Protein AF-A0A183DNK0-F1 (afdb_monomer_lite)

Structure (mmCIF, N/CA/C/O backbone):
data_AF-A0A183DNK0-F1
#
_entry.id   AF-A0A183DNK0-F1
#
loop_
_atom_site.group_PDB
_atom_site.id
_atom_site.type_symbol
_atom_site.label_atom_id
_atom_site.label_alt_id
_atom_site.label_comp_id
_atom_site.label_asym_id
_atom_site.label_entity_id
_atom_site.label_seq_id
_atom_site.pdbx_PDB_ins_code
_atom_site.Cartn_x
_atom_site.Cartn_y
_atom_site.Cartn_z
_atom_site.occupancy
_atom_site.B_iso_or_equiv
_atom_site.auth_seq_id
_atom_site.auth_comp_id
_atom_site.auth_asym_id
_atom_site.auth_atom_id
_atom_site.pdbx_PDB_model_num
ATOM 1 N N . MET A 1 1 ? 53.348 59.784 98.117 1.00 32.59 1 MET A N 1
ATOM 2 C CA . MET A 1 1 ? 54.041 58.482 98.209 1.00 32.59 1 MET A CA 1
ATOM 3 C C . MET A 1 1 ? 53.794 57.730 96.911 1.00 32.59 1 MET A C 1
ATOM 5 O O . MET A 1 1 ? 52.629 57.550 96.598 1.00 32.59 1 MET A O 1
ATOM 9 N N . LEU A 1 2 ? 54.883 57.340 96.225 1.00 35.56 2 LEU A N 1
ATOM 10 C CA . LEU A 1 2 ? 55.003 56.325 95.150 1.00 35.56 2 LEU A CA 1
ATOM 11 C C . LEU A 1 2 ? 54.248 56.635 93.833 1.00 35.56 2 LEU A C 1
ATOM 13 O O . LEU A 1 2 ? 53.030 56.694 93.827 1.00 35.56 2 LEU A O 1
ATOM 17 N N . ALA A 1 3 ? 54.911 57.027 92.733 1.00 36.84 3 ALA A N 1
ATOM 18 C CA . ALA A 1 3 ? 55.772 56.271 91.783 1.00 36.84 3 ALA A CA 1
ATOM 19 C C . ALA A 1 3 ? 55.010 56.191 90.429 1.00 36.84 3 ALA A C 1
ATOM 21 O O . ALA A 1 3 ? 53.869 55.753 90.428 1.00 36.84 3 ALA A O 1
ATOM 22 N N . GLY A 1 4 ? 55.451 56.843 89.337 1.00 36.75 4 GLY A N 1
ATOM 23 C CA . GLY A 1 4 ? 56.346 56.300 88.283 1.00 36.75 4 GLY A CA 1
ATOM 24 C C . GLY A 1 4 ? 55.564 55.342 87.355 1.00 36.75 4 GLY A C 1
ATOM 25 O O . GLY A 1 4 ? 54.903 54.460 87.874 1.00 36.75 4 GLY A O 1
ATOM 26 N N . VAL A 1 5 ? 55.523 55.393 86.017 1.00 41.72 5 VAL A N 1
ATOM 27 C CA . VAL A 1 5 ? 56.517 55.615 84.940 1.00 41.72 5 VAL A CA 1
ATOM 28 C C . VAL A 1 5 ? 55.675 55.658 83.626 1.00 41.72 5 VAL A C 1
ATOM 30 O O . VAL A 1 5 ? 54.779 54.836 83.489 1.00 41.72 5 VAL A O 1
ATOM 33 N N . HIS A 1 6 ? 55.685 56.696 82.776 1.00 42.25 6 HIS A N 1
ATOM 34 C CA . HIS A 1 6 ? 56.653 57.091 81.727 1.00 42.25 6 HIS A CA 1
ATOM 35 C C . HIS A 1 6 ? 56.374 56.481 80.329 1.00 42.25 6 HIS A C 1
ATOM 37 O O . HIS A 1 6 ? 56.207 55.275 80.205 1.00 42.25 6 HIS A O 1
ATOM 43 N N . TYR A 1 7 ? 56.496 57.342 79.304 1.00 35.28 7 TYR A N 1
ATOM 44 C CA . TYR A 1 7 ? 56.968 57.044 77.936 1.00 35.28 7 TYR A CA 1
ATOM 45 C C . TYR A 1 7 ? 55.941 56.486 76.924 1.00 35.28 7 TYR A C 1
ATOM 47 O O . TYR A 1 7 ? 55.698 55.290 76.865 1.00 35.28 7 TYR A O 1
ATOM 55 N N . ASP A 1 8 ? 55.328 57.343 76.101 1.00 41.00 8 ASP A N 1
ATOM 56 C CA . ASP A 1 8 ? 55.838 57.665 74.752 1.00 41.00 8 ASP A CA 1
ATOM 57 C C . ASP A 1 8 ? 54.795 58.486 73.974 1.00 41.00 8 ASP A C 1
ATOM 59 O O . ASP A 1 8 ? 53.896 57.968 73.313 1.00 41.00 8 ASP A O 1
ATOM 63 N N . ASP A 1 9 ? 54.933 59.805 74.073 1.00 44.53 9 ASP A N 1
ATOM 64 C CA . ASP A 1 9 ? 54.235 60.792 73.254 1.00 44.53 9 ASP A CA 1
ATOM 65 C C . ASP A 1 9 ? 55.293 61.483 72.390 1.00 44.53 9 ASP A C 1
ATOM 67 O O . ASP A 1 9 ? 55.686 62.619 72.631 1.00 44.53 9 ASP A O 1
ATOM 71 N N . MET A 1 10 ? 55.884 60.729 71.461 1.00 41.19 10 MET A N 1
ATOM 72 C CA . MET A 1 10 ? 56.744 61.252 70.398 1.00 41.19 10 MET A CA 1
ATOM 73 C C . MET A 1 10 ? 57.137 60.105 69.468 1.00 41.19 10 MET A C 1
ATOM 75 O O . MET A 1 10 ? 58.134 59.444 69.705 1.00 41.19 10 MET A O 1
ATOM 79 N N . VAL A 1 11 ? 56.372 59.866 68.396 1.00 43.69 11 VAL A N 1
ATOM 80 C CA . VAL A 1 11 ? 56.902 59.430 67.088 1.00 43.69 11 VAL A CA 1
ATOM 81 C C . VAL A 1 11 ? 55.762 59.290 66.067 1.00 43.69 11 VAL A C 1
ATOM 83 O O . VAL A 1 11 ? 54.934 58.389 66.102 1.00 43.69 11 VAL A O 1
ATOM 86 N N . ARG A 1 12 ? 55.820 60.178 65.071 1.00 41.44 12 ARG A N 1
ATOM 87 C CA . ARG A 1 12 ? 55.351 59.974 63.690 1.00 41.44 12 ARG A CA 1
ATOM 88 C C . ARG A 1 12 ? 53.841 59.917 63.448 1.00 41.44 12 ARG A C 1
ATOM 90 O O . ARG A 1 12 ? 53.300 58.988 62.855 1.00 41.44 12 ARG A O 1
ATOM 97 N N . ARG A 1 13 ? 53.257 61.101 63.624 1.00 42.94 13 ARG A N 1
ATOM 98 C CA . ARG A 1 13 ? 52.343 61.776 62.676 1.00 42.94 13 ARG A CA 1
ATOM 99 C C . ARG A 1 13 ? 52.892 61.877 61.223 1.00 42.94 13 ARG A C 1
ATOM 101 O O . ARG A 1 13 ? 52.786 62.921 60.599 1.00 42.94 13 ARG A O 1
ATOM 108 N N . GLU A 1 14 ? 53.479 60.816 60.656 1.00 47.41 14 GLU A N 1
ATOM 109 C CA . GLU A 1 14 ? 54.201 60.899 59.365 1.00 47.41 14 GLU A CA 1
ATOM 110 C C . GLU A 1 14 ? 54.117 59.653 58.459 1.00 47.41 14 GLU A C 1
ATOM 112 O O . GLU A 1 14 ? 55.008 59.384 57.657 1.00 47.41 14 GLU A O 1
ATOM 117 N N . ARG A 1 15 ? 53.028 58.876 58.517 1.00 45.28 15 ARG A N 1
ATOM 118 C CA . ARG A 1 15 ? 52.740 57.855 57.482 1.00 45.28 15 ARG A CA 1
ATOM 119 C C . ARG A 1 15 ? 51.301 57.892 56.968 1.00 45.28 15 ARG A C 1
ATOM 121 O O . ARG A 1 15 ? 50.717 56.866 56.641 1.00 45.28 15 ARG A O 1
ATOM 128 N N . ALA A 1 16 ? 50.751 59.097 56.841 1.00 48.91 16 ALA A N 1
ATOM 129 C CA . ALA A 1 16 ? 49.586 59.371 56.005 1.00 48.91 16 ALA A CA 1
ATOM 130 C C . ALA A 1 16 ? 50.046 59.772 54.590 1.00 48.91 16 ALA A C 1
ATOM 132 O O . ALA A 1 16 ? 49.877 60.912 54.178 1.00 48.91 16 ALA A O 1
ATOM 133 N N . ALA A 1 17 ? 50.685 58.854 53.859 1.00 51.09 17 ALA A N 1
ATOM 134 C CA . ALA A 1 17 ? 50.896 58.970 52.415 1.00 51.09 17 ALA A CA 1
ATOM 135 C C . ALA A 1 17 ? 51.306 57.609 51.826 1.00 51.09 17 ALA A C 1
ATOM 137 O O . ALA A 1 17 ? 52.175 56.933 52.365 1.00 51.09 17 ALA A O 1
ATOM 138 N N . CYS A 1 18 ? 50.721 57.260 50.677 1.00 53.22 18 CYS A N 1
ATOM 139 C CA . CYS A 1 18 ? 51.139 56.180 49.771 1.00 53.22 18 CYS A CA 1
ATOM 140 C C . CYS A 1 18 ? 50.825 54.717 50.148 1.00 53.22 18 CYS A C 1
ATOM 142 O O . CYS A 1 18 ? 51.718 53.895 50.317 1.00 53.22 18 CYS A O 1
ATOM 144 N N . ALA A 1 19 ? 49.542 54.344 50.074 1.00 50.38 19 ALA A N 1
ATOM 145 C CA . ALA A 1 19 ? 49.145 52.976 49.688 1.00 50.38 19 ALA A CA 1
ATOM 146 C C . ALA A 1 19 ? 48.056 52.934 48.589 1.00 50.38 19 ALA A C 1
ATOM 148 O O . ALA A 1 19 ? 47.998 51.977 47.821 1.00 50.38 19 ALA A O 1
ATOM 149 N N . CYS A 1 20 ? 47.266 54.002 48.403 1.00 52.81 20 CYS A N 1
ATOM 150 C CA . CYS A 1 20 ? 46.211 54.049 47.374 1.00 52.81 20 CYS A CA 1
ATOM 151 C C . CYS A 1 20 ? 46.685 54.343 45.933 1.00 52.81 20 CYS A C 1
ATOM 153 O O . CYS A 1 20 ? 45.923 54.125 44.997 1.00 52.81 20 CYS A O 1
ATOM 155 N N . CYS A 1 21 ? 47.927 54.792 45.707 1.00 56.00 21 CYS A N 1
ATOM 156 C CA . CYS A 1 21 ? 48.408 55.150 44.356 1.00 56.00 21 CYS A CA 1
ATOM 157 C C . CYS A 1 21 ? 49.172 54.033 43.613 1.00 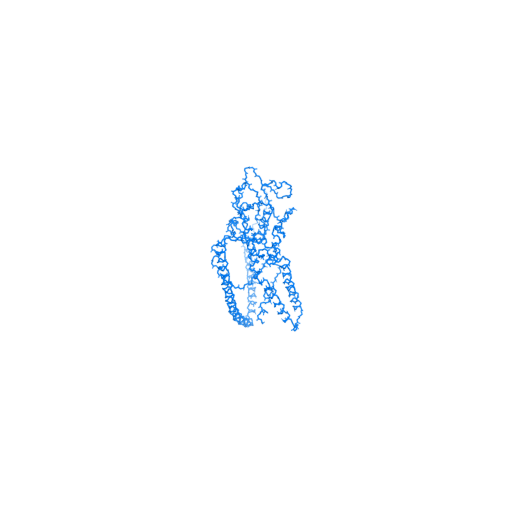56.00 21 CYS A C 1
ATOM 159 O O . CYS A 1 21 ? 49.522 54.219 42.448 1.00 56.00 21 CYS A O 1
ATOM 161 N N . SER A 1 22 ? 49.440 52.885 44.250 1.00 60.00 22 SER A N 1
ATOM 162 C CA . SER A 1 22 ? 50.220 51.782 43.651 1.00 60.00 22 SER A CA 1
ATOM 163 C C . SER A 1 22 ? 49.341 50.778 42.887 1.00 60.00 22 SER A C 1
ATOM 165 O O . SER A 1 22 ? 49.643 50.417 41.749 1.00 60.00 22 SER A O 1
ATOM 167 N N . MET A 1 23 ? 48.183 50.410 43.448 1.00 60.28 23 MET A N 1
ATOM 168 C CA . MET A 1 23 ? 47.254 49.452 42.828 1.00 60.28 23 MET A CA 1
ATOM 169 C C . MET A 1 23 ? 46.641 49.965 41.518 1.00 60.28 23 MET A C 1
ATOM 171 O O . MET A 1 23 ? 46.542 49.215 40.551 1.00 60.28 23 MET A O 1
ATOM 175 N N . GLY A 1 24 ? 46.302 51.258 41.436 1.00 64.94 24 GLY A N 1
ATOM 176 C CA . GLY A 1 24 ? 45.741 51.843 40.213 1.00 64.94 24 GLY A CA 1
ATOM 177 C C . GLY A 1 24 ? 46.699 51.790 39.017 1.00 64.94 24 GLY A C 1
ATOM 178 O O . GLY A 1 24 ? 46.271 51.538 37.895 1.00 64.94 24 GLY A O 1
ATOM 179 N N . ARG A 1 25 ? 48.010 51.949 39.247 1.00 70.31 25 ARG A N 1
ATOM 180 C CA . ARG A 1 25 ? 49.021 51.907 38.174 1.00 70.31 25 ARG A CA 1
ATOM 181 C C . ARG A 1 25 ? 49.233 50.493 37.632 1.00 70.31 25 ARG A C 1
ATOM 183 O O . ARG A 1 25 ? 49.404 50.334 36.428 1.00 70.31 25 ARG A O 1
ATOM 190 N N . LEU A 1 26 ? 49.167 49.480 38.496 1.00 74.25 26 LEU A N 1
ATOM 191 C CA . LEU A 1 26 ? 49.254 48.071 38.099 1.00 74.25 26 LEU A CA 1
ATOM 192 C C . LEU A 1 26 ? 48.039 47.629 37.275 1.00 74.25 26 LEU A C 1
ATOM 194 O O . LEU A 1 26 ? 48.205 46.966 36.255 1.00 74.25 26 LEU A O 1
ATOM 198 N N . VAL A 1 27 ? 46.831 48.050 37.662 1.00 78.81 27 VAL A N 1
ATOM 199 C CA . VAL A 1 27 ? 45.603 47.742 36.908 1.00 78.81 27 VAL A CA 1
ATOM 200 C C . VAL A 1 27 ? 45.608 48.426 35.539 1.00 78.81 27 VAL A C 1
ATOM 202 O O . VAL A 1 27 ? 45.300 47.783 34.538 1.00 78.81 27 VAL A O 1
ATOM 205 N N . PHE A 1 28 ? 46.028 49.694 35.464 1.00 82.81 28 PHE A N 1
ATOM 206 C CA . PHE A 1 28 ? 46.156 50.392 34.182 1.00 82.81 28 PHE A CA 1
ATOM 207 C C . PHE A 1 28 ? 47.199 49.743 33.264 1.00 82.81 28 PHE A C 1
ATOM 209 O O . PHE A 1 28 ? 46.926 49.572 32.080 1.00 82.81 28 PHE A O 1
ATOM 216 N N . ALA A 1 29 ? 48.355 49.333 33.794 1.00 83.31 29 ALA A N 1
ATOM 217 C CA . ALA A 1 29 ? 49.386 48.650 33.012 1.00 83.31 29 ALA A CA 1
ATOM 218 C C . ALA A 1 29 ? 48.933 47.267 32.506 1.00 83.31 29 ALA A C 1
ATOM 220 O O . ALA A 1 29 ? 49.224 46.893 31.371 1.00 83.31 29 ALA A O 1
ATOM 221 N N . ALA A 1 30 ? 48.182 46.516 33.316 1.00 82.56 30 ALA A N 1
ATOM 222 C CA . ALA A 1 30 ? 47.606 45.244 32.885 1.00 82.56 30 ALA A CA 1
ATOM 223 C C . ALA A 1 30 ? 46.563 45.446 31.775 1.00 82.56 30 ALA A C 1
ATOM 225 O O . ALA A 1 30 ? 46.543 44.693 30.803 1.00 82.56 30 ALA A O 1
ATOM 226 N N . PHE A 1 31 ? 45.734 46.489 31.883 1.00 88.44 31 PHE A N 1
ATOM 227 C CA . PHE A 1 31 ? 44.706 46.800 30.893 1.00 88.44 31 PHE A CA 1
ATOM 228 C C . PHE A 1 31 ? 45.304 47.256 29.555 1.00 88.44 31 PHE A C 1
ATOM 230 O O . PHE A 1 31 ? 44.870 46.800 28.497 1.00 88.44 31 PHE A O 1
ATOM 237 N N . THR A 1 32 ? 46.343 48.097 29.578 1.00 87.19 32 THR A N 1
ATOM 238 C CA . THR A 1 32 ? 47.036 48.525 28.352 1.00 87.19 32 THR A CA 1
ATOM 239 C C . THR A 1 32 ? 47.748 47.362 27.667 1.00 87.19 32 THR A C 1
ATOM 241 O O . THR A 1 32 ? 47.666 47.238 26.447 1.00 87.19 32 THR A O 1
ATOM 244 N N . PHE A 1 33 ? 48.375 46.464 28.431 1.00 90.44 33 PHE A N 1
ATOM 245 C CA . PHE A 1 33 ? 48.981 45.248 27.888 1.00 90.44 33 PHE A CA 1
ATOM 246 C C . PHE A 1 33 ? 47.941 44.329 27.227 1.00 90.44 33 PHE A C 1
ATOM 248 O O . PHE A 1 33 ? 48.166 43.822 26.127 1.00 90.44 33 PHE A O 1
ATOM 255 N N . TRP A 1 34 ? 46.767 44.177 27.844 1.00 87.75 34 TRP A N 1
ATOM 256 C CA . TRP A 1 34 ? 45.672 43.380 27.288 1.00 87.75 34 TRP A CA 1
ATOM 257 C C . TRP A 1 34 ? 45.117 43.962 25.981 1.00 87.75 34 TRP A C 1
ATOM 259 O O . TRP A 1 34 ? 44.889 43.223 25.022 1.00 87.75 34 TRP A O 1
ATOM 269 N N . ILE A 1 35 ? 44.967 45.289 25.903 1.00 91.38 35 ILE A N 1
ATOM 270 C CA . ILE A 1 35 ? 44.549 45.976 24.672 1.00 91.38 35 ILE A CA 1
ATOM 271 C C . ILE A 1 35 ? 45.570 45.769 23.551 1.00 91.38 35 ILE A C 1
ATOM 273 O O . ILE A 1 35 ? 45.176 45.513 22.415 1.00 91.38 35 ILE A O 1
ATOM 277 N N . LEU A 1 36 ? 46.870 45.838 23.849 1.00 91.62 36 LEU A N 1
ATOM 278 C CA . LEU A 1 36 ? 47.916 45.634 22.844 1.00 91.62 36 LEU A CA 1
ATOM 279 C C . LEU A 1 36 ? 47.914 44.205 22.285 1.00 91.62 36 LEU A C 1
ATOM 281 O O . LEU A 1 36 ? 48.087 44.031 21.080 1.00 91.62 36 LEU A O 1
ATOM 285 N N . ILE A 1 37 ? 47.648 43.195 23.120 1.00 90.19 37 ILE A N 1
ATOM 286 C CA . ILE A 1 37 ? 47.472 41.807 22.664 1.00 90.19 37 ILE A CA 1
ATOM 287 C C . ILE A 1 37 ? 46.250 41.690 21.750 1.00 90.19 37 ILE A C 1
ATOM 289 O O . ILE A 1 37 ? 46.345 41.093 20.678 1.00 90.19 37 ILE A O 1
ATOM 293 N N . PHE A 1 38 ? 45.117 42.283 22.134 1.00 89.44 38 PHE A N 1
ATOM 294 C CA . PHE A 1 38 ? 43.912 42.270 21.300 1.00 89.44 38 PHE A CA 1
ATOM 295 C C . PHE A 1 38 ? 44.128 42.967 19.959 1.00 89.44 38 PHE A C 1
ATOM 297 O O . PHE A 1 38 ? 43.705 42.453 18.925 1.00 89.44 38 PHE A O 1
ATOM 304 N N . LEU A 1 39 ? 44.833 44.098 19.959 1.00 90.38 39 LEU A N 1
ATOM 305 C CA . LEU A 1 39 ? 45.166 44.829 18.742 1.00 90.38 39 LEU A CA 1
ATOM 306 C C . LEU A 1 39 ? 46.095 44.007 17.837 1.00 90.38 39 LEU A C 1
ATOM 308 O O . LEU A 1 39 ? 45.862 43.916 16.634 1.00 90.38 39 LEU A O 1
ATOM 312 N N . TYR A 1 40 ? 47.110 43.359 18.414 1.00 89.88 40 TYR A N 1
ATOM 313 C CA . TYR A 1 40 ? 48.023 42.486 17.679 1.00 89.88 40 TYR A CA 1
ATOM 314 C C . TYR A 1 40 ? 47.293 41.290 17.052 1.00 89.88 40 TYR A C 1
ATOM 316 O O . TYR A 1 40 ? 47.493 40.997 15.873 1.00 89.88 40 TYR A O 1
ATOM 324 N N . LEU A 1 41 ? 46.400 40.634 17.800 1.00 85.62 41 LEU A N 1
ATOM 325 C CA . LEU A 1 41 ? 45.591 39.523 17.291 1.00 85.62 41 LEU A CA 1
ATOM 326 C C . LEU A 1 41 ? 44.615 39.975 16.197 1.00 85.62 41 LEU A C 1
ATOM 328 O O . LEU A 1 41 ? 44.460 39.274 15.199 1.00 85.62 41 LEU A O 1
ATOM 332 N N . ALA A 1 42 ? 44.007 41.157 16.333 1.00 83.88 42 ALA A N 1
ATOM 333 C CA . ALA A 1 42 ? 43.118 41.716 15.317 1.00 83.88 42 ALA A CA 1
ATOM 334 C C . ALA A 1 42 ? 43.863 42.038 14.011 1.00 83.88 42 ALA A C 1
ATOM 336 O O . ALA A 1 42 ? 43.381 41.699 12.932 1.00 83.88 42 ALA A O 1
ATOM 337 N N . ILE A 1 43 ? 45.056 42.636 14.100 1.00 83.00 43 ILE A N 1
ATOM 338 C CA . ILE A 1 43 ? 45.894 42.951 12.933 1.00 83.00 43 ILE A CA 1
ATOM 339 C C . ILE A 1 43 ? 46.423 41.665 12.280 1.00 83.00 43 ILE A C 1
ATOM 341 O O . ILE A 1 43 ? 46.408 41.545 11.057 1.00 83.00 43 ILE A O 1
ATOM 345 N N . SER A 1 44 ? 46.845 40.680 13.076 1.00 78.31 44 SER A N 1
ATOM 346 C CA . SER A 1 44 ? 47.241 39.344 12.606 1.00 78.31 44 SER A CA 1
ATOM 347 C C . SER A 1 44 ? 46.117 38.656 11.816 1.00 78.31 44 SER A C 1
ATOM 349 O O . SER A 1 44 ? 46.323 38.233 10.680 1.00 78.31 44 SER A O 1
ATOM 351 N N . LEU A 1 45 ? 44.894 38.637 12.353 1.00 74.88 45 LEU A N 1
ATOM 352 C CA . LEU A 1 45 ? 43.733 38.064 11.664 1.00 74.88 45 LEU A CA 1
ATOM 353 C C . LEU A 1 45 ? 43.389 38.818 10.371 1.00 74.88 45 LEU A C 1
ATOM 355 O O . LEU A 1 45 ? 43.129 38.187 9.347 1.00 74.88 45 LEU A O 1
ATOM 359 N N . PHE A 1 46 ? 43.446 40.153 10.380 1.00 72.44 46 PHE A N 1
ATOM 360 C CA . PHE A 1 46 ? 43.176 40.960 9.184 1.00 72.44 46 PHE A CA 1
ATOM 361 C C . PHE A 1 46 ? 44.242 40.787 8.095 1.00 72.44 46 PHE A C 1
ATOM 363 O O . PHE A 1 46 ? 43.914 40.710 6.914 1.00 72.44 46 PHE A O 1
ATOM 370 N N . THR A 1 47 ? 45.520 40.702 8.471 1.00 69.56 47 THR A N 1
ATOM 371 C CA . THR A 1 47 ? 46.622 40.511 7.513 1.00 69.56 47 THR A CA 1
ATOM 372 C C . THR A 1 47 ? 46.626 39.114 6.895 1.00 69.56 47 THR A C 1
ATOM 374 O O . THR A 1 47 ? 46.963 38.982 5.719 1.00 69.56 47 THR A O 1
ATOM 377 N N . VAL A 1 48 ? 46.182 38.088 7.630 1.00 61.53 48 VAL A N 1
ATOM 378 C CA . VAL A 1 48 ? 45.956 36.742 7.079 1.00 61.53 48 VAL A CA 1
ATOM 379 C C . VAL A 1 48 ? 44.789 36.745 6.084 1.00 61.53 48 VAL A C 1
ATOM 381 O O . VAL A 1 48 ? 44.943 36.218 4.986 1.00 61.53 48 VAL A O 1
ATOM 384 N N . GLN A 1 49 ? 43.673 37.415 6.399 1.00 59.69 49 GLN A N 1
ATOM 385 C CA . GLN A 1 49 ? 42.521 37.495 5.486 1.00 59.69 49 GLN A CA 1
ATOM 386 C C . GLN A 1 49 ? 42.778 38.326 4.220 1.00 59.69 49 GLN A C 1
ATOM 388 O O . GLN A 1 49 ? 42.214 38.036 3.168 1.00 59.69 49 GLN A O 1
ATOM 393 N N . LEU A 1 50 ? 43.626 39.357 4.289 1.00 58.62 50 LEU A N 1
ATOM 394 C CA . LEU A 1 50 ? 43.966 40.171 3.116 1.00 58.62 50 LEU A CA 1
ATOM 395 C C . LEU A 1 50 ? 44.954 39.466 2.175 1.00 58.62 50 LEU A C 1
ATOM 397 O O . LEU A 1 50 ? 44.894 39.678 0.968 1.00 58.62 50 LEU A O 1
ATOM 401 N N . ARG A 1 51 ? 45.828 38.599 2.703 1.00 54.31 51 ARG A N 1
ATOM 402 C CA . ARG A 1 51 ? 46.842 37.875 1.918 1.00 54.31 51 ARG A CA 1
ATOM 403 C C . ARG A 1 51 ? 46.278 36.681 1.134 1.00 54.31 51 ARG A C 1
ATOM 405 O O . ARG A 1 51 ? 46.919 36.234 0.188 1.00 54.31 51 ARG A O 1
ATOM 412 N N . GLU A 1 52 ? 45.091 36.194 1.487 1.00 54.16 52 GLU A N 1
ATOM 413 C CA . GLU A 1 52 ? 44.392 35.119 0.763 1.00 54.16 52 GLU A CA 1
ATOM 414 C C . GLU A 1 52 ? 43.672 35.634 -0.500 1.00 54.16 52 GLU A C 1
ATOM 416 O O . GLU A 1 52 ? 43.382 34.866 -1.408 1.00 54.16 52 GLU A O 1
ATOM 421 N N . LYS A 1 53 ? 43.446 36.952 -0.612 1.00 49.41 53 LYS A N 1
ATOM 422 C CA . LYS A 1 53 ? 42.529 37.532 -1.605 1.00 49.41 53 LYS A CA 1
ATOM 423 C C . LYS A 1 53 ? 43.175 38.046 -2.900 1.00 49.41 53 LYS A C 1
ATOM 425 O O . LYS A 1 53 ? 42.474 38.645 -3.717 1.00 49.41 53 LYS A O 1
ATOM 430 N N . ASP A 1 54 ? 44.482 37.871 -3.108 1.00 55.66 54 ASP A N 1
ATOM 431 C CA . ASP A 1 54 ? 45.174 38.582 -4.190 1.00 55.66 54 ASP A CA 1
ATOM 432 C C . ASP A 1 54 ? 45.299 37.789 -5.511 1.00 55.66 54 ASP A C 1
ATOM 434 O O . ASP A 1 54 ? 46.097 36.870 -5.688 1.00 55.66 54 ASP A O 1
ATOM 438 N N . THR A 1 55 ? 44.538 38.267 -6.500 1.00 56.06 55 THR A N 1
ATOM 439 C CA . THR A 1 55 ? 44.711 38.190 -7.968 1.00 56.06 55 THR A CA 1
ATOM 440 C C . THR A 1 55 ? 44.570 36.861 -8.720 1.00 56.06 55 THR A C 1
ATOM 442 O O . THR A 1 55 ? 44.117 36.911 -9.868 1.00 56.06 55 THR A O 1
ATOM 445 N N . ASN A 1 56 ? 44.881 35.696 -8.142 1.00 54.00 56 ASN A N 1
ATOM 446 C CA . ASN A 1 56 ? 44.772 34.420 -8.877 1.00 54.00 56 ASN A CA 1
ATOM 447 C C . ASN A 1 56 ? 43.372 33.783 -8.764 1.00 54.00 56 ASN A C 1
ATOM 449 O O . ASN A 1 56 ? 42.798 33.403 -9.781 1.00 54.00 56 ASN A O 1
ATOM 453 N N . GLU A 1 57 ? 42.759 33.781 -7.572 1.00 55.28 57 GLU A N 1
ATOM 454 C CA . GLU A 1 57 ? 41.392 33.262 -7.368 1.00 55.28 57 GLU A CA 1
ATOM 455 C C . GLU A 1 57 ? 40.320 34.075 -8.107 1.00 55.28 57 GLU A C 1
ATOM 457 O O . GLU A 1 57 ? 39.392 33.503 -8.662 1.00 55.28 57 GLU A O 1
ATOM 462 N N . GLN A 1 58 ? 40.452 35.404 -8.189 1.00 56.59 58 GLN A N 1
ATOM 463 C CA . GLN A 1 58 ? 39.468 36.254 -8.878 1.00 56.59 58 GLN A CA 1
ATOM 464 C C . GLN A 1 58 ? 39.409 35.960 -10.393 1.00 56.59 58 GLN A C 1
ATOM 466 O O . GLN A 1 58 ? 38.335 36.004 -10.997 1.00 56.59 58 GLN A O 1
ATOM 471 N N . LYS A 1 59 ? 40.557 35.658 -11.019 1.00 58.84 59 LYS A N 1
ATOM 472 C CA . LYS A 1 59 ? 40.631 35.292 -12.444 1.00 58.84 59 LYS A CA 1
ATOM 473 C C . LYS A 1 59 ? 40.124 33.876 -12.694 1.00 58.84 59 LYS A C 1
ATOM 475 O O . LYS A 1 59 ? 39.406 33.671 -13.671 1.00 58.84 59 LYS A O 1
ATOM 480 N N . ASP A 1 60 ? 40.467 32.933 -11.820 1.00 65.00 60 ASP A N 1
ATOM 481 C CA . ASP A 1 60 ? 40.017 31.545 -11.943 1.00 65.00 60 ASP A CA 1
ATOM 482 C C . ASP A 1 60 ? 38.504 31.435 -11.708 1.00 65.00 60 ASP A C 1
ATOM 484 O O . ASP A 1 60 ? 37.793 30.848 -12.520 1.00 65.00 60 ASP A O 1
ATOM 488 N N . PHE A 1 61 ? 37.980 32.149 -10.706 1.00 64.25 61 PHE A N 1
ATOM 489 C CA . PHE A 1 61 ? 36.547 32.257 -10.436 1.00 64.25 61 PHE A CA 1
ATOM 490 C C . PHE A 1 61 ? 35.778 32.896 -11.602 1.00 64.25 61 PHE A C 1
ATOM 492 O O . PHE A 1 61 ? 34.704 32.424 -11.971 1.00 64.25 61 PHE A O 1
ATOM 499 N N . SER A 1 62 ? 36.329 33.940 -12.234 1.00 66.31 62 SER A N 1
ATOM 500 C CA . SER A 1 62 ? 35.707 34.554 -13.416 1.00 66.31 62 SER A CA 1
ATOM 501 C C . SER A 1 62 ? 35.667 33.594 -14.610 1.00 66.31 62 SER A C 1
ATOM 503 O O . SER A 1 62 ? 34.649 33.529 -15.299 1.00 66.31 62 SER A O 1
ATOM 505 N N . MET A 1 63 ? 36.742 32.836 -14.859 1.00 73.00 63 MET A N 1
ATOM 506 C CA . MET A 1 63 ? 36.775 31.841 -15.938 1.00 73.00 63 MET A CA 1
ATOM 507 C C . MET A 1 63 ? 35.849 30.653 -15.658 1.00 73.00 63 MET A C 1
ATOM 509 O O . MET A 1 63 ? 35.198 30.149 -16.574 1.00 73.00 63 MET A O 1
ATOM 513 N N . GLU A 1 64 ? 35.770 30.200 -14.408 1.00 75.81 64 GLU A N 1
ATOM 514 C CA . GLU A 1 64 ? 34.893 29.107 -13.992 1.00 75.81 64 GLU A CA 1
ATOM 515 C C . GLU A 1 64 ? 33.415 29.502 -14.087 1.00 75.81 64 GLU A C 1
ATOM 517 O O . GLU A 1 64 ? 32.605 28.738 -14.613 1.00 75.81 64 GLU A O 1
ATOM 522 N N . HIS A 1 65 ? 33.065 30.727 -13.687 1.00 71.06 65 HIS A N 1
ATOM 523 C CA . HIS A 1 65 ? 31.704 31.246 -13.806 1.00 71.06 65 HIS A CA 1
ATOM 524 C C . HIS A 1 65 ? 31.267 31.396 -15.273 1.00 71.06 65 HIS A C 1
ATOM 526 O O . HIS A 1 65 ? 30.118 31.114 -15.621 1.00 71.06 65 HIS A O 1
ATOM 532 N N . GLU A 1 66 ? 32.185 31.780 -16.163 1.00 80.56 66 GLU A N 1
ATOM 533 C CA . GLU A 1 66 ? 31.901 31.886 -17.595 1.00 80.56 66 GLU A CA 1
ATOM 534 C C . GLU A 1 66 ? 31.742 30.510 -18.263 1.00 80.56 66 GLU A C 1
ATOM 536 O O . GLU A 1 66 ? 30.827 30.318 -19.069 1.00 80.56 66 GLU A O 1
ATOM 541 N N . ARG A 1 67 ? 32.535 29.507 -17.857 1.00 84.25 67 ARG A N 1
ATOM 542 C CA . ARG A 1 67 ? 32.318 28.103 -18.257 1.00 84.25 67 ARG A CA 1
ATOM 543 C C . ARG A 1 67 ? 30.981 27.569 -17.747 1.00 84.25 67 ARG A C 1
ATOM 545 O O . ARG A 1 67 ? 30.223 26.998 -18.527 1.00 84.25 67 ARG A O 1
ATOM 552 N N . ALA A 1 68 ? 30.644 27.823 -16.483 1.00 75.00 68 ALA A N 1
ATOM 553 C CA . ALA A 1 68 ? 29.364 27.420 -15.904 1.00 75.00 68 ALA A CA 1
ATOM 554 C C . ALA A 1 68 ? 28.173 28.059 -16.642 1.00 75.00 68 ALA A C 1
ATOM 556 O O . ALA A 1 68 ? 27.163 27.398 -16.891 1.00 75.00 68 ALA A O 1
ATOM 557 N N . ALA A 1 69 ? 28.296 29.322 -17.062 1.00 81.25 69 ALA A N 1
ATOM 558 C CA . ALA A 1 69 ? 27.285 29.992 -17.874 1.00 81.25 69 ALA A CA 1
ATOM 559 C C . ALA A 1 69 ? 27.140 29.361 -19.273 1.00 81.25 69 ALA A C 1
ATOM 561 O O . ALA A 1 69 ? 26.017 29.174 -19.751 1.00 81.25 69 ALA A O 1
ATOM 562 N N . GLN A 1 70 ? 28.247 28.987 -19.922 1.00 88.75 70 GLN A N 1
ATOM 563 C CA . GLN A 1 70 ? 28.222 28.294 -21.216 1.00 88.75 70 GLN A CA 1
ATOM 564 C C . GLN A 1 70 ? 27.597 26.897 -21.113 1.00 88.75 70 GLN A C 1
ATOM 566 O O . GLN A 1 70 ? 26.750 26.543 -21.941 1.00 88.75 70 GLN A O 1
ATOM 571 N N . ASP A 1 71 ? 27.937 26.141 -20.071 1.00 83.25 71 ASP A N 1
ATOM 572 C CA . ASP A 1 71 ? 27.353 24.827 -19.800 1.00 83.25 71 ASP A CA 1
ATOM 573 C C . ASP A 1 71 ? 25.851 24.932 -19.512 1.00 83.25 71 ASP A C 1
ATOM 575 O O . ASP A 1 71 ? 25.062 24.155 -20.054 1.00 83.25 71 ASP A O 1
ATOM 579 N N . LEU A 1 72 ? 25.414 25.952 -18.764 1.00 78.31 72 LEU A N 1
ATOM 580 C CA . LEU A 1 72 ? 23.991 26.237 -18.556 1.00 78.31 72 LEU A CA 1
ATOM 581 C C . LEU A 1 72 ? 23.264 26.552 -19.868 1.00 78.31 72 LEU A C 1
ATOM 583 O O . LEU A 1 72 ? 22.147 26.079 -20.086 1.00 78.31 72 LEU A O 1
ATOM 587 N N . MET A 1 73 ? 23.881 27.316 -20.774 1.00 85.19 73 MET A N 1
ATOM 588 C CA . MET A 1 73 ? 23.296 27.592 -22.090 1.00 85.19 73 MET A CA 1
ATOM 589 C C . MET A 1 73 ? 23.221 26.343 -22.973 1.00 85.19 73 MET A C 1
ATOM 591 O O . MET A 1 73 ? 22.268 26.199 -23.748 1.00 85.19 73 MET A O 1
ATOM 595 N N . LYS A 1 74 ? 24.207 25.447 -22.878 1.00 86.94 74 LYS A N 1
ATOM 596 C CA . LYS A 1 74 ? 24.213 24.165 -23.588 1.00 86.94 74 LYS A CA 1
ATOM 597 C C . LYS A 1 74 ? 23.119 23.241 -23.051 1.00 86.94 74 LYS A C 1
ATOM 599 O O . LYS A 1 74 ? 22.279 22.793 -23.829 1.00 86.94 74 LYS A O 1
ATOM 604 N N . LEU A 1 75 ? 23.046 23.072 -21.731 1.00 74.81 75 LEU A N 1
ATOM 605 C CA . LEU A 1 75 ? 22.004 22.293 -21.059 1.00 74.81 75 LEU A CA 1
ATOM 606 C C . LEU A 1 75 ? 20.606 22.836 -21.357 1.00 74.81 75 LEU A C 1
ATOM 608 O O . LEU A 1 75 ? 19.683 22.064 -21.603 1.00 74.81 75 LEU A O 1
ATOM 612 N N . ARG A 1 76 ? 20.435 24.162 -21.396 1.00 83.75 76 ARG A N 1
ATOM 613 C CA . ARG A 1 76 ? 19.160 24.782 -21.775 1.00 83.75 76 ARG A CA 1
ATOM 614 C C . ARG A 1 76 ? 18.758 24.420 -23.204 1.00 83.75 76 ARG A C 1
ATOM 616 O O . ARG A 1 76 ? 17.612 24.040 -23.425 1.00 83.75 76 ARG A O 1
ATOM 623 N N . ARG A 1 77 ? 19.693 24.484 -24.159 1.00 87.31 77 ARG A N 1
ATOM 624 C CA . ARG A 1 77 ? 19.445 24.094 -25.558 1.00 87.31 77 ARG A CA 1
ATOM 625 C C . ARG A 1 77 ? 19.088 22.615 -25.692 1.00 87.31 77 ARG A C 1
ATOM 627 O O . ARG A 1 77 ? 18.154 22.289 -26.422 1.00 87.31 77 ARG A O 1
ATOM 634 N N . GLU A 1 78 ? 19.793 21.740 -24.983 1.00 82.75 78 GLU A N 1
ATOM 635 C CA . GLU A 1 78 ? 19.504 20.302 -24.963 1.00 82.75 78 GLU A CA 1
ATOM 636 C C . GLU A 1 78 ? 18.122 20.021 -24.355 1.00 82.75 78 GLU A C 1
ATOM 638 O O . GLU A 1 78 ? 17.324 19.293 -24.946 1.00 82.75 78 GLU A O 1
ATOM 643 N N . ASN A 1 79 ? 17.780 20.674 -23.241 1.00 76.44 79 ASN A N 1
ATOM 644 C CA . ASN A 1 79 ? 16.475 20.538 -22.592 1.00 76.44 79 ASN A CA 1
ATOM 645 C C . ASN A 1 79 ? 15.334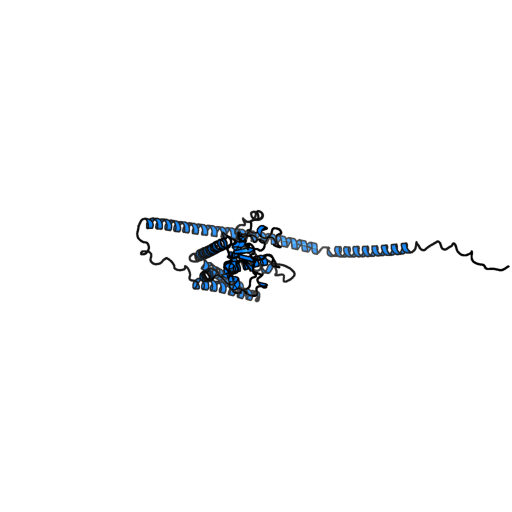 21.054 -23.490 1.00 76.44 79 ASN A C 1
ATOM 647 O O . ASN A 1 79 ? 14.301 20.400 -23.627 1.00 76.44 79 ASN A O 1
ATOM 651 N N . ASP A 1 80 ? 15.535 22.170 -24.193 1.00 85.31 80 ASP A N 1
ATOM 652 C CA . ASP A 1 80 ? 14.573 22.674 -25.179 1.00 85.31 80 ASP A CA 1
ATOM 653 C C . ASP A 1 80 ? 14.412 21.717 -26.376 1.00 85.31 80 ASP A C 1
ATOM 655 O O . ASP A 1 80 ? 13.299 21.528 -26.882 1.00 85.31 80 ASP A O 1
ATOM 659 N N . GLY A 1 81 ? 15.498 21.074 -26.817 1.00 86.00 81 GLY A N 1
ATOM 660 C CA . GLY A 1 81 ? 15.475 20.023 -27.837 1.00 86.00 81 GLY A CA 1
ATOM 661 C C . GLY A 1 81 ? 14.671 18.800 -27.393 1.00 86.00 81 GLY A C 1
ATOM 662 O O . GLY A 1 81 ? 13.760 18.363 -28.102 1.00 86.00 81 GLY A O 1
ATOM 663 N N . LEU A 1 82 ? 14.934 18.308 -26.181 1.00 75.88 82 LEU A N 1
ATOM 664 C CA . LEU A 1 82 ? 14.206 17.194 -25.571 1.00 75.88 82 LEU A CA 1
ATOM 665 C C . LEU A 1 82 ? 12.721 17.516 -25.408 1.00 75.88 82 LEU A C 1
ATOM 667 O O . LEU A 1 82 ? 11.872 16.719 -25.798 1.00 75.88 82 LEU A O 1
ATOM 671 N N . ARG A 1 83 ? 12.379 18.719 -24.935 1.00 74.56 83 ARG A N 1
ATOM 672 C CA . ARG A 1 83 ? 10.984 19.175 -24.824 1.00 74.56 83 ARG A CA 1
ATOM 673 C C . ARG A 1 83 ? 10.262 19.158 -26.170 1.00 74.56 83 ARG A C 1
ATOM 675 O O . ARG A 1 83 ? 9.091 18.787 -26.226 1.00 74.56 83 ARG A O 1
ATOM 682 N N . LYS A 1 84 ? 10.936 19.524 -27.266 1.00 87.19 84 LYS A N 1
ATOM 683 C CA . LYS A 1 84 ? 10.355 19.437 -28.618 1.00 87.19 84 LYS A CA 1
ATOM 684 C C . LYS A 1 84 ? 10.121 17.989 -29.047 1.00 87.19 84 LYS A C 1
ATOM 686 O O . LYS A 1 84 ? 9.069 17.707 -29.619 1.00 87.19 84 LYS A O 1
ATOM 691 N N . LEU A 1 85 ? 11.061 17.083 -28.777 1.00 84.06 85 LEU A N 1
ATOM 692 C CA . LEU A 1 85 ? 10.907 15.657 -29.083 1.00 84.06 85 LEU A CA 1
ATOM 693 C C . LEU A 1 85 ? 9.775 15.026 -28.265 1.00 84.06 85 LEU A C 1
ATOM 695 O O . LEU A 1 85 ? 8.913 14.366 -28.838 1.00 84.06 85 LEU A O 1
ATOM 699 N N . LEU A 1 86 ? 9.706 15.326 -26.966 1.00 76.69 86 LEU A N 1
ATOM 700 C CA . LEU A 1 86 ? 8.625 14.881 -26.089 1.00 76.69 86 LEU A CA 1
ATOM 701 C C . LEU A 1 86 ? 7.263 15.368 -26.578 1.00 76.69 86 LEU A C 1
ATOM 703 O O . LEU A 1 86 ? 6.346 14.567 -26.690 1.00 76.69 86 LEU A O 1
ATOM 707 N N . ARG A 1 87 ? 7.128 16.644 -26.967 1.00 78.56 87 ARG A N 1
ATOM 708 C CA . ARG A 1 87 ? 5.874 17.158 -27.549 1.00 78.56 87 ARG A CA 1
ATOM 709 C C . ARG A 1 87 ? 5.468 16.405 -28.816 1.00 78.56 87 ARG A C 1
ATOM 711 O O . ARG A 1 87 ? 4.291 16.099 -28.979 1.00 78.56 87 ARG A O 1
ATOM 718 N N . LYS A 1 88 ? 6.421 16.093 -29.704 1.00 82.69 88 LYS A N 1
ATOM 719 C CA . LYS A 1 88 ? 6.148 15.299 -30.915 1.00 82.69 88 LYS A CA 1
ATOM 720 C C . LYS A 1 88 ? 5.684 13.885 -30.566 1.00 82.69 88 LYS A C 1
ATOM 722 O O . LYS A 1 88 ? 4.739 13.395 -31.178 1.00 82.69 88 LYS A O 1
ATOM 727 N N . GLU A 1 89 ? 6.312 13.252 -29.583 1.00 80.38 89 GLU A N 1
ATOM 728 C CA . GLU A 1 89 ? 5.959 11.900 -29.149 1.00 80.38 89 GLU A CA 1
ATOM 729 C C . GLU A 1 89 ? 4.598 11.860 -28.442 1.00 80.38 89 GLU A C 1
ATOM 731 O O . GLU A 1 89 ? 3.758 11.017 -28.754 1.00 80.38 89 GLU A O 1
ATOM 736 N N . THR A 1 90 ? 4.315 12.829 -27.568 1.00 77.44 90 THR A N 1
ATOM 737 C CA . THR A 1 90 ? 2.998 13.004 -26.943 1.00 77.44 90 THR A CA 1
ATOM 738 C C . THR A 1 90 ? 1.918 13.234 -27.998 1.00 77.44 90 THR A C 1
ATOM 740 O O . THR A 1 90 ? 0.860 12.611 -27.931 1.00 77.44 90 THR A O 1
ATOM 743 N N . GLN A 1 91 ? 2.187 14.050 -29.022 1.00 81.56 91 GLN A N 1
ATOM 744 C CA . GLN A 1 91 ? 1.243 14.273 -30.117 1.00 81.56 91 GLN A CA 1
ATOM 745 C C . GLN A 1 91 ? 0.948 12.981 -30.892 1.00 81.56 91 GLN A C 1
ATOM 747 O O . GLN A 1 91 ? -0.217 12.690 -31.166 1.00 81.56 91 GLN A O 1
ATOM 752 N N . LYS A 1 92 ? 1.973 12.170 -31.190 1.00 78.00 92 LYS A N 1
ATOM 753 C CA . LYS A 1 92 ? 1.788 10.846 -31.806 1.00 78.00 92 LYS A CA 1
ATOM 754 C C . LYS A 1 92 ? 0.962 9.918 -30.919 1.00 78.00 92 LYS A C 1
ATOM 756 O O . LYS A 1 92 ? 0.048 9.266 -31.416 1.00 78.00 92 LYS A O 1
ATOM 761 N N . LYS A 1 93 ? 1.233 9.879 -29.610 1.00 71.06 93 LYS A N 1
ATOM 762 C CA . LYS A 1 93 ? 0.448 9.084 -28.651 1.00 71.06 93 LYS A CA 1
ATOM 763 C C . LYS A 1 93 ? -1.016 9.518 -28.618 1.00 71.06 93 LYS A C 1
ATOM 765 O O . LYS A 1 93 ? -1.892 8.660 -28.634 1.00 71.06 93 LYS A O 1
ATOM 770 N N . ILE A 1 94 ? -1.292 10.823 -28.634 1.00 79.75 94 ILE A N 1
ATOM 771 C CA . ILE A 1 94 ? -2.659 11.362 -28.717 1.00 79.75 94 ILE A CA 1
ATOM 772 C C . ILE A 1 94 ? -3.327 10.938 -30.029 1.00 79.75 94 ILE A C 1
ATOM 774 O O . ILE A 1 94 ? -4.491 10.547 -30.025 1.00 79.75 94 ILE A O 1
ATOM 778 N N . GLU A 1 95 ? -2.612 10.983 -31.153 1.00 82.19 95 GLU A N 1
ATOM 779 C CA . GLU A 1 95 ? -3.148 10.562 -32.449 1.00 82.19 95 GLU A CA 1
ATOM 780 C C . GLU A 1 95 ? -3.474 9.060 -32.477 1.00 82.19 95 GLU A C 1
ATOM 782 O O . GLU A 1 95 ? -4.548 8.665 -32.933 1.00 82.19 95 GLU A O 1
ATOM 787 N N . ILE A 1 96 ? -2.590 8.223 -31.926 1.00 73.69 96 ILE A N 1
ATOM 788 C CA . ILE A 1 96 ? -2.816 6.780 -31.766 1.00 73.69 96 ILE A CA 1
ATOM 789 C C . ILE A 1 96 ? -4.012 6.529 -30.843 1.00 73.69 96 ILE A C 1
ATOM 791 O O . ILE A 1 96 ? -4.890 5.740 -31.190 1.00 73.69 96 ILE A O 1
ATOM 795 N N . LYS A 1 97 ? -4.103 7.239 -29.712 1.00 76.00 97 LYS A N 1
ATOM 796 C CA . LYS A 1 97 ? -5.228 7.137 -28.775 1.00 76.00 97 LYS A CA 1
ATOM 797 C C . LYS A 1 97 ? -6.550 7.507 -29.446 1.00 76.00 97 LYS A C 1
ATOM 799 O O . LYS A 1 97 ? -7.509 6.757 -29.324 1.00 76.00 97 LYS A O 1
ATOM 804 N N . LYS A 1 98 ? -6.591 8.588 -30.232 1.00 81.81 98 LYS A N 1
ATOM 805 C CA . LYS A 1 98 ? -7.777 8.979 -31.016 1.00 81.81 98 LYS A CA 1
ATOM 806 C C . LYS A 1 98 ? -8.170 7.915 -32.040 1.00 81.81 98 LYS A C 1
ATOM 808 O O . LYS A 1 98 ? -9.352 7.615 -32.178 1.00 81.81 98 LYS A O 1
ATOM 813 N N . LYS A 1 99 ? -7.198 7.316 -32.741 1.00 77.50 99 LYS A N 1
ATOM 814 C CA . LYS A 1 99 ? -7.454 6.195 -33.664 1.00 77.50 99 LYS A CA 1
ATOM 815 C C . LYS A 1 99 ? -8.029 4.991 -32.915 1.00 77.50 99 LYS A C 1
ATOM 817 O O . LYS A 1 99 ? -9.014 4.414 -33.367 1.00 77.50 99 LYS A O 1
ATOM 822 N N . TYR A 1 100 ? -7.472 4.663 -31.752 1.00 68.56 100 TYR A N 1
ATOM 823 C CA . TYR A 1 100 ? -7.953 3.575 -30.903 1.00 68.56 100 TYR A CA 1
ATOM 824 C C . TYR A 1 100 ? -9.371 3.834 -30.376 1.00 68.56 100 TYR A C 1
ATOM 826 O O . TYR A 1 100 ? -10.233 2.967 -30.474 1.00 68.56 100 TYR A O 1
ATOM 834 N N . GLU A 1 101 ? -9.653 5.040 -29.882 1.00 75.31 101 GLU A N 1
ATOM 835 C CA . GLU A 1 101 ? -10.983 5.451 -29.416 1.00 75.31 101 GLU A CA 1
ATOM 836 C C . GLU A 1 101 ? -12.017 5.447 -30.546 1.00 75.31 101 GLU A C 1
ATOM 838 O O . GLU A 1 101 ? -13.148 5.012 -30.337 1.00 75.31 101 GLU A O 1
ATOM 843 N N . HIS A 1 102 ? -11.631 5.851 -31.758 1.00 78.44 102 HIS A N 1
ATOM 844 C CA . HIS A 1 102 ? -12.496 5.781 -32.934 1.00 78.44 102 HIS A CA 1
ATOM 845 C C . HIS A 1 102 ? -12.848 4.332 -33.305 1.00 78.44 102 HIS A C 1
ATOM 847 O O . HIS A 1 102 ? -14.019 4.013 -33.523 1.00 78.44 102 HIS A O 1
ATOM 853 N N . VAL A 1 103 ? -11.853 3.436 -33.333 1.00 74.12 103 VAL A N 1
ATOM 854 C CA . VAL A 1 103 ? -12.071 1.999 -33.571 1.00 74.12 103 VAL A CA 1
ATOM 855 C C . VAL A 1 103 ? -12.939 1.397 -32.465 1.00 74.12 103 VAL A C 1
ATOM 857 O O . VAL A 1 103 ? -13.892 0.677 -32.760 1.00 74.12 103 VAL A O 1
ATOM 860 N N . ARG A 1 104 ? -12.679 1.757 -31.203 1.00 74.31 104 ARG A N 1
ATOM 861 C CA . ARG A 1 104 ? -13.475 1.340 -30.045 1.00 74.31 104 ARG A CA 1
ATOM 862 C C . ARG A 1 104 ? -14.931 1.776 -30.178 1.00 74.31 104 ARG A C 1
ATOM 864 O O . ARG A 1 104 ? -15.811 0.937 -30.061 1.00 74.31 104 ARG A O 1
ATOM 871 N N . ALA A 1 105 ? -15.198 3.048 -30.471 1.00 73.44 105 ALA A N 1
ATOM 872 C CA . ALA A 1 105 ? -16.559 3.554 -30.647 1.00 73.44 105 ALA A CA 1
ATOM 873 C C . ALA A 1 105 ? -17.286 2.846 -31.802 1.00 73.44 105 ALA A C 1
ATOM 875 O O . ALA A 1 105 ? -18.464 2.512 -31.685 1.00 73.44 105 ALA A O 1
ATOM 876 N N . LYS A 1 106 ? -16.579 2.550 -32.900 1.00 76.81 106 LYS A N 1
ATOM 877 C CA . LYS A 1 106 ? -17.127 1.788 -34.029 1.00 76.81 106 LYS A CA 1
ATOM 878 C C . LYS A 1 106 ? -17.496 0.355 -33.631 1.00 76.81 106 LYS A C 1
ATOM 880 O O . LYS A 1 106 ? -18.566 -0.111 -34.018 1.00 76.81 106 LYS A O 1
ATOM 885 N N . LEU A 1 107 ? -16.652 -0.315 -32.844 1.00 68.19 107 LEU A N 1
ATOM 886 C CA . LEU A 1 107 ? -16.916 -1.656 -32.314 1.00 68.19 107 LEU A CA 1
ATOM 887 C C . LEU A 1 107 ? -18.087 -1.653 -31.325 1.00 68.19 107 LEU A C 1
ATOM 889 O O . LEU A 1 107 ? -18.994 -2.465 -31.475 1.00 68.19 107 LEU A O 1
ATOM 893 N N . THR A 1 108 ? -18.130 -0.706 -30.384 1.00 67.94 108 THR A N 1
ATOM 894 C CA . THR A 1 108 ? -19.233 -0.581 -29.418 1.00 67.94 108 THR A CA 1
ATOM 895 C C . THR A 1 108 ? -20.565 -0.311 -30.118 1.00 67.94 108 THR A C 1
ATOM 897 O O . THR A 1 108 ? -21.548 -0.994 -29.849 1.00 67.94 108 THR A O 1
ATOM 900 N N . ASN A 1 109 ? -20.596 0.605 -31.090 1.00 72.31 109 ASN A N 1
ATOM 901 C CA . ASN A 1 109 ? -21.805 0.903 -31.864 1.00 72.31 109 ASN A CA 1
ATOM 902 C C . ASN A 1 109 ? -22.264 -0.293 -32.713 1.00 72.31 109 ASN A C 1
ATOM 904 O O . ASN A 1 109 ? -23.464 -0.532 -32.855 1.00 72.31 109 ASN A O 1
ATOM 908 N N . ALA A 1 110 ? -21.325 -1.057 -33.283 1.00 70.88 110 ALA A N 1
ATOM 909 C CA . ALA A 1 110 ? -21.640 -2.295 -33.993 1.00 70.88 110 ALA A CA 1
ATOM 910 C C . ALA A 1 110 ? -22.222 -3.356 -33.043 1.00 70.88 110 ALA A C 1
ATOM 912 O O . ALA A 1 110 ? -23.187 -4.031 -33.404 1.00 70.88 110 ALA A O 1
ATOM 913 N N . TRP A 1 111 ? -21.686 -3.450 -31.824 1.00 59.69 111 TRP A N 1
ATOM 914 C CA . TRP A 1 111 ? -22.145 -4.369 -30.785 1.00 59.69 111 TRP A CA 1
ATOM 915 C C . TRP A 1 111 ? -23.553 -4.012 -30.283 1.00 59.69 111 TRP A C 1
ATOM 917 O O . TRP A 1 111 ? -24.438 -4.864 -30.289 1.00 59.69 111 TRP A O 1
ATOM 927 N N . GLU A 1 112 ? -23.824 -2.738 -29.979 1.00 69.50 112 GLU A N 1
ATOM 928 C CA . GLU A 1 112 ? -25.160 -2.263 -29.586 1.00 69.50 112 GLU A CA 1
ATOM 929 C C . GLU A 1 112 ? -26.206 -2.444 -30.694 1.00 69.50 112 GLU A C 1
ATOM 931 O O . GLU A 1 112 ? -27.358 -2.802 -30.428 1.00 69.50 112 GLU A O 1
ATOM 936 N N . LYS A 1 113 ? -25.820 -2.212 -31.956 1.00 70.44 113 LYS A N 1
ATOM 937 C CA . LYS A 1 113 ? -26.704 -2.426 -33.109 1.00 70.44 113 LYS A CA 1
ATOM 938 C C . LYS A 1 113 ? -27.051 -3.908 -33.263 1.00 70.44 113 LYS A C 1
ATOM 940 O O . LYS A 1 113 ? -28.214 -4.211 -33.523 1.00 70.44 113 LYS A O 1
ATOM 945 N N . ARG A 1 114 ? -26.078 -4.801 -33.041 1.00 54.69 114 ARG A N 1
ATOM 946 C CA . ARG A 1 114 ? -26.256 -6.260 -33.083 1.00 54.69 114 ARG A CA 1
ATOM 947 C C . ARG A 1 114 ? -27.142 -6.762 -31.933 1.00 54.69 114 ARG A C 1
ATOM 949 O O . ARG A 1 114 ? -28.081 -7.515 -32.174 1.00 54.69 114 ARG A O 1
ATOM 956 N N . GLN A 1 115 ? -26.954 -6.234 -30.724 1.00 57.47 115 GLN A N 1
ATOM 957 C CA . GLN A 1 115 ? -27.768 -6.571 -29.550 1.00 57.47 115 GLN A CA 1
ATOM 958 C C . GLN A 1 115 ? -29.240 -6.129 -29.697 1.00 57.47 115 GLN A C 1
ATOM 960 O O . GLN A 1 115 ? -30.159 -6.799 -29.223 1.00 57.47 115 GLN A O 1
ATOM 965 N N . LYS A 1 116 ? -29.494 -5.006 -30.389 1.00 64.25 116 LYS A N 1
ATOM 966 C CA . LYS A 1 116 ? -30.855 -4.544 -30.723 1.00 64.25 116 LYS A CA 1
ATOM 967 C C . LYS A 1 116 ? -31.525 -5.387 -31.813 1.00 64.25 116 LYS A C 1
ATOM 969 O O . LYS A 1 116 ? -32.745 -5.532 -31.776 1.00 64.25 116 LYS A O 1
ATOM 974 N N . THR A 1 117 ? -30.765 -5.934 -32.766 1.00 58.91 117 THR A N 1
ATOM 975 C CA . THR A 1 117 ? -31.291 -6.888 -33.758 1.00 58.91 117 THR A CA 1
ATOM 976 C C . THR A 1 117 ? -31.604 -8.251 -33.141 1.00 58.91 117 THR A C 1
ATOM 978 O O . THR A 1 117 ? -32.677 -8.779 -33.423 1.00 58.91 117 THR A O 1
ATOM 981 N N . ASP A 1 118 ? -30.771 -8.753 -32.224 1.00 50.97 118 ASP A N 1
ATOM 982 C CA . ASP A 1 118 ? -31.023 -10.022 -31.521 1.00 50.97 118 ASP A CA 1
ATOM 983 C C . ASP A 1 118 ? -32.231 -9.947 -30.578 1.00 50.97 118 ASP A C 1
ATOM 985 O O . ASP A 1 118 ? -32.991 -10.897 -30.462 1.00 50.97 118 ASP A O 1
ATOM 989 N N . ARG A 1 119 ? -32.512 -8.789 -29.964 1.00 52.50 119 ARG A N 1
ATOM 990 C CA . ARG A 1 119 ? -33.738 -8.608 -29.160 1.00 52.50 119 ARG A CA 1
ATOM 991 C C . ARG A 1 119 ? -35.042 -8.625 -29.974 1.00 52.50 119 ARG A C 1
ATOM 993 O O . ARG A 1 119 ? -36.107 -8.765 -29.380 1.00 52.50 119 ARG A O 1
ATOM 1000 N N . ARG A 1 120 ? -34.990 -8.441 -31.302 1.00 52.25 120 ARG A N 1
ATOM 1001 C CA . ARG A 1 120 ? -36.170 -8.488 -32.194 1.00 52.25 120 ARG A CA 1
ATOM 1002 C C . ARG A 1 120 ? -36.407 -9.866 -32.813 1.00 52.25 120 ARG A C 1
ATOM 1004 O O . ARG A 1 120 ? -37.542 -10.159 -33.174 1.00 52.25 120 ARG A O 1
ATOM 1011 N N . ALA A 1 121 ? -35.374 -10.693 -32.925 1.00 49.16 121 ALA A N 1
ATOM 1012 C CA . ALA A 1 121 ? -35.485 -12.085 -33.330 1.00 49.16 121 ALA A CA 1
ATOM 1013 C C . ALA A 1 121 ? -35.475 -12.939 -32.057 1.00 49.16 121 ALA A C 1
ATOM 1015 O O . ALA A 1 121 ? -34.418 -13.211 -31.508 1.00 49.16 121 ALA A O 1
ATOM 1016 N N . GLY A 1 122 ? -36.656 -13.289 -31.538 1.00 49.88 122 GLY A N 1
ATOM 1017 C CA . GLY A 1 122 ? -36.831 -14.077 -30.309 1.00 49.88 122 GLY A CA 1
ATOM 1018 C C . GLY A 1 122 ? -36.349 -15.529 -30.421 1.00 49.88 122 GLY A C 1
ATOM 1019 O O . GLY A 1 122 ? -37.129 -16.453 -30.230 1.00 49.88 122 GLY A O 1
ATOM 1020 N N . THR A 1 123 ? -35.075 -15.727 -30.734 1.00 39.44 123 THR A N 1
ATOM 1021 C CA . THR A 1 123 ? -34.374 -17.009 -30.772 1.00 39.44 123 THR A CA 1
ATOM 1022 C C . THR A 1 123 ? -33.323 -17.008 -29.671 1.00 39.44 123 THR A C 1
ATOM 1024 O O . THR A 1 123 ? -32.470 -16.124 -29.623 1.00 39.44 123 THR A O 1
ATOM 1027 N N . SER A 1 124 ? -33.427 -17.979 -28.763 1.00 41.59 124 SER A N 1
ATOM 1028 C CA . SER A 1 124 ? -32.502 -18.219 -27.656 1.00 41.59 124 SER A CA 1
ATOM 1029 C C . SER A 1 124 ? -31.057 -18.277 -28.154 1.00 41.59 124 SER A C 1
ATOM 1031 O O . SER A 1 124 ? -30.679 -19.181 -28.898 1.00 41.59 124 SER A O 1
ATOM 1033 N N . LEU A 1 125 ? -30.254 -17.307 -27.721 1.00 44.28 125 LEU A N 1
ATOM 1034 C CA . LEU A 1 125 ? -28.824 -17.160 -28.008 1.00 44.28 125 LEU A CA 1
ATOM 1035 C C . LEU A 1 125 ? -27.944 -18.155 -27.226 1.00 44.28 125 LEU A C 1
ATOM 1037 O O . LEU A 1 125 ? -26.819 -17.820 -26.874 1.00 44.28 125 LEU A O 1
ATOM 1041 N N . ASP A 1 126 ? -28.431 -19.369 -26.972 1.00 40.12 126 ASP A N 1
ATOM 1042 C CA . ASP A 1 126 ? -27.625 -20.413 -26.328 1.00 40.12 126 ASP A CA 1
ATOM 1043 C C . ASP A 1 126 ? -27.032 -21.409 -27.345 1.00 40.12 126 ASP A C 1
ATOM 1045 O O . ASP A 1 126 ? -26.104 -22.129 -27.000 1.00 40.12 126 ASP A O 1
ATOM 1049 N N . ASP A 1 127 ? -27.472 -21.397 -28.615 1.00 39.12 127 ASP A N 1
ATOM 1050 C CA . ASP A 1 127 ? -27.124 -22.459 -29.584 1.00 39.12 127 ASP A CA 1
ATOM 1051 C C . ASP A 1 127 ? -26.494 -21.996 -30.918 1.00 39.12 127 ASP A C 1
ATOM 1053 O O . ASP A 1 127 ? -26.261 -22.811 -31.809 1.00 39.12 127 ASP A O 1
ATOM 1057 N N . ALA A 1 128 ? -26.172 -20.706 -31.097 1.00 34.97 128 ALA A N 1
ATOM 1058 C CA . ALA A 1 128 ? -25.630 -20.201 -32.378 1.00 34.97 128 ALA A CA 1
ATOM 1059 C C . ALA A 1 128 ? -24.360 -19.333 -32.280 1.00 34.97 128 ALA A C 1
ATOM 1061 O O . ALA A 1 128 ? -23.903 -18.789 -33.285 1.00 34.97 128 ALA A O 1
ATOM 1062 N N . PHE A 1 129 ? -23.752 -19.255 -31.095 1.00 38.41 129 PHE A N 1
ATOM 1063 C CA . PHE A 1 129 ? -22.350 -18.874 -30.917 1.00 38.41 129 PHE A CA 1
ATOM 1064 C C . PHE A 1 129 ? -21.685 -19.947 -30.064 1.00 38.41 129 PHE A C 1
ATOM 1066 O O . PHE A 1 129 ? -21.626 -19.850 -28.840 1.00 38.41 129 PHE A O 1
ATOM 1073 N N . GLY A 1 130 ? -21.187 -20.990 -30.724 1.00 34.53 130 GLY A N 1
ATOM 1074 C CA . GLY A 1 130 ? -20.200 -21.855 -30.101 1.00 34.53 130 GLY A CA 1
ATOM 1075 C C . GLY A 1 130 ? -19.061 -20.997 -29.546 1.00 34.53 130 GLY A C 1
ATOM 1076 O O . GLY A 1 130 ? -18.447 -20.236 -30.287 1.00 34.53 130 GLY A O 1
ATOM 1077 N N . GLN A 1 131 ? -18.828 -21.117 -28.238 1.00 34.47 131 GLN A N 1
ATOM 1078 C CA . GLN A 1 131 ? -17.558 -20.827 -27.567 1.00 34.47 131 GLN A CA 1
ATOM 1079 C C . GLN A 1 131 ? -16.891 -19.479 -27.891 1.00 34.47 131 GLN A C 1
ATOM 1081 O O . GLN A 1 131 ? -15.814 -19.433 -28.470 1.00 34.47 131 GLN A O 1
ATOM 1086 N N . GLU A 1 132 ? -17.437 -18.373 -27.386 1.00 37.16 132 GLU A N 1
ATOM 1087 C CA . GLU A 1 132 ? -16.582 -17.212 -27.067 1.00 37.16 132 GLU A CA 1
ATOM 1088 C C . GLU A 1 132 ? -17.004 -16.500 -25.773 1.00 37.16 132 GLU A C 1
ATOM 1090 O O . GLU A 1 132 ? -16.769 -15.313 -25.562 1.00 37.16 132 GLU A O 1
ATOM 1095 N N . ALA A 1 133 ? -17.608 -17.261 -24.857 1.00 41.06 133 ALA A N 1
ATOM 1096 C CA . ALA A 1 133 ? -17.640 -16.924 -23.445 1.00 41.06 133 ALA A CA 1
ATOM 1097 C C . ALA A 1 133 ? -16.583 -17.770 -22.718 1.00 41.06 133 ALA A C 1
ATOM 1099 O O . ALA A 1 133 ? -16.609 -18.997 -22.776 1.00 41.06 133 ALA A O 1
ATOM 1100 N N . LEU A 1 134 ? -15.702 -17.086 -21.983 1.00 40.53 134 LEU A N 1
ATOM 1101 C CA . LEU A 1 134 ? -14.892 -17.632 -20.889 1.00 40.53 134 LEU A CA 1
ATOM 1102 C C . LEU A 1 134 ? -13.624 -18.450 -21.218 1.00 40.53 134 LEU A C 1
ATOM 1104 O O . LEU A 1 134 ? -13.281 -19.373 -20.483 1.00 40.53 134 LEU A O 1
ATOM 1108 N N . HIS A 1 135 ? -12.824 -18.045 -22.206 1.00 42.75 135 HIS A N 1
ATOM 1109 C CA . HIS A 1 135 ? -11.384 -18.312 -22.096 1.00 42.75 135 HIS A CA 1
ATOM 1110 C C . HIS A 1 135 ? -10.706 -17.140 -21.369 1.00 42.75 135 HIS A C 1
ATOM 1112 O O . HIS A 1 135 ? -10.902 -15.988 -21.763 1.00 42.75 135 HIS A O 1
ATOM 1118 N N . PRO A 1 136 ? -9.924 -17.373 -20.295 1.00 55.78 136 PRO A N 1
ATOM 1119 C CA . PRO A 1 136 ? -9.081 -16.324 -19.744 1.00 55.78 136 PRO A CA 1
ATOM 1120 C C . PRO A 1 136 ? -8.148 -15.849 -20.862 1.00 55.78 136 PRO A C 1
ATOM 1122 O O . PRO A 1 136 ? -7.353 -16.656 -21.331 1.00 55.78 136 PRO A O 1
ATOM 1125 N N . HIS A 1 137 ? -8.253 -14.574 -21.277 1.00 68.94 137 HIS A N 1
ATOM 1126 C CA . HIS A 1 137 ? -7.488 -13.992 -22.400 1.00 68.94 137 HIS A CA 1
ATOM 1127 C C . HIS A 1 137 ? -6.028 -14.469 -22.441 1.00 68.94 137 HIS A C 1
ATOM 1129 O O . HIS A 1 137 ? -5.512 -14.813 -23.496 1.00 68.94 137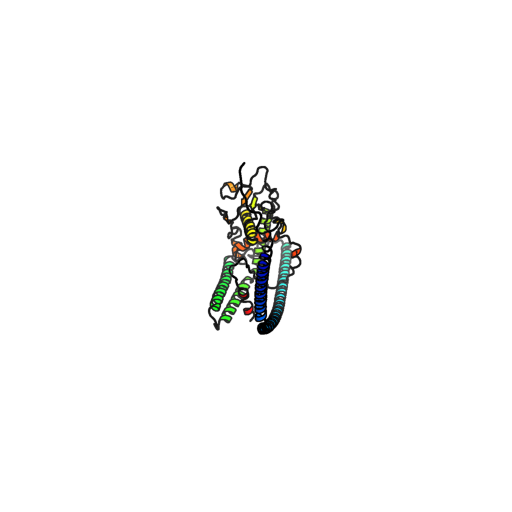 HIS A O 1
ATOM 1135 N N . PHE A 1 138 ? -5.403 -14.567 -21.267 1.00 81.69 138 PHE A N 1
ATOM 1136 C CA . PHE A 1 138 ? -4.111 -15.209 -21.063 1.00 81.69 138 PHE A CA 1
ATOM 1137 C C . PHE A 1 138 ? -4.190 -16.138 -19.851 1.00 81.69 138 PHE A C 1
ATOM 1139 O O . PHE A 1 138 ? -4.874 -15.807 -18.879 1.00 81.69 138 PHE A O 1
ATOM 1146 N N . SER A 1 139 ? -3.516 -17.289 -19.866 1.00 85.56 139 SER A N 1
ATOM 1147 C CA . SER A 1 139 ? -3.432 -18.148 -18.676 1.00 85.56 139 SER A CA 1
ATOM 1148 C C . SER A 1 139 ? -2.506 -17.540 -17.615 1.00 85.56 139 SER A C 1
ATOM 1150 O O . SER A 1 139 ? -1.715 -16.633 -17.897 1.00 85.56 139 SER A O 1
ATOM 1152 N N . THR A 1 140 ? -2.603 -18.021 -16.375 1.00 84.69 140 THR A N 1
ATOM 1153 C CA . THR A 1 140 ? -1.693 -17.604 -15.297 1.00 84.69 140 THR A CA 1
ATOM 1154 C C . THR A 1 140 ? -0.251 -17.961 -15.649 1.00 84.69 140 THR A C 1
ATOM 1156 O O . THR A 1 140 ? 0.642 -17.127 -15.512 1.00 84.69 140 THR A O 1
ATOM 1159 N N . GLU A 1 141 ? -0.040 -19.160 -16.189 1.00 85.56 141 GLU A N 1
ATOM 1160 C CA . GLU A 1 141 ? 1.258 -19.681 -16.614 1.00 85.56 141 GLU A CA 1
ATOM 1161 C C . GLU A 1 141 ? 1.864 -18.818 -17.722 1.00 85.56 141 GLU A C 1
ATOM 1163 O O . GLU A 1 141 ? 3.043 -18.476 -17.651 1.00 85.56 141 GLU A O 1
ATOM 1168 N N . TYR A 1 142 ? 1.058 -18.409 -18.709 1.00 88.38 142 TYR A N 1
ATOM 1169 C CA . TYR A 1 142 ? 1.503 -17.524 -19.785 1.00 88.38 142 TYR A CA 1
ATOM 1170 C C . TYR A 1 142 ? 1.987 -16.177 -19.236 1.00 88.38 142 TYR A C 1
ATOM 1172 O O . TYR A 1 142 ? 3.093 -15.736 -19.545 1.00 88.38 142 TYR A O 1
ATOM 1180 N N . GLU A 1 143 ? 1.182 -15.519 -18.397 1.00 88.88 143 GLU A N 1
ATOM 1181 C CA . GLU A 1 143 ? 1.527 -14.200 -17.858 1.00 88.88 143 GLU A CA 1
ATOM 1182 C C . GLU A 1 143 ? 2.740 -14.257 -16.921 1.00 88.88 143 GLU A C 1
ATOM 1184 O O . GLU A 1 143 ? 3.594 -13.364 -16.948 1.00 88.88 143 GLU A O 1
ATOM 1189 N N . MET A 1 144 ? 2.855 -15.326 -16.129 1.00 86.31 144 MET A N 1
ATOM 1190 C CA . MET A 1 144 ? 4.030 -15.580 -15.299 1.00 86.31 144 MET A CA 1
ATOM 1191 C C . MET A 1 144 ? 5.280 -15.811 -16.152 1.00 86.31 144 MET A C 1
ATOM 1193 O O . MET A 1 144 ? 6.301 -15.174 -15.894 1.00 86.31 144 MET A O 1
ATOM 1197 N N . ALA A 1 145 ? 5.206 -16.650 -17.190 1.00 87.06 145 ALA A N 1
ATOM 1198 C CA . ALA A 1 145 ? 6.328 -16.919 -18.089 1.00 87.06 145 ALA A CA 1
ATOM 1199 C C . ALA A 1 145 ? 6.772 -15.655 -18.838 1.00 87.06 145 ALA A C 1
ATOM 1201 O O . ALA A 1 145 ? 7.962 -15.342 -18.882 1.00 87.06 145 ALA A O 1
ATOM 1202 N N . ARG A 1 146 ? 5.824 -14.866 -19.357 1.00 90.88 146 ARG A N 1
ATOM 1203 C CA . ARG A 1 146 ? 6.107 -13.589 -20.026 1.00 90.88 146 ARG A CA 1
ATOM 1204 C C . ARG A 1 146 ? 6.849 -12.618 -19.102 1.00 90.88 146 ARG A C 1
ATOM 1206 O O . ARG A 1 146 ? 7.842 -12.017 -19.511 1.00 90.88 146 ARG A O 1
ATOM 1213 N N . ARG A 1 147 ? 6.391 -12.466 -17.851 1.00 89.06 147 ARG A N 1
ATOM 1214 C CA . ARG A 1 147 ? 7.074 -11.632 -16.844 1.00 89.06 147 ARG A CA 1
ATOM 1215 C C . ARG A 1 147 ? 8.440 -12.187 -16.459 1.00 89.06 147 ARG A C 1
ATOM 1217 O O . ARG A 1 147 ? 9.369 -11.403 -16.305 1.00 89.06 147 ARG A O 1
ATOM 1224 N N . ALA A 1 148 ? 8.573 -13.505 -16.331 1.00 87.56 148 ALA A N 1
ATOM 1225 C CA . ALA A 1 148 ? 9.851 -14.144 -16.040 1.00 87.56 148 ALA A CA 1
ATOM 1226 C C . ALA A 1 148 ? 10.881 -13.831 -17.133 1.00 87.56 148 ALA A C 1
ATOM 1228 O O . ALA A 1 148 ? 11.974 -13.382 -16.809 1.00 87.56 148 ALA A O 1
ATOM 1229 N N . VAL A 1 149 ? 10.503 -13.943 -18.413 1.00 90.50 149 VAL A N 1
ATOM 1230 C CA . VAL A 1 149 ? 11.361 -13.550 -19.545 1.00 90.50 149 VAL A CA 1
ATOM 1231 C C . VAL A 1 149 ? 11.752 -12.073 -19.455 1.00 90.50 149 VAL A C 1
ATOM 1233 O O . VAL A 1 149 ? 12.930 -11.750 -19.581 1.00 90.50 149 VAL A O 1
ATOM 1236 N N . HIS A 1 150 ? 10.798 -11.175 -19.192 1.00 90.62 150 HIS A N 1
ATOM 1237 C CA . HIS A 1 150 ? 11.086 -9.746 -19.024 1.00 90.62 150 HIS A CA 1
ATOM 1238 C C . HIS A 1 150 ? 12.099 -9.477 -17.901 1.00 90.62 150 HIS A C 1
ATOM 1240 O O . HIS A 1 150 ? 13.068 -8.746 -18.100 1.00 90.62 150 HIS A O 1
ATOM 1246 N N . ASN A 1 151 ? 11.909 -10.110 -16.742 1.00 87.69 151 ASN A N 1
ATOM 1247 C CA . ASN A 1 151 ? 12.813 -9.983 -15.602 1.00 87.69 151 ASN A CA 1
ATOM 1248 C C . ASN A 1 151 ? 14.200 -10.558 -15.916 1.00 87.69 151 ASN A C 1
ATOM 1250 O O . ASN A 1 151 ? 15.197 -9.922 -15.603 1.00 87.69 151 ASN A O 1
ATOM 1254 N N . SER A 1 152 ? 14.292 -11.710 -16.586 1.00 88.69 152 SER A N 1
ATOM 1255 C CA . SER A 1 152 ? 15.581 -12.285 -16.992 1.00 88.69 152 SER A CA 1
ATOM 1256 C C . SER A 1 152 ? 16.364 -11.369 -17.936 1.00 88.69 152 SER A C 1
ATOM 1258 O O . SER A 1 152 ? 17.586 -11.290 -17.828 1.00 88.69 152 SER A O 1
ATOM 1260 N N . ILE A 1 153 ? 15.683 -10.645 -18.830 1.00 89.44 153 ILE A N 1
ATOM 1261 C CA . ILE A 1 153 ? 16.324 -9.647 -19.699 1.00 89.44 153 ILE A CA 1
ATOM 1262 C C . ILE A 1 153 ? 16.853 -8.469 -18.859 1.00 89.44 153 ILE A C 1
ATOM 1264 O O . ILE A 1 153 ? 17.976 -8.021 -19.088 1.00 89.44 153 ILE A O 1
ATOM 1268 N N . TRP A 1 154 ? 16.098 -8.000 -17.858 1.00 90.38 154 TRP A N 1
ATOM 1269 C CA . TRP A 1 154 ? 16.560 -6.969 -16.915 1.00 90.38 154 TRP A CA 1
ATOM 1270 C C . TRP A 1 154 ? 17.775 -7.407 -16.099 1.00 90.38 154 TRP A C 1
ATOM 1272 O O . TRP A 1 154 ? 18.752 -6.668 -16.021 1.00 90.38 154 TRP A O 1
ATOM 1282 N N . GLU A 1 155 ? 17.747 -8.609 -15.527 1.00 88.50 155 GLU A N 1
ATOM 1283 C CA . GLU A 1 155 ? 18.875 -9.148 -14.761 1.00 88.50 155 GLU A CA 1
ATOM 1284 C C . GLU A 1 155 ? 20.131 -9.258 -15.629 1.00 88.50 155 GLU A C 1
ATOM 1286 O O . GLU A 1 155 ? 21.222 -8.863 -15.213 1.00 88.50 155 GLU A O 1
ATOM 1291 N N . LEU A 1 156 ? 19.980 -9.713 -16.877 1.00 86.94 156 LEU A N 1
ATOM 1292 C CA . LEU A 1 156 ? 21.091 -9.770 -17.819 1.00 86.94 156 LEU A CA 1
ATOM 1293 C C . LEU A 1 156 ? 21.602 -8.368 -18.184 1.00 86.94 156 LEU A C 1
ATOM 1295 O O . LEU A 1 156 ? 22.815 -8.169 -18.257 1.00 86.94 156 LEU A O 1
ATOM 1299 N N . TYR A 1 157 ? 20.710 -7.386 -18.362 1.00 89.06 157 TYR A N 1
ATOM 1300 C CA . TYR A 1 157 ? 21.095 -5.984 -18.543 1.00 89.06 157 TYR A CA 1
ATOM 1301 C C . TYR A 1 157 ? 21.921 -5.478 -17.360 1.00 89.06 157 TYR A C 1
ATOM 1303 O O . TYR A 1 157 ? 23.013 -4.954 -17.570 1.00 89.06 157 TYR A O 1
ATOM 1311 N N . TYR A 1 158 ? 21.442 -5.658 -16.126 1.00 86.25 158 TYR A N 1
ATOM 1312 C CA . TYR A 1 158 ? 22.144 -5.198 -14.929 1.00 86.25 158 TYR A CA 1
ATOM 1313 C C . TYR A 1 158 ? 23.492 -5.887 -14.750 1.00 86.25 158 TYR A C 1
ATOM 1315 O O . TYR A 1 158 ? 24.488 -5.213 -14.479 1.00 86.25 158 TYR A O 1
ATOM 1323 N N . TYR A 1 159 ? 23.549 -7.204 -14.954 1.00 85.56 159 TYR A N 1
ATOM 1324 C CA . TYR A 1 159 ? 24.791 -7.961 -14.884 1.00 85.56 159 TYR A CA 1
ATOM 1325 C C . TYR A 1 159 ? 25.815 -7.450 -15.902 1.00 85.56 159 TYR A C 1
ATOM 1327 O O . TYR A 1 159 ? 26.930 -7.099 -15.516 1.00 85.56 159 TYR A O 1
ATOM 1335 N N . LEU A 1 160 ? 25.442 -7.350 -17.183 1.00 86.19 160 LEU A N 1
ATOM 1336 C CA . LEU A 1 160 ? 26.347 -6.889 -18.239 1.00 86.19 160 LEU A CA 1
ATOM 1337 C C . LEU A 1 160 ? 26.755 -5.429 -18.046 1.00 86.19 160 LEU A C 1
ATOM 1339 O O . LEU A 1 160 ? 27.936 -5.113 -18.155 1.00 86.19 160 LEU A O 1
ATOM 1343 N N . ASN A 1 161 ? 25.810 -4.552 -17.702 1.00 85.69 161 ASN A N 1
ATOM 1344 C CA . ASN A 1 161 ? 26.097 -3.152 -17.402 1.00 85.69 161 ASN A CA 1
ATOM 1345 C C . ASN A 1 161 ? 27.087 -3.026 -16.238 1.00 85.69 161 ASN A C 1
ATOM 1347 O O . ASN A 1 161 ? 28.035 -2.240 -16.306 1.00 85.69 161 ASN A O 1
ATOM 1351 N N . SER A 1 162 ? 26.911 -3.852 -15.200 1.00 85.94 162 SER A N 1
ATOM 1352 C CA . SER A 1 162 ? 27.900 -3.979 -14.141 1.00 85.94 162 SER A CA 1
ATOM 1353 C C . SER A 1 162 ? 29.238 -4.409 -14.735 1.00 85.94 162 SER A C 1
ATOM 1355 O O . SER A 1 162 ? 30.174 -3.640 -14.609 1.00 85.94 162 SER A O 1
ATOM 1357 N N . GLN A 1 163 ? 29.360 -5.528 -15.457 1.00 85.00 163 GLN A N 1
ATOM 1358 C CA . GLN A 1 163 ? 30.652 -5.970 -16.022 1.00 85.00 163 GLN A CA 1
ATOM 1359 C C . GLN A 1 163 ? 31.348 -4.899 -16.883 1.00 85.00 163 GLN A C 1
ATOM 1361 O O . GLN A 1 163 ? 32.548 -4.662 -16.735 1.00 85.00 163 GLN A O 1
ATOM 1366 N N . PHE A 1 164 ? 30.602 -4.193 -17.731 1.00 85.00 164 PHE A N 1
ATOM 1367 C CA . PHE A 1 164 ? 31.138 -3.114 -18.563 1.00 85.00 164 PHE A CA 1
ATOM 1368 C C . PHE A 1 164 ? 31.685 -1.947 -17.737 1.00 85.00 164 PHE A C 1
ATOM 1370 O O . PHE A 1 164 ? 32.714 -1.374 -18.075 1.00 85.00 164 PHE A O 1
ATOM 1377 N N . SER A 1 165 ? 31.077 -1.643 -16.588 1.00 80.31 165 SER A N 1
ATOM 1378 C CA . SER A 1 165 ? 31.605 -0.605 -15.697 1.00 80.31 165 SER A CA 1
ATOM 1379 C C . SER A 1 165 ? 32.969 -0.956 -15.074 1.00 80.31 165 SER A C 1
ATOM 1381 O O . SER A 1 165 ? 33.715 -0.045 -14.706 1.00 80.31 165 SER A O 1
ATOM 1383 N N . TRP A 1 166 ? 33.320 -2.248 -14.985 1.00 78.12 166 TRP A N 1
ATOM 1384 C CA . TRP A 1 166 ? 34.602 -2.728 -14.445 1.00 78.12 166 TRP A CA 1
ATOM 1385 C C . TRP A 1 166 ? 35.678 -2.846 -15.533 1.00 78.12 166 TRP A C 1
ATOM 1387 O O . TRP A 1 166 ? 36.865 -2.685 -15.244 1.00 78.12 166 TRP A O 1
ATOM 1397 N N . HIS A 1 167 ? 35.281 -3.070 -16.789 1.00 76.12 167 HIS A N 1
ATOM 1398 C CA . HIS A 1 167 ? 36.186 -3.241 -17.924 1.00 76.12 167 HIS A CA 1
ATOM 1399 C C . HIS A 1 167 ? 36.096 -2.063 -18.898 1.00 76.12 167 HIS A C 1
ATOM 1401 O O . HIS A 1 167 ? 35.163 -1.952 -19.684 1.00 76.12 167 HIS A O 1
ATOM 1407 N N . LYS A 1 168 ? 37.107 -1.189 -18.884 1.00 75.19 168 LYS A N 1
ATOM 1408 C CA . LYS A 1 168 ? 37.158 -0.028 -19.784 1.00 75.19 168 LYS A CA 1
ATOM 1409 C C . LYS A 1 168 ? 37.534 -0.439 -21.213 1.00 75.19 168 LYS A C 1
ATOM 1411 O O . LYS A 1 168 ? 38.417 -1.271 -21.401 1.00 75.19 168 LYS A O 1
ATOM 1416 N N . ASN A 1 169 ? 36.946 0.247 -22.195 1.00 76.25 169 ASN A N 1
ATOM 1417 C CA . ASN A 1 169 ? 37.297 0.196 -23.623 1.00 76.25 169 ASN A CA 1
ATOM 1418 C C . ASN A 1 169 ? 36.971 -1.124 -24.346 1.00 76.25 169 ASN A C 1
ATOM 1420 O O . ASN A 1 169 ? 37.734 -1.567 -25.205 1.00 76.25 169 ASN A O 1
ATOM 1424 N N . LEU A 1 170 ? 35.831 -1.746 -24.043 1.00 82.81 170 LEU A N 1
ATOM 1425 C CA . LEU A 1 170 ? 35.340 -2.868 -24.845 1.00 82.81 170 LEU A CA 1
ATOM 1426 C C . LEU A 1 170 ? 34.696 -2.341 -26.145 1.00 82.81 170 LEU A C 1
ATOM 1428 O O . LEU A 1 170 ? 33.738 -1.570 -26.075 1.00 82.81 170 LEU A O 1
ATOM 1432 N N . PRO A 1 171 ? 35.148 -2.769 -27.342 1.00 83.50 171 PRO A N 1
ATOM 1433 C CA . PRO A 1 171 ? 34.655 -2.226 -28.615 1.00 83.50 171 PRO A CA 1
ATOM 1434 C C . PRO A 1 171 ? 33.175 -2.548 -28.880 1.00 83.50 171 PRO A C 1
ATOM 1436 O O . PRO A 1 171 ? 32.525 -1.877 -29.677 1.00 83.50 171 PRO A O 1
ATOM 1439 N N . PHE A 1 172 ? 32.633 -3.563 -28.205 1.00 85.25 172 PHE A N 1
ATOM 1440 C CA . PHE A 1 172 ? 31.251 -4.017 -28.348 1.00 85.25 172 PHE A CA 1
ATOM 1441 C C . PHE A 1 172 ? 30.320 -3.536 -27.226 1.00 85.25 172 PHE A C 1
ATOM 1443 O O . PHE A 1 172 ? 29.133 -3.842 -27.288 1.00 85.25 172 PHE A O 1
ATOM 1450 N N . GLU A 1 173 ? 30.810 -2.797 -26.218 1.00 85.38 173 GLU A N 1
ATOM 1451 C CA . GLU A 1 173 ? 30.007 -2.386 -25.051 1.00 85.38 173 GLU A CA 1
ATOM 1452 C C . GLU A 1 173 ? 28.720 -1.670 -25.474 1.00 85.38 173 GLU A C 1
ATOM 1454 O O . GLU A 1 173 ? 27.617 -2.088 -25.118 1.00 85.38 173 GLU A O 1
ATOM 1459 N N . ASN A 1 174 ? 28.859 -0.617 -26.282 1.00 83.94 174 ASN A N 1
ATOM 1460 C CA . ASN A 1 174 ? 27.723 0.179 -26.742 1.00 83.94 174 ASN A CA 1
ATOM 1461 C C . ASN A 1 174 ? 26.758 -0.660 -27.582 1.00 83.94 174 ASN A C 1
ATOM 1463 O O . ASN A 1 174 ? 25.544 -0.547 -27.432 1.00 83.94 174 ASN A O 1
ATOM 1467 N N . HIS A 1 175 ? 27.289 -1.541 -28.434 1.00 85.19 175 HIS A N 1
ATOM 1468 C CA . HIS A 1 175 ? 26.461 -2.430 -29.240 1.00 85.19 175 HIS A CA 1
ATOM 1469 C C . HIS A 1 175 ? 25.662 -3.399 -28.358 1.00 85.19 175 HIS A C 1
ATOM 1471 O O . HIS A 1 175 ? 24.449 -3.507 -28.519 1.00 85.19 175 HIS A O 1
ATOM 1477 N N . ALA A 1 176 ? 26.306 -4.046 -27.384 1.00 86.81 176 ALA A N 1
ATOM 1478 C CA . ALA A 1 176 ? 25.657 -4.969 -26.457 1.00 86.81 176 ALA A CA 1
ATOM 1479 C C . ALA A 1 176 ? 24.597 -4.268 -25.592 1.00 86.81 176 ALA A C 1
ATOM 1481 O O . ALA A 1 176 ? 23.486 -4.779 -25.443 1.00 86.81 176 ALA A O 1
ATOM 1482 N N . ARG A 1 177 ? 24.901 -3.068 -25.082 1.00 85.19 177 ARG A N 1
ATOM 1483 C CA . ARG A 1 177 ? 23.958 -2.235 -24.325 1.00 85.19 177 ARG A CA 1
ATOM 1484 C C . ARG A 1 177 ? 22.728 -1.882 -25.166 1.00 85.19 177 ARG A C 1
ATOM 1486 O O . ARG A 1 177 ? 21.605 -2.080 -24.709 1.00 85.19 177 ARG A O 1
ATOM 1493 N N . ASN A 1 178 ? 22.927 -1.446 -26.409 1.00 84.25 178 ASN A N 1
ATOM 1494 C CA . ASN A 1 178 ? 21.836 -1.090 -27.318 1.00 84.25 178 ASN A CA 1
ATOM 1495 C C . ASN A 1 178 ? 20.970 -2.298 -27.704 1.00 84.25 178 ASN A C 1
ATOM 1497 O O . ASN A 1 178 ? 19.744 -2.188 -27.720 1.00 84.25 178 ASN A O 1
ATOM 1501 N N . GLN A 1 179 ? 21.577 -3.460 -27.969 1.00 87.00 179 GLN A N 1
ATOM 1502 C CA . GLN A 1 179 ? 20.830 -4.698 -28.226 1.00 87.00 179 GLN A CA 1
ATOM 1503 C C . GLN A 1 179 ? 19.985 -5.105 -27.016 1.00 87.00 179 GLN A C 1
ATOM 1505 O O . GLN A 1 179 ? 18.825 -5.481 -27.170 1.00 87.00 179 GLN A O 1
ATOM 1510 N N . MET A 1 180 ? 20.526 -4.961 -25.804 1.00 88.19 180 MET A N 1
ATOM 1511 C CA . MET A 1 180 ? 19.785 -5.272 -24.587 1.00 88.19 180 MET A CA 1
ATOM 1512 C C . MET A 1 180 ? 18.613 -4.315 -24.352 1.00 88.19 180 MET A C 1
ATOM 1514 O O . MET A 1 180 ? 17.510 -4.758 -24.043 1.00 88.19 180 MET A O 1
ATOM 1518 N N . LEU A 1 181 ? 18.819 -3.011 -24.548 1.00 86.12 181 LEU A N 1
ATOM 1519 C CA . LEU A 1 181 ? 17.746 -2.016 -24.463 1.00 86.12 181 LEU A CA 1
ATOM 1520 C C . LEU A 1 181 ? 16.650 -2.275 -25.510 1.00 86.12 181 LEU A C 1
ATOM 1522 O O . LEU A 1 181 ? 15.464 -2.166 -25.198 1.00 86.12 181 LEU A O 1
ATOM 1526 N N . SER A 1 182 ? 17.027 -2.683 -26.727 1.00 87.44 182 SER A N 1
ATOM 1527 C CA . SER A 1 182 ? 16.079 -3.113 -27.764 1.00 87.44 182 SER A CA 1
ATOM 1528 C C . SER A 1 182 ? 15.265 -4.330 -27.314 1.00 87.44 182 SER A C 1
ATOM 1530 O O . SER A 1 182 ? 14.038 -4.325 -27.419 1.00 87.44 182 SER A O 1
ATOM 1532 N N . LEU A 1 183 ? 15.921 -5.346 -26.745 1.00 89.00 183 LEU A N 1
ATOM 1533 C CA . LEU A 1 183 ? 15.263 -6.553 -26.244 1.00 89.00 183 LEU A CA 1
ATOM 1534 C C . LEU A 1 183 ? 14.318 -6.256 -25.066 1.00 89.00 183 LEU A C 1
ATOM 1536 O O . LEU A 1 183 ? 13.203 -6.777 -25.030 1.00 89.00 183 LEU A O 1
ATOM 1540 N N . LEU A 1 184 ? 14.715 -5.369 -24.147 1.00 89.00 184 LEU A N 1
ATOM 1541 C CA . LEU A 1 184 ? 13.849 -4.856 -23.079 1.00 89.00 184 LEU A CA 1
ATOM 1542 C C . LEU A 1 184 ? 12.611 -4.158 -23.651 1.00 89.00 184 LEU A C 1
ATOM 1544 O O . LEU A 1 184 ? 11.494 -4.425 -23.205 1.00 89.00 184 LEU A O 1
ATOM 1548 N N . GLY A 1 185 ? 12.796 -3.311 -24.667 1.00 85.81 185 GLY A N 1
ATOM 1549 C CA . GLY A 1 185 ? 11.707 -2.628 -25.363 1.00 85.81 185 GLY A CA 1
ATOM 1550 C C . GLY A 1 185 ? 10.733 -3.596 -26.037 1.00 85.81 185 GLY A C 1
ATOM 1551 O O . GLY A 1 185 ? 9.522 -3.461 -25.875 1.00 85.81 185 GLY A O 1
ATOM 1552 N N . GLN A 1 186 ? 11.242 -4.614 -26.735 1.00 86.25 186 GLN A N 1
ATOM 1553 C CA . GLN A 1 186 ? 10.420 -5.652 -27.370 1.00 86.25 186 GLN A CA 1
ATOM 1554 C C . GLN A 1 186 ? 9.664 -6.496 -26.337 1.00 86.25 186 GLN A C 1
ATOM 1556 O O . GLN A 1 186 ? 8.470 -6.749 -26.490 1.00 86.25 186 GLN A O 1
ATOM 1561 N N . SER A 1 187 ? 10.332 -6.879 -25.249 1.00 90.88 187 SER A N 1
ATOM 1562 C CA . SER A 1 187 ? 9.718 -7.615 -24.143 1.00 90.88 187 SER A CA 1
ATOM 1563 C C . SER A 1 187 ? 8.615 -6.806 -23.446 1.00 90.88 187 SER A C 1
ATOM 1565 O O . SER A 1 187 ? 7.558 -7.347 -23.116 1.00 90.88 187 SER A O 1
ATOM 1567 N N . ALA A 1 188 ? 8.810 -5.495 -23.274 1.00 86.56 188 ALA A N 1
ATOM 1568 C CA . ALA A 1 188 ? 7.770 -4.598 -22.775 1.00 86.56 188 ALA A CA 1
ATOM 1569 C C . ALA A 1 188 ? 6.601 -4.476 -23.770 1.00 86.56 188 ALA A C 1
ATOM 1571 O O . ALA A 1 188 ? 5.441 -4.561 -23.366 1.00 86.56 188 ALA A O 1
ATOM 1572 N N . ALA A 1 189 ? 6.891 -4.345 -25.069 1.00 83.94 189 ALA A N 1
ATOM 1573 C CA . ALA A 1 189 ? 5.879 -4.260 -26.122 1.00 83.94 189 ALA A CA 1
ATOM 1574 C C . ALA A 1 189 ? 5.009 -5.525 -26.213 1.00 83.94 189 ALA A C 1
ATOM 1576 O O . ALA A 1 189 ? 3.809 -5.408 -26.453 1.00 83.94 189 ALA A O 1
ATOM 1577 N N . LEU A 1 190 ? 5.572 -6.709 -25.939 1.00 86.19 190 LEU A N 1
ATOM 1578 C CA . LEU A 1 190 ? 4.826 -7.970 -25.846 1.00 86.19 190 LEU A CA 1
ATOM 1579 C C . LEU A 1 190 ? 3.713 -7.912 -24.790 1.00 86.19 190 LEU A C 1
ATOM 1581 O O . LEU A 1 190 ? 2.669 -8.531 -24.959 1.00 86.19 190 LEU A O 1
ATOM 1585 N N . GLY A 1 191 ? 3.896 -7.124 -23.727 1.00 84.81 191 GLY A N 1
ATOM 1586 C CA . GLY A 1 191 ? 2.840 -6.869 -22.752 1.00 84.81 191 GLY A CA 1
ATOM 1587 C C . GLY A 1 191 ? 1.600 -6.206 -23.361 1.00 84.81 191 GLY A C 1
ATOM 1588 O O . GLY A 1 191 ? 0.512 -6.378 -22.826 1.00 84.81 191 GLY A O 1
ATOM 1589 N N . ASN A 1 192 ? 1.718 -5.492 -24.477 1.00 82.12 192 ASN A N 1
ATOM 1590 C CA . ASN A 1 192 ? 0.634 -4.679 -25.033 1.00 82.12 192 ASN A CA 1
ATOM 1591 C C . ASN A 1 192 ? -0.070 -5.328 -26.235 1.00 82.12 192 ASN A C 1
ATOM 1593 O O . ASN A 1 192 ? -1.057 -4.775 -26.724 1.00 82.12 192 ASN A O 1
ATOM 1597 N N . ILE A 1 193 ? 0.427 -6.470 -26.715 1.00 82.56 193 ILE A N 1
ATOM 1598 C CA . ILE A 1 193 ? -0.152 -7.204 -27.848 1.00 82.56 193 ILE A CA 1
ATOM 1599 C C . ILE A 1 193 ? -1.559 -7.699 -27.486 1.00 82.56 193 ILE A C 1
ATOM 1601 O O . ILE A 1 193 ? -1.857 -7.933 -26.315 1.00 82.56 193 ILE A O 1
ATOM 1605 N N . ASP A 1 194 ? -2.445 -7.781 -28.482 1.00 83.00 194 ASP A N 1
ATOM 1606 C CA . ASP A 1 194 ? -3.830 -8.260 -28.348 1.00 83.00 194 ASP A CA 1
ATOM 1607 C C . ASP A 1 194 ? -4.623 -7.576 -27.224 1.00 83.00 194 ASP A C 1
ATOM 1609 O O . ASP A 1 194 ? -5.456 -8.179 -26.548 1.00 83.00 194 ASP A O 1
ATOM 1613 N N . SER A 1 195 ? -4.344 -6.287 -26.997 1.00 82.00 195 SER A N 1
ATOM 1614 C CA . SER A 1 195 ? -4.960 -5.486 -25.934 1.00 82.00 195 SER A CA 1
ATOM 1615 C C . SER A 1 195 ? -4.767 -6.067 -24.523 1.00 82.00 195 SER A C 1
ATOM 1617 O O . SER A 1 195 ? -5.527 -5.736 -23.608 1.00 82.00 195 SER A O 1
ATOM 1619 N N . ALA A 1 196 ? -3.724 -6.877 -24.307 1.00 84.56 196 ALA A N 1
ATOM 1620 C CA . ALA A 1 196 ? -3.438 -7.512 -23.023 1.00 84.56 196 ALA A CA 1
ATOM 1621 C C . ALA A 1 196 ? -3.232 -6.495 -21.890 1.00 84.56 196 ALA A C 1
ATOM 1623 O O . ALA A 1 196 ? -3.662 -6.718 -20.761 1.00 84.56 196 ALA A O 1
ATOM 1624 N N . ASP A 1 197 ? -2.629 -5.344 -22.187 1.00 84.50 197 ASP A N 1
ATOM 1625 C CA . ASP A 1 197 ? -2.457 -4.264 -21.212 1.00 84.50 197 ASP A CA 1
ATOM 1626 C C . ASP A 1 197 ? -3.778 -3.622 -20.776 1.00 84.50 197 ASP A C 1
ATOM 1628 O O . ASP A 1 197 ? -4.018 -3.421 -19.583 1.00 84.50 197 ASP A O 1
ATOM 1632 N N . TYR A 1 198 ? -4.677 -3.379 -21.733 1.00 85.31 198 TYR A N 1
ATOM 1633 C CA . TYR A 1 198 ? -6.016 -2.882 -21.435 1.00 85.31 198 TYR A CA 1
ATOM 1634 C C . TYR A 1 198 ? -6.781 -3.871 -20.552 1.00 85.31 198 TYR A C 1
ATOM 1636 O O . TYR A 1 198 ? -7.389 -3.466 -19.561 1.00 85.31 198 TYR A O 1
ATOM 1644 N N . TRP A 1 199 ? -6.713 -5.162 -20.884 1.00 87.44 199 TRP A N 1
ATOM 1645 C CA . TRP A 1 199 ? -7.308 -6.222 -20.077 1.00 87.44 199 TRP A CA 1
ATOM 1646 C C . TRP A 1 199 ? -6.735 -6.232 -18.650 1.00 87.44 199 TRP A C 1
ATOM 1648 O O . TRP A 1 199 ? -7.507 -6.114 -17.701 1.00 87.44 199 TRP A O 1
ATOM 1658 N N . ARG A 1 200 ? -5.403 -6.258 -18.470 1.00 89.06 200 ARG A N 1
ATOM 1659 C CA . ARG A 1 200 ? -4.790 -6.245 -17.125 1.00 89.06 200 ARG A CA 1
ATOM 1660 C C . ARG A 1 200 ? -5.173 -5.010 -16.319 1.00 89.06 200 ARG A C 1
ATOM 1662 O O . ARG A 1 200 ? -5.514 -5.130 -15.146 1.00 89.06 200 ARG A O 1
ATOM 1669 N N . THR A 1 201 ? -5.149 -3.837 -16.948 1.00 88.25 201 THR A N 1
ATOM 1670 C CA . THR A 1 201 ? -5.521 -2.570 -16.303 1.00 88.25 201 THR A CA 1
ATOM 1671 C C . THR A 1 201 ? -6.975 -2.592 -15.842 1.00 88.25 201 THR A C 1
ATOM 1673 O O . THR A 1 201 ? -7.272 -2.195 -14.717 1.00 88.25 201 THR A O 1
ATOM 1676 N N . LYS A 1 202 ? -7.883 -3.086 -16.691 1.00 89.75 202 LYS A N 1
ATOM 1677 C CA . LYS A 1 202 ? -9.305 -3.206 -16.367 1.00 89.75 202 LYS A CA 1
ATOM 1678 C C . LYS A 1 202 ? -9.541 -4.178 -15.209 1.00 89.75 202 LYS A C 1
ATOM 1680 O O . LYS A 1 202 ? -10.260 -3.825 -14.279 1.00 89.75 202 LYS A O 1
ATOM 1685 N N . GLU A 1 203 ? -8.929 -5.361 -15.232 1.00 91.75 203 GLU A N 1
ATOM 1686 C CA . GLU A 1 203 ? -9.119 -6.349 -14.162 1.0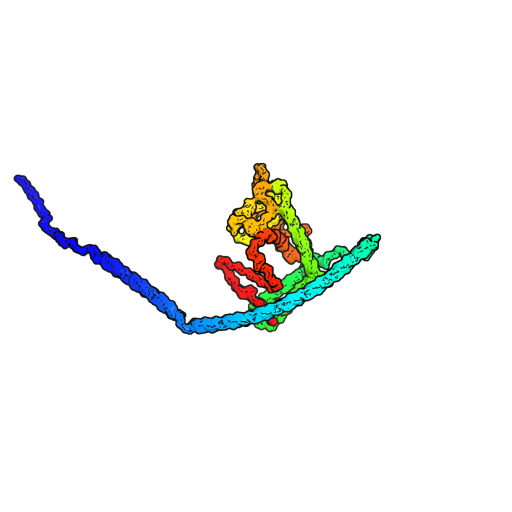0 91.75 203 GLU A CA 1
ATOM 1687 C C . GLU A 1 203 ? -8.521 -5.876 -12.829 1.00 91.75 203 GLU A C 1
ATOM 1689 O O . GLU A 1 203 ? -9.180 -5.947 -11.794 1.00 91.75 203 GLU A O 1
ATOM 1694 N N . LEU A 1 204 ? -7.323 -5.279 -12.833 1.00 93.50 204 LEU A N 1
ATOM 1695 C CA . LEU A 1 204 ? -6.745 -4.687 -11.619 1.00 93.50 204 LEU A CA 1
ATOM 1696 C C . LEU A 1 204 ? -7.602 -3.537 -11.068 1.00 93.50 204 LEU A C 1
ATOM 1698 O O . LEU A 1 204 ? -7.725 -3.393 -9.849 1.00 93.50 204 LEU A O 1
ATOM 1702 N N . ALA A 1 205 ? -8.220 -2.731 -11.937 1.00 91.88 205 ALA A N 1
ATOM 1703 C CA . ALA A 1 205 ? -9.160 -1.694 -11.519 1.00 91.88 205 ALA A CA 1
ATOM 1704 C C . ALA A 1 205 ? -10.427 -2.290 -10.882 1.00 91.88 205 ALA A C 1
ATOM 1706 O O . ALA A 1 205 ? -10.860 -1.797 -9.841 1.00 91.88 205 ALA A O 1
ATOM 1707 N N . ASN A 1 206 ? -10.978 -3.373 -11.442 1.00 93.50 206 ASN A N 1
ATOM 1708 C CA . ASN A 1 206 ? -12.116 -4.089 -10.856 1.00 93.50 206 ASN A CA 1
ATOM 1709 C C . ASN A 1 206 ? -11.776 -4.648 -9.467 1.00 93.50 206 ASN A C 1
ATOM 1711 O O . ASN A 1 206 ? -12.528 -4.440 -8.517 1.00 93.50 206 ASN A O 1
ATOM 1715 N N . ILE A 1 207 ? -10.615 -5.296 -9.319 1.00 94.12 207 ILE A N 1
ATOM 1716 C CA . ILE A 1 207 ? -10.147 -5.807 -8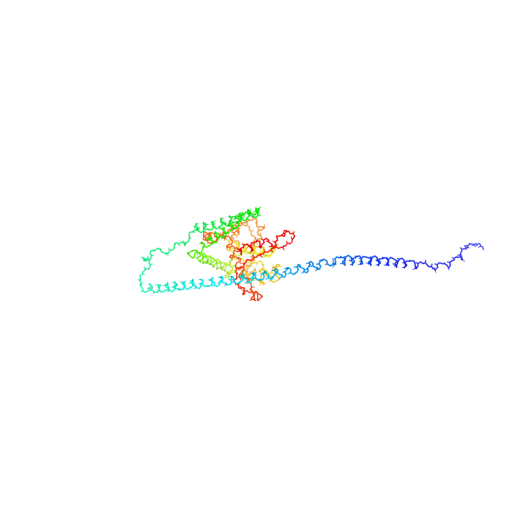.022 1.00 94.12 207 ILE A CA 1
ATOM 1717 C C . ILE A 1 207 ? -9.998 -4.660 -7.012 1.00 94.12 207 ILE A C 1
ATOM 1719 O O . ILE A 1 207 ? -10.431 -4.785 -5.866 1.00 94.12 207 ILE A O 1
ATOM 1723 N N . SER A 1 208 ? -9.425 -3.530 -7.436 1.00 94.12 208 SER A N 1
ATOM 1724 C CA . SER A 1 208 ? -9.262 -2.346 -6.579 1.00 94.12 208 SER A CA 1
ATOM 1725 C C . SER A 1 208 ? -10.616 -1.782 -6.131 1.00 94.12 208 SER A C 1
ATOM 1727 O O . SER A 1 208 ? -10.801 -1.470 -4.956 1.00 94.12 208 SER A O 1
ATOM 1729 N N . ALA A 1 209 ? -11.593 -1.697 -7.042 1.00 92.88 209 ALA A N 1
ATOM 1730 C CA . ALA A 1 209 ? -12.948 -1.244 -6.730 1.00 92.88 209 ALA A CA 1
ATOM 1731 C C . ALA A 1 209 ? -13.630 -2.155 -5.697 1.00 92.88 209 ALA A C 1
ATOM 1733 O O . ALA A 1 209 ? -14.168 -1.655 -4.709 1.00 92.88 209 ALA A O 1
ATOM 1734 N N . ASN A 1 210 ? -13.519 -3.476 -5.864 1.00 94.00 210 ASN A N 1
ATOM 1735 C CA . ASN A 1 210 ? -14.068 -4.453 -4.921 1.00 94.00 210 ASN A CA 1
ATOM 1736 C C . ASN A 1 210 ? -13.445 -4.315 -3.523 1.00 94.00 210 ASN A C 1
ATOM 1738 O O . ASN A 1 210 ? -14.152 -4.364 -2.514 1.00 94.00 210 ASN A O 1
ATOM 1742 N N . PHE A 1 211 ? -12.124 -4.106 -3.443 1.00 93.56 211 PHE A N 1
ATOM 1743 C CA . PHE A 1 211 ? -11.456 -3.846 -2.168 1.00 93.56 211 PHE A CA 1
ATOM 1744 C C . PHE A 1 211 ? -11.962 -2.576 -1.502 1.00 93.56 211 PHE A C 1
ATOM 1746 O O . PHE A 1 211 ? -12.292 -2.604 -0.319 1.00 93.56 211 PHE A O 1
ATOM 1753 N N . HIS A 1 212 ? -12.042 -1.472 -2.242 1.00 91.50 212 HIS A N 1
ATOM 1754 C CA . HIS A 1 212 ? -12.497 -0.205 -1.683 1.00 91.50 212 HIS A CA 1
ATOM 1755 C C . HIS A 1 212 ? -13.956 -0.253 -1.236 1.00 91.50 212 HIS A C 1
ATOM 1757 O O . HIS A 1 212 ? -14.275 0.294 -0.184 1.00 91.50 212 HIS A O 1
ATOM 1763 N N . GLU A 1 213 ? -14.831 -0.934 -1.978 1.00 93.25 213 GLU A N 1
ATOM 1764 C CA . GLU A 1 213 ? -16.217 -1.148 -1.562 1.00 93.25 213 GLU A CA 1
ATOM 1765 C C . GLU A 1 213 ? -16.278 -1.933 -0.245 1.00 93.25 213 GLU A C 1
ATOM 1767 O O . GLU A 1 213 ? -16.946 -1.512 0.707 1.00 93.25 213 GLU A O 1
ATOM 1772 N N . TYR A 1 214 ? -15.518 -3.028 -0.148 1.00 93.88 214 TYR A N 1
ATOM 1773 C CA . TYR A 1 214 ? -15.447 -3.827 1.071 1.00 93.88 214 TYR A CA 1
ATOM 1774 C C . TYR A 1 214 ? -14.883 -3.027 2.251 1.00 93.88 214 TYR A C 1
ATOM 1776 O O . TYR A 1 214 ? -15.471 -3.020 3.332 1.00 93.88 214 TYR A O 1
ATOM 1784 N N . PHE A 1 215 ? -13.761 -2.328 2.054 1.00 94.19 215 PHE A N 1
ATOM 1785 C CA . PHE A 1 215 ? -13.141 -1.484 3.075 1.00 94.19 215 PHE A CA 1
ATOM 1786 C C . PHE A 1 215 ? -14.102 -0.402 3.550 1.00 94.19 215 PHE A C 1
ATOM 1788 O O . PHE A 1 215 ? -14.245 -0.207 4.754 1.00 94.19 215 PHE A O 1
ATOM 1795 N N . ASN A 1 216 ? -14.807 0.252 2.628 1.00 92.88 216 ASN A N 1
ATOM 1796 C CA . ASN A 1 216 ? -15.789 1.272 2.958 1.00 92.88 216 ASN A CA 1
ATOM 1797 C C . ASN A 1 216 ? -16.927 0.701 3.813 1.00 92.88 216 ASN A C 1
ATOM 1799 O O . ASN A 1 216 ? -17.286 1.296 4.825 1.00 92.88 216 ASN A O 1
ATOM 1803 N N . LYS A 1 217 ? -17.459 -0.472 3.462 1.00 94.75 217 LYS A N 1
ATOM 1804 C CA . LYS A 1 217 ? -18.506 -1.135 4.251 1.00 94.75 217 LYS A CA 1
ATOM 1805 C C . LYS A 1 217 ? -18.007 -1.557 5.637 1.00 94.75 217 LYS A C 1
ATOM 1807 O O . LYS A 1 217 ? -18.689 -1.329 6.630 1.00 94.75 217 LYS A O 1
ATOM 1812 N N . MET A 1 218 ? -16.811 -2.140 5.708 1.00 95.38 218 MET A N 1
ATOM 1813 C CA . MET A 1 218 ? -16.180 -2.576 6.959 1.00 95.38 218 MET A CA 1
ATOM 1814 C C . MET A 1 218 ? -15.896 -1.397 7.899 1.00 95.38 218 MET A C 1
ATOM 1816 O O . MET A 1 218 ? -16.060 -1.515 9.113 1.00 95.38 218 MET A O 1
ATOM 1820 N N . GLN A 1 219 ? -15.484 -0.257 7.342 1.00 95.44 219 GLN A N 1
ATOM 1821 C CA . GLN A 1 219 ? -15.134 0.937 8.106 1.00 95.44 219 GLN A CA 1
ATOM 1822 C C . GLN A 1 219 ? -16.325 1.821 8.466 1.00 95.44 219 GLN A C 1
ATOM 1824 O O . GLN A 1 219 ? -16.200 2.660 9.357 1.00 95.44 219 GLN A O 1
ATOM 1829 N N . ASN A 1 220 ? -17.478 1.635 7.827 1.00 95.50 220 ASN A N 1
ATOM 1830 C CA . ASN A 1 220 ? -18.662 2.464 8.044 1.00 95.50 220 ASN A CA 1
ATOM 1831 C C . ASN A 1 220 ? -19.895 1.617 8.388 1.00 95.50 220 ASN A C 1
ATOM 1833 O O . ASN A 1 220 ? -20.871 1.629 7.636 1.00 95.50 220 ASN A O 1
ATOM 1837 N N . PRO A 1 221 ? -19.872 0.884 9.514 1.00 96.44 221 PRO A N 1
ATOM 1838 C CA . PRO A 1 221 ? -21.036 0.139 9.969 1.00 96.44 221 PRO A CA 1
ATOM 1839 C C . PRO A 1 221 ? -22.164 1.077 10.422 1.00 96.44 221 PRO A C 1
ATOM 1841 O O . PRO A 1 221 ? -21.934 2.234 10.791 1.00 96.44 221 PRO A O 1
ATOM 1844 N N . ASP A 1 222 ? -23.392 0.559 10.430 1.00 95.19 222 ASP A N 1
ATOM 1845 C CA . ASP A 1 222 ? -24.563 1.309 10.895 1.00 95.19 222 ASP A CA 1
ATOM 1846 C C . ASP A 1 222 ? -24.556 1.505 12.418 1.00 95.19 222 ASP A C 1
ATOM 1848 O O . ASP A 1 222 ? -24.859 2.598 12.894 1.00 95.19 222 ASP A O 1
ATOM 1852 N N . ASP A 1 223 ? -24.146 0.474 13.169 1.00 95.62 223 ASP A N 1
ATOM 1853 C CA . ASP A 1 223 ? -24.041 0.489 14.632 1.00 95.62 223 ASP A CA 1
ATOM 1854 C C . ASP A 1 223 ? -22.613 0.153 15.103 1.00 95.62 223 ASP A C 1
ATOM 1856 O O . ASP A 1 223 ? -22.167 -0.999 15.089 1.00 95.62 223 ASP A O 1
ATOM 1860 N N . CYS A 1 224 ? -21.907 1.180 15.579 1.00 96.00 224 CYS A N 1
ATOM 1861 C CA . CYS A 1 224 ? -20.537 1.098 16.090 1.00 96.00 224 CYS A CA 1
ATOM 1862 C C . CYS A 1 224 ? -20.391 0.288 17.392 1.00 96.00 224 CYS A C 1
ATOM 1864 O O . CYS A 1 224 ? -19.288 -0.152 17.724 1.00 96.00 224 CYS A O 1
ATOM 1866 N N . GLN A 1 225 ? -21.478 0.080 18.138 1.00 95.38 225 GLN A N 1
ATOM 1867 C CA . GLN A 1 225 ? -21.477 -0.697 19.379 1.00 95.38 225 GLN A CA 1
ATOM 1868 C C . GLN A 1 225 ? -21.789 -2.178 19.129 1.00 95.38 225 GLN A C 1
ATOM 1870 O O . GLN A 1 225 ? -21.434 -3.035 19.943 1.00 95.38 225 GLN A O 1
ATOM 1875 N N . ALA A 1 226 ? -22.430 -2.518 18.011 1.00 94.06 226 ALA A N 1
ATOM 1876 C CA . ALA A 1 226 ? -22.722 -3.905 17.651 1.00 94.06 226 ALA A CA 1
ATOM 1877 C C . ALA A 1 226 ? -21.534 -4.616 16.985 1.00 94.06 226 ALA A C 1
ATOM 1879 O O . ALA A 1 226 ? -21.358 -5.823 17.163 1.00 94.06 226 ALA A O 1
ATOM 1880 N N . VAL A 1 227 ? -20.708 -3.888 16.231 1.00 95.62 227 VAL A N 1
ATOM 1881 C CA . VAL A 1 227 ? -19.608 -4.486 15.467 1.00 95.62 227 VAL A CA 1
ATOM 1882 C C . VAL A 1 227 ? -18.379 -4.803 16.314 1.00 95.62 227 VAL A C 1
ATOM 1884 O O . VAL A 1 227 ? -18.173 -4.272 17.410 1.00 95.62 227 VAL A O 1
ATOM 1887 N N . ARG A 1 228 ? -17.527 -5.675 15.769 1.00 95.94 228 ARG A N 1
ATOM 1888 C CA . ARG A 1 228 ? -16.200 -5.954 16.314 1.00 95.94 228 ARG A CA 1
ATOM 1889 C C . ARG A 1 228 ? -15.238 -4.843 15.914 1.00 95.94 228 ARG A C 1
ATOM 1891 O O . ARG A 1 228 ? -15.158 -4.475 14.746 1.00 95.94 228 ARG A O 1
ATOM 1898 N N . ILE A 1 229 ? -14.488 -4.353 16.887 1.00 97.12 229 ILE A N 1
ATOM 1899 C CA . ILE A 1 229 ? -13.574 -3.226 16.756 1.00 97.12 229 ILE A CA 1
ATOM 1900 C C . ILE A 1 229 ? -12.145 -3.704 16.990 1.00 97.12 229 ILE A C 1
ATOM 1902 O O . ILE A 1 229 ? -11.880 -4.552 17.851 1.00 97.12 229 ILE A O 1
ATOM 1906 N N . LEU A 1 230 ? -11.226 -3.131 16.227 1.00 96.50 230 LEU A N 1
ATOM 1907 C CA . LEU A 1 230 ? -9.804 -3.154 16.508 1.00 96.50 230 LEU A CA 1
ATOM 1908 C C . LEU A 1 230 ? -9.331 -1.711 16.642 1.00 96.50 230 LEU A C 1
ATOM 1910 O O . LEU A 1 230 ? -9.542 -0.909 15.734 1.00 96.50 230 LEU A O 1
ATOM 1914 N N . THR A 1 231 ? -8.707 -1.369 17.764 1.00 96.62 231 THR A N 1
ATOM 1915 C CA . THR A 1 231 ? -8.135 -0.036 17.943 1.00 96.62 231 THR A CA 1
ATOM 1916 C C . THR A 1 231 ? -6.627 -0.048 17.773 1.00 96.62 231 THR A C 1
ATOM 1918 O O . THR A 1 231 ? -5.971 -1.020 18.153 1.00 96.62 231 THR A O 1
ATOM 1921 N N . CYS A 1 232 ? -6.085 1.066 17.300 1.00 95.19 232 CYS A N 1
ATOM 1922 C CA . CYS A 1 232 ? -4.660 1.240 17.056 1.00 95.19 232 CYS A CA 1
ATOM 1923 C C . CYS A 1 232 ? -4.214 2.640 17.495 1.00 95.19 232 CYS A C 1
ATOM 1925 O O . CYS A 1 232 ? -4.850 3.635 17.133 1.00 95.19 232 CYS A O 1
ATOM 1927 N N . ASP A 1 233 ? -3.127 2.718 18.264 1.00 94.00 233 ASP A N 1
ATOM 1928 C CA . ASP A 1 233 ? -2.505 3.995 18.618 1.00 94.00 233 ASP A CA 1
ATOM 1929 C C . ASP A 1 233 ? -1.533 4.431 17.519 1.00 94.00 233 ASP A C 1
ATOM 1931 O O . ASP A 1 233 ? -0.560 3.754 17.209 1.00 94.00 233 ASP A O 1
ATOM 1935 N N . LEU A 1 234 ? -1.783 5.604 16.951 1.00 91.44 234 LEU A N 1
ATOM 1936 C CA . LEU A 1 234 ? -0.990 6.179 15.872 1.00 91.44 234 LEU A CA 1
ATOM 1937 C C . LEU A 1 234 ? 0.450 6.529 16.294 1.00 91.44 234 LEU A C 1
ATOM 1939 O O . LEU A 1 234 ? 1.357 6.524 15.458 1.00 91.44 234 LEU A O 1
ATOM 1943 N N . ASN A 1 235 ? 0.682 6.847 17.573 1.00 92.00 235 ASN A N 1
ATOM 1944 C CA . ASN A 1 235 ? 1.932 7.450 18.049 1.00 92.00 235 ASN A CA 1
ATOM 1945 C C . ASN A 1 235 ? 3.065 6.443 18.292 1.00 92.00 235 ASN A C 1
ATOM 1947 O O . ASN A 1 235 ? 3.691 6.402 19.356 1.00 92.00 235 ASN A O 1
ATOM 1951 N N . LYS A 1 236 ? 3.417 5.676 17.260 1.00 90.81 236 LYS A N 1
ATOM 1952 C CA . LYS A 1 236 ? 4.662 4.906 17.256 1.00 90.81 236 LYS A CA 1
ATOM 1953 C C . LYS A 1 236 ? 5.866 5.859 17.240 1.00 90.81 236 LYS A C 1
ATOM 1955 O O . LYS A 1 236 ? 5.888 6.838 16.490 1.00 90.81 236 LYS A O 1
ATOM 1960 N N . ARG A 1 237 ? 6.895 5.566 18.046 1.00 89.81 237 ARG A N 1
ATOM 1961 C CA . ARG A 1 237 ? 8.142 6.354 18.133 1.00 89.81 237 ARG A CA 1
ATOM 1962 C C . ARG A 1 237 ? 9.019 6.172 16.885 1.00 89.81 237 ARG A C 1
ATOM 1964 O O . ARG A 1 237 ? 10.013 5.455 16.921 1.00 89.81 237 ARG A O 1
ATOM 1971 N N . CYS A 1 238 ? 8.636 6.791 15.774 1.00 92.50 238 CYS A N 1
ATOM 1972 C CA . CYS A 1 238 ? 9.391 6.792 14.523 1.00 92.50 238 CYS A CA 1
ATOM 1973 C C . CYS A 1 238 ? 8.935 7.928 13.590 1.00 92.50 238 CYS A C 1
ATOM 1975 O O . CYS A 1 238 ? 8.063 8.721 13.940 1.00 92.50 238 CYS A O 1
ATOM 1977 N N . GLY A 1 239 ? 9.550 8.009 12.405 1.00 91.25 239 GLY A N 1
ATOM 1978 C CA . GLY A 1 239 ? 9.213 8.995 11.378 1.00 91.25 239 GLY A CA 1
ATOM 1979 C C . GLY A 1 239 ? 7.791 8.853 10.805 1.00 91.25 239 GLY A C 1
ATOM 1980 O O . GLY A 1 239 ? 7.170 7.796 10.919 1.00 91.25 239 GLY A O 1
ATOM 1981 N N . PHE A 1 240 ? 7.323 9.880 10.090 1.00 90.75 240 PHE A N 1
ATOM 1982 C CA . PHE A 1 240 ? 5.994 9.953 9.463 1.00 90.75 240 PHE A CA 1
ATOM 1983 C C . PHE A 1 240 ? 5.643 8.711 8.629 1.00 90.75 240 PHE A C 1
ATOM 1985 O O . PHE A 1 240 ? 4.619 8.073 8.864 1.00 90.75 240 PHE A O 1
ATOM 1992 N N . GLY A 1 241 ? 6.521 8.311 7.701 1.00 89.62 241 GLY A N 1
ATOM 1993 C CA . GLY A 1 241 ? 6.282 7.137 6.854 1.00 89.62 241 GLY A CA 1
ATOM 1994 C C . GLY A 1 241 ? 6.162 5.833 7.652 1.00 89.62 241 GLY A C 1
ATOM 1995 O O . GLY A 1 241 ? 5.339 4.980 7.333 1.00 89.62 241 GLY A O 1
ATOM 1996 N N . CYS A 1 242 ? 6.916 5.700 8.748 1.00 92.44 242 CYS A N 1
ATOM 1997 C CA . CYS A 1 242 ? 6.813 4.547 9.642 1.00 92.44 242 CYS A CA 1
ATOM 1998 C C . CYS A 1 242 ? 5.480 4.528 10.409 1.00 92.44 242 CYS A C 1
ATOM 2000 O O . CYS A 1 242 ? 4.892 3.459 10.572 1.00 92.44 242 CYS A O 1
ATOM 2002 N N . GLN A 1 243 ? 4.965 5.686 10.830 1.00 93.00 243 GLN A N 1
ATOM 2003 C CA . GLN A 1 243 ? 3.642 5.772 11.453 1.00 93.00 243 GLN A CA 1
ATOM 2004 C C . GLN A 1 243 ? 2.512 5.473 10.458 1.00 93.00 243 GLN A C 1
ATOM 2006 O O . GLN A 1 243 ? 1.586 4.745 10.803 1.00 93.00 243 GLN A O 1
ATOM 2011 N N . LEU A 1 244 ? 2.604 5.930 9.204 1.00 92.00 244 LEU A N 1
ATOM 2012 C CA . LEU A 1 244 ? 1.632 5.540 8.175 1.00 92.00 244 LEU A CA 1
ATOM 2013 C C . LEU A 1 244 ? 1.665 4.035 7.884 1.00 92.00 244 LEU A C 1
ATOM 2015 O O . LEU A 1 244 ? 0.611 3.408 7.786 1.00 92.00 244 LEU A O 1
ATOM 2019 N N . HIS A 1 245 ? 2.851 3.423 7.817 1.00 92.75 245 HIS A N 1
ATOM 2020 C CA . HIS A 1 245 ? 2.960 1.964 7.727 1.00 92.75 245 HIS A CA 1
ATOM 2021 C C . HIS A 1 245 ? 2.373 1.258 8.954 1.00 92.75 245 HIS A C 1
ATOM 2023 O O . HIS A 1 245 ? 1.796 0.183 8.809 1.00 92.75 245 HIS A O 1
ATOM 2029 N N . HIS A 1 246 ? 2.469 1.850 10.149 1.00 94.19 246 HIS A N 1
ATOM 2030 C CA . HIS A 1 246 ? 1.817 1.314 11.342 1.00 94.19 246 HIS A CA 1
ATOM 2031 C C . HIS A 1 246 ? 0.286 1.328 11.211 1.00 94.19 246 HIS A C 1
ATOM 2033 O O . HIS A 1 246 ? -0.345 0.306 11.474 1.00 94.19 246 HIS A O 1
ATOM 2039 N N . VAL A 1 247 ? -0.306 2.421 10.718 1.00 94.06 247 VAL A N 1
ATOM 2040 C CA . VAL A 1 247 ? -1.751 2.481 10.427 1.00 94.06 247 VAL A CA 1
ATOM 2041 C C . VAL A 1 247 ? -2.148 1.435 9.387 1.00 94.06 247 VAL A C 1
ATOM 2043 O O . VAL A 1 247 ? -3.125 0.716 9.590 1.00 94.06 247 VAL A O 1
ATOM 2046 N N . ALA A 1 248 ? -1.377 1.297 8.304 1.00 94.19 248 ALA A N 1
ATOM 2047 C CA . ALA A 1 248 ? -1.636 0.293 7.274 1.00 94.19 248 ALA A CA 1
ATOM 2048 C C . ALA A 1 248 ? -1.575 -1.137 7.839 1.00 94.19 248 ALA A C 1
ATOM 2050 O O . ALA A 1 248 ? -2.460 -1.945 7.572 1.00 94.19 248 ALA A O 1
ATOM 2051 N N . TYR A 1 249 ? -0.586 -1.436 8.685 1.00 94.12 249 TYR A N 1
ATOM 2052 C CA . TYR A 1 249 ? -0.502 -2.695 9.430 1.00 94.12 249 TYR A CA 1
ATOM 2053 C C . TYR A 1 249 ? -1.757 -2.941 10.278 1.00 94.12 249 TYR A C 1
ATOM 2055 O O . TYR A 1 249 ? -2.360 -4.011 10.181 1.00 94.12 249 TYR A O 1
ATOM 2063 N N . CYS A 1 250 ? -2.184 -1.947 11.062 1.00 94.94 250 CYS A N 1
ATOM 2064 C CA . CYS A 1 250 ? -3.382 -2.055 11.886 1.00 94.94 250 CYS A CA 1
ATOM 2065 C C . CYS A 1 250 ? -4.628 -2.321 11.037 1.00 94.94 250 CYS A C 1
ATOM 2067 O O . CYS A 1 250 ? -5.461 -3.148 11.403 1.00 94.94 250 CYS A O 1
ATOM 2069 N N . PHE A 1 251 ? -4.728 -1.676 9.875 1.00 95.44 251 PHE A N 1
ATOM 2070 C CA . PHE A 1 251 ? -5.829 -1.875 8.942 1.00 95.44 251 PHE A CA 1
ATOM 2071 C C . PHE A 1 251 ? -5.855 -3.289 8.362 1.00 95.44 251 PHE A C 1
ATOM 2073 O O . PHE A 1 251 ? -6.910 -3.911 8.307 1.00 95.44 251 PHE A O 1
ATOM 2080 N N . ILE A 1 252 ? -4.705 -3.831 7.966 1.00 94.12 252 ILE A N 1
ATOM 2081 C CA . ILE A 1 252 ? -4.614 -5.193 7.422 1.00 94.12 252 ILE A CA 1
ATOM 2082 C C . ILE A 1 252 ? -5.005 -6.226 8.479 1.00 94.12 252 ILE A C 1
ATOM 2084 O O . ILE A 1 252 ? -5.721 -7.180 8.180 1.00 94.12 252 ILE A O 1
ATOM 2088 N N . VAL A 1 253 ? -4.573 -6.023 9.725 1.00 93.31 253 VAL A N 1
ATOM 2089 C CA . VAL A 1 253 ? -4.964 -6.880 10.848 1.00 93.31 253 VAL A CA 1
ATOM 2090 C C . VAL A 1 253 ? -6.462 -6.764 11.139 1.00 93.31 253 VAL A C 1
ATOM 2092 O O . VAL A 1 253 ? -7.125 -7.782 11.349 1.00 93.31 253 VAL A O 1
ATOM 2095 N N . ALA A 1 254 ? -7.028 -5.558 11.085 1.00 94.75 254 ALA A N 1
ATOM 2096 C CA . ALA A 1 254 ? -8.468 -5.342 11.204 1.00 94.75 254 ALA A CA 1
ATOM 2097 C C . ALA A 1 254 ? -9.240 -6.066 10.083 1.00 94.75 254 ALA A C 1
ATOM 2099 O O . ALA A 1 254 ? -10.164 -6.826 10.365 1.00 94.75 254 ALA A O 1
ATOM 2100 N N . TYR A 1 255 ? -8.784 -5.942 8.834 1.00 94.38 255 TYR A N 1
ATOM 2101 C CA . TYR A 1 255 ? -9.345 -6.637 7.676 1.00 94.38 255 TYR A CA 1
ATOM 2102 C C . TYR A 1 255 ? -9.297 -8.163 7.834 1.00 94.38 255 TYR A C 1
ATOM 2104 O O . TYR A 1 255 ? -10.326 -8.829 7.732 1.00 94.38 255 TYR A O 1
ATOM 2112 N N . GLY A 1 256 ? -8.127 -8.725 8.156 1.00 92.06 256 GLY A N 1
ATOM 2113 C CA . GLY A 1 256 ? -7.948 -10.170 8.323 1.00 92.06 256 GLY A CA 1
ATOM 2114 C C . GLY A 1 256 ? -8.706 -10.761 9.517 1.00 92.06 256 GLY A C 1
ATOM 2115 O O . GLY A 1 256 ? -9.059 -11.938 9.500 1.00 92.06 256 GLY A O 1
ATOM 2116 N N . SER A 1 257 ? -8.994 -9.951 10.539 1.00 91.62 257 SER A N 1
ATOM 2117 C CA . SER A 1 257 ? -9.787 -10.349 11.712 1.00 91.62 257 SER A CA 1
ATOM 2118 C C . SER A 1 257 ? -11.271 -9.963 11.626 1.00 91.62 257 SER A C 1
ATOM 2120 O O . SER A 1 257 ? -12.018 -10.231 12.571 1.00 91.62 257 SER A O 1
ATOM 2122 N N . ASN A 1 258 ? -11.705 -9.382 10.500 1.00 93.56 258 ASN A N 1
ATOM 2123 C CA . ASN A 1 258 ? -13.056 -8.870 10.261 1.00 93.56 258 ASN A CA 1
ATOM 2124 C C . ASN A 1 258 ? -13.537 -7.893 11.353 1.00 93.56 258 ASN A C 1
ATOM 2126 O O . ASN A 1 258 ? -14.580 -8.087 11.986 1.00 93.56 258 ASN A O 1
ATOM 2130 N N . ARG A 1 259 ? -12.728 -6.865 11.612 1.00 95.31 259 ARG A N 1
ATOM 2131 C CA . ARG A 1 259 ? -12.980 -5.812 12.601 1.00 95.31 259 ARG A CA 1
ATOM 2132 C C . ARG A 1 259 ? -12.907 -4.443 11.940 1.00 95.31 259 ARG A C 1
ATOM 2134 O O . ARG A 1 259 ? -12.076 -4.218 11.067 1.00 95.31 259 ARG A O 1
ATOM 2141 N N . THR A 1 260 ? -13.733 -3.515 12.400 1.00 97.44 260 THR A N 1
ATOM 2142 C CA . THR A 1 260 ? -13.628 -2.097 12.037 1.00 97.44 260 THR A CA 1
ATOM 2143 C C . THR A 1 260 ? -12.424 -1.490 12.762 1.00 97.44 260 THR A C 1
ATOM 2145 O O . THR A 1 260 ? -12.306 -1.616 13.984 1.00 97.44 260 THR A O 1
ATOM 2148 N N . LEU A 1 261 ? -11.527 -0.833 12.024 1.00 97.31 261 LEU A N 1
ATOM 2149 C CA . LEU A 1 261 ? -10.386 -0.113 12.590 1.00 97.31 261 LEU A CA 1
ATOM 2150 C C . LEU A 1 261 ? -10.824 1.260 13.111 1.00 97.31 261 LEU A C 1
ATOM 2152 O O . LEU A 1 261 ? -11.357 2.065 12.346 1.00 97.31 261 LEU A O 1
ATOM 2156 N N . VAL A 1 262 ? -10.501 1.554 14.372 1.00 96.94 262 VAL A N 1
ATOM 2157 C CA . VAL A 1 262 ? -10.688 2.872 14.999 1.00 96.94 262 VAL A CA 1
ATOM 2158 C C . VAL A 1 262 ? -9.366 3.345 15.606 1.00 96.94 262 VAL A C 1
ATOM 2160 O O . VAL A 1 262 ? -8.720 2.618 16.355 1.00 96.94 262 VAL A O 1
ATOM 2163 N N . LEU A 1 263 ? -8.930 4.566 15.298 1.00 95.88 263 LEU A N 1
ATOM 2164 C CA . LEU A 1 263 ? -7.731 5.118 15.935 1.00 95.88 263 LEU A CA 1
ATOM 2165 C C . LEU A 1 263 ? -8.019 5.475 17.393 1.00 95.88 263 LEU A C 1
ATOM 2167 O O . LEU A 1 263 ? -9.066 6.048 17.705 1.00 95.88 263 LEU A O 1
ATOM 2171 N N . THR A 1 264 ? -7.069 5.198 18.282 1.00 94.88 264 THR A N 1
ATOM 2172 C CA . THR A 1 264 ? -7.174 5.590 19.690 1.00 94.88 264 THR A CA 1
ATOM 2173 C C . THR A 1 264 ? -7.370 7.105 19.795 1.00 94.88 264 THR A C 1
ATOM 2175 O O . THR A 1 264 ? -6.653 7.885 19.163 1.00 94.88 264 THR A O 1
ATOM 2178 N N . TYR A 1 265 ? -8.384 7.529 20.557 1.00 94.12 265 TYR A N 1
ATOM 2179 C CA . TYR A 1 265 ? -8.808 8.933 20.672 1.00 94.12 265 TYR A CA 1
ATOM 2180 C C . TYR A 1 265 ? -9.016 9.649 19.324 1.00 94.12 265 TYR A C 1
ATOM 2182 O O . TYR A 1 265 ? -8.745 10.847 19.213 1.00 94.12 265 TYR A O 1
ATOM 2190 N N . ASP A 1 266 ? -9.464 8.927 18.294 1.00 94.00 266 ASP A N 1
ATOM 2191 C CA . ASP A 1 266 ? -9.686 9.446 16.937 1.00 94.00 266 ASP A CA 1
ATOM 2192 C C . ASP A 1 266 ? -8.427 10.085 16.314 1.00 94.00 266 ASP A C 1
ATOM 2194 O O . ASP A 1 266 ? -8.513 10.985 15.480 1.00 94.00 266 ASP A O 1
ATOM 2198 N N . GLY A 1 267 ? -7.234 9.671 16.763 1.00 93.31 267 GLY A N 1
ATOM 2199 C CA . GLY A 1 267 ? -5.960 10.222 16.299 1.00 93.31 267 GLY A CA 1
ATOM 2200 C C . GLY A 1 267 ? -5.700 11.672 16.726 1.00 93.31 267 GLY A C 1
ATOM 2201 O O . GLY A 1 267 ? -4.831 12.325 16.147 1.00 93.31 267 GLY A O 1
ATOM 2202 N N . ARG A 1 268 ? -6.426 12.206 17.722 1.00 93.19 268 ARG A N 1
ATOM 2203 C CA . ARG A 1 268 ? -6.257 13.593 18.207 1.00 93.19 268 ARG A CA 1
ATOM 2204 C C . ARG A 1 268 ? -4.876 13.883 18.793 1.00 93.19 268 ARG A C 1
ATOM 2206 O O . ARG A 1 268 ? -4.425 15.019 18.742 1.00 93.19 268 ARG A O 1
ATOM 2213 N N . SER A 1 269 ? -4.209 12.874 19.343 1.00 90.44 269 SER A N 1
ATOM 2214 C CA . SER A 1 269 ? -2.907 13.004 20.005 1.00 90.44 269 SER A CA 1
ATOM 2215 C C . SER A 1 269 ? -1.715 12.847 19.056 1.00 90.44 269 SER A C 1
ATOM 2217 O O . SER A 1 269 ? -0.609 12.589 19.522 1.00 90.44 269 SER A O 1
ATOM 2219 N N . TRP A 1 270 ? -1.910 12.940 17.737 1.00 94.00 270 TRP A N 1
ATOM 2220 C CA . TRP A 1 270 ? -0.844 12.690 16.767 1.00 94.00 270 TRP A CA 1
ATOM 2221 C C . TRP A 1 270 ? 0.320 13.682 16.897 1.00 94.00 270 TRP A C 1
ATOM 2223 O O . TRP A 1 270 ? 0.138 14.892 16.792 1.00 94.00 270 TRP A O 1
ATOM 2233 N N . ASN A 1 271 ? 1.541 13.178 17.064 1.00 91.69 271 ASN A N 1
ATOM 2234 C CA . ASN A 1 271 ? 2.727 14.011 17.276 1.00 91.69 271 ASN A CA 1
ATOM 2235 C C . ASN A 1 271 ? 3.129 14.903 16.080 1.00 91.69 271 ASN A C 1
ATOM 2237 O O . ASN A 1 271 ? 3.834 15.888 16.288 1.00 91.69 271 ASN A O 1
ATOM 2241 N N . TYR A 1 272 ? 2.698 14.596 14.852 1.00 89.62 272 TYR A N 1
ATOM 2242 C CA . TYR A 1 272 ? 3.001 15.412 13.663 1.00 89.62 272 TYR A CA 1
ATOM 2243 C C . TYR A 1 272 ? 2.046 16.591 13.444 1.00 89.62 272 TYR A C 1
ATOM 2245 O O . TYR A 1 272 ? 2.379 17.508 12.694 1.00 89.62 272 TYR A O 1
ATOM 2253 N N . ALA A 1 273 ? 0.870 16.591 14.075 1.00 89.69 273 ALA A N 1
ATOM 2254 C CA . ALA A 1 273 ? -0.109 17.658 13.916 1.00 89.69 273 ALA A CA 1
ATOM 2255 C C . ALA A 1 273 ? -0.876 17.878 15.220 1.00 89.69 273 ALA A C 1
ATOM 2257 O O . ALA A 1 273 ? -1.571 16.989 15.700 1.00 89.69 273 ALA A O 1
ATOM 2258 N N . SER A 1 274 ? -0.843 19.102 15.748 1.00 86.94 274 SER A N 1
ATOM 2259 C CA . SER A 1 274 ? -1.555 19.471 16.984 1.00 86.94 274 SER A CA 1
ATOM 2260 C C . SER A 1 274 ? -3.076 19.294 16.905 1.00 86.94 274 SER A C 1
ATOM 2262 O O . SER A 1 274 ? -3.739 19.168 17.930 1.00 86.94 274 SER A O 1
ATOM 2264 N N . ARG A 1 275 ? -3.635 19.274 15.689 1.00 86.69 275 ARG A N 1
ATOM 2265 C CA . ARG A 1 275 ? -5.054 18.999 15.405 1.00 86.69 275 ARG A CA 1
ATOM 2266 C C . ARG A 1 275 ? -5.337 17.519 15.098 1.00 86.69 275 ARG A C 1
ATOM 2268 O O . ARG A 1 275 ? -6.452 17.177 14.713 1.00 86.69 275 ARG A O 1
ATOM 2275 N N . GLY A 1 276 ? -4.347 16.649 15.283 1.00 90.81 276 GLY A N 1
ATOM 2276 C CA . GLY A 1 276 ? -4.459 15.212 15.091 1.00 90.81 276 GLY A CA 1
ATOM 2277 C C . GLY A 1 276 ? -4.534 14.772 13.631 1.00 90.81 276 GLY A C 1
ATOM 2278 O O . GLY A 1 276 ? -4.323 15.553 12.702 1.00 90.81 276 GLY A O 1
ATOM 2279 N N . TRP A 1 277 ? -4.867 13.495 13.444 1.00 91.06 277 TRP A N 1
ATOM 2280 C CA . TRP A 1 277 ? -5.056 12.844 12.141 1.00 91.06 277 TRP A CA 1
ATOM 2281 C C . TRP A 1 277 ? -5.957 13.652 11.196 1.00 91.06 277 TRP A C 1
ATOM 2283 O O . TRP A 1 277 ? -5.593 13.909 10.045 1.00 91.06 277 TRP A O 1
ATOM 2293 N N . ASN A 1 278 ? -7.083 14.142 11.728 1.00 88.62 278 ASN A N 1
ATOM 2294 C CA . ASN A 1 278 ? -8.119 14.838 10.963 1.00 88.62 278 ASN A CA 1
ATOM 2295 C C . ASN A 1 278 ? -7.693 16.203 10.392 1.00 88.62 278 ASN A C 1
ATOM 2297 O O . ASN A 1 278 ? -8.465 16.858 9.698 1.00 88.62 278 ASN A O 1
ATOM 2301 N N . TYR A 1 279 ? -6.481 16.667 10.703 1.00 86.94 279 TYR A N 1
ATOM 2302 C CA . TYR A 1 279 ? -5.926 17.876 10.107 1.00 86.94 279 TYR A CA 1
ATOM 2303 C C . TYR A 1 279 ? -5.491 17.677 8.653 1.00 86.94 279 TYR A C 1
ATOM 2305 O O . TYR A 1 279 ? -5.636 18.584 7.837 1.00 86.94 279 TYR A O 1
ATOM 2313 N N . ALA A 1 280 ? -4.935 16.503 8.350 1.00 84.75 280 ALA A N 1
ATOM 2314 C CA . ALA A 1 280 ? -4.389 16.171 7.036 1.00 84.75 280 ALA A CA 1
ATOM 2315 C C . ALA A 1 280 ? -5.194 15.073 6.332 1.00 84.75 280 ALA A C 1
ATOM 2317 O O . ALA A 1 280 ? -5.169 14.992 5.106 1.00 84.75 280 ALA A O 1
ATOM 2318 N N . PHE A 1 281 ? -5.915 14.247 7.093 1.00 87.81 281 PHE A N 1
ATOM 2319 C CA . PHE A 1 281 ? -6.648 13.095 6.588 1.00 87.81 281 PHE A CA 1
ATOM 2320 C C . PHE A 1 281 ? -8.119 13.114 7.035 1.00 87.81 281 PHE A C 1
ATOM 2322 O O . PHE A 1 281 ? -8.489 13.778 7.989 1.00 87.81 281 PHE A O 1
ATOM 2329 N N . LEU A 1 282 ? -8.976 12.372 6.353 1.00 88.75 282 LEU A N 1
ATOM 2330 C CA . LEU A 1 282 ? -10.353 12.089 6.681 1.00 88.75 282 LEU A CA 1
ATOM 2331 C C . LEU A 1 282 ? -10.349 10.998 7.752 1.00 88.75 282 LEU A C 1
ATOM 2333 O O . LEU A 1 282 ? -9.405 10.196 7.823 1.00 88.75 282 LEU A O 1
ATOM 2337 N N . PRO A 1 283 ? -11.415 10.922 8.558 1.00 89.75 283 PRO A N 1
ATOM 2338 C CA . PRO A 1 283 ? -11.583 9.835 9.503 1.00 89.75 283 PRO A CA 1
ATOM 2339 C C . PRO A 1 283 ? -11.481 8.473 8.808 1.00 89.75 283 PRO A C 1
ATOM 2341 O O . PRO A 1 283 ? -12.070 8.250 7.752 1.00 89.75 283 PRO A O 1
ATOM 2344 N N . ILE A 1 284 ? -10.743 7.552 9.426 1.00 90.50 284 ILE A N 1
ATOM 2345 C CA . ILE A 1 284 ? -10.554 6.180 8.930 1.00 90.50 284 ILE A CA 1
ATOM 2346 C C . ILE A 1 284 ? -11.855 5.357 8.994 1.00 90.50 284 ILE A C 1
ATOM 2348 O O . ILE A 1 284 ? -12.003 4.368 8.277 1.00 90.50 284 ILE A O 1
ATOM 2352 N N . SER A 1 285 ? -12.783 5.742 9.870 1.00 92.31 285 SER A N 1
ATOM 2353 C CA . SER A 1 285 ? -14.075 5.098 10.099 1.00 92.31 285 SER A CA 1
ATOM 2354 C C . SER A 1 285 ? -15.116 6.153 10.478 1.00 92.31 285 SER A C 1
ATOM 2356 O O . SER A 1 285 ? -14.770 7.192 11.045 1.00 92.31 285 SER A O 1
ATOM 2358 N N . LYS A 1 286 ? -16.395 5.869 10.210 1.00 93.44 286 LYS A N 1
ATOM 2359 C CA . LYS A 1 286 ? -17.542 6.625 10.745 1.00 93.44 286 LYS A CA 1
ATOM 2360 C C . LYS A 1 286 ? -17.652 6.532 12.273 1.00 93.44 286 LYS A C 1
ATOM 2362 O O . LYS A 1 286 ? -18.236 7.418 12.890 1.00 93.44 286 LYS A O 1
ATOM 2367 N N . CYS A 1 287 ? -17.115 5.474 12.879 1.00 95.50 287 CYS A N 1
ATOM 2368 C CA . CYS A 1 287 ? -17.158 5.264 14.320 1.00 95.50 287 CYS A CA 1
ATOM 2369 C C . CYS A 1 287 ? -16.095 6.092 15.040 1.00 95.50 287 CYS A C 1
ATOM 2371 O O . CYS A 1 287 ? -14.924 6.053 14.662 1.00 95.50 287 CYS A O 1
ATO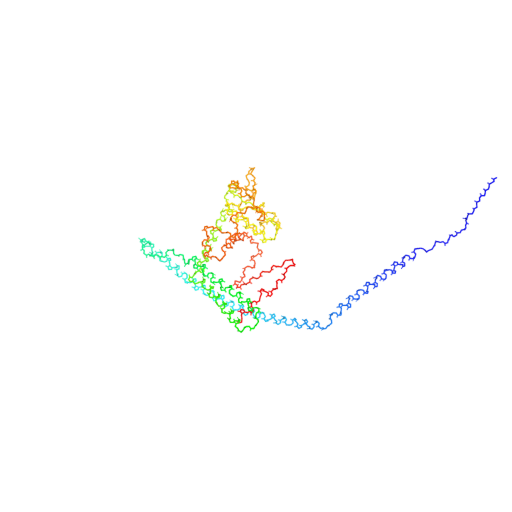M 2373 N N . SER A 1 288 ? -16.484 6.779 16.118 1.00 95.44 288 SER A N 1
ATOM 2374 C CA . SER A 1 288 ? -15.525 7.440 17.005 1.00 95.44 288 SER A CA 1
ATOM 2375 C C . SER A 1 288 ? -15.105 6.551 18.176 1.00 95.44 288 SER A C 1
ATOM 2377 O O . SER A 1 288 ? -15.861 5.703 18.654 1.00 95.44 288 SER A O 1
ATOM 2379 N N . PHE A 1 289 ? -13.908 6.794 18.702 1.00 95.31 289 PHE A N 1
ATOM 2380 C CA . PHE A 1 289 ? -13.347 6.068 19.838 1.00 95.31 289 PHE A CA 1
ATOM 2381 C C . PHE A 1 289 ? -14.214 6.162 21.100 1.00 95.31 289 PHE A C 1
ATOM 2383 O O . PHE A 1 289 ? -14.236 5.236 21.896 1.00 95.31 289 PHE A O 1
ATOM 2390 N N . SER A 1 290 ? -14.958 7.250 21.310 1.00 93.25 290 SER A N 1
ATOM 2391 C CA . SER A 1 290 ? -15.881 7.336 22.451 1.00 93.25 290 SER A CA 1
ATOM 2392 C C . SER A 1 290 ? -17.181 6.560 22.228 1.00 93.25 290 SER A C 1
ATOM 2394 O O . SER A 1 290 ? -17.784 6.100 23.193 1.00 93.25 290 SER A O 1
ATOM 2396 N N . GLN A 1 291 ? -17.615 6.400 20.975 1.00 94.00 291 GLN A N 1
ATOM 2397 C CA . GLN A 1 291 ? -18.876 5.741 20.623 1.00 94.00 291 GLN A CA 1
ATOM 2398 C C . GLN A 1 291 ? -18.781 4.219 20.612 1.00 94.00 291 GLN A C 1
ATOM 2400 O O . GLN A 1 291 ? -19.806 3.558 20.769 1.00 94.00 291 GLN A O 1
ATOM 2405 N N . ILE A 1 292 ? -17.581 3.660 20.421 1.00 95.31 292 ILE A N 1
ATOM 2406 C CA . ILE A 1 292 ? -17.415 2.207 20.342 1.00 95.31 292 ILE A CA 1
ATOM 2407 C C . ILE A 1 292 ? -17.684 1.502 21.669 1.00 95.31 292 ILE A C 1
ATOM 2409 O O . ILE A 1 292 ? -17.994 0.324 21.617 1.00 95.31 292 ILE A O 1
ATOM 2413 N N . PHE A 1 293 ? -17.569 2.152 22.830 1.00 94.81 293 PHE A N 1
ATOM 2414 C CA . PHE A 1 293 ? -17.710 1.494 24.134 1.00 94.81 293 PHE A CA 1
ATOM 2415 C C . PHE A 1 293 ? -19.167 1.450 24.601 1.00 94.81 293 PHE A C 1
ATOM 2417 O O . PHE A 1 293 ? -19.840 2.481 24.647 1.00 94.81 293 PHE A O 1
ATOM 2424 N N . LYS A 1 294 ? -19.643 0.272 25.018 1.00 92.88 294 LYS A N 1
ATOM 2425 C CA . LYS A 1 294 ? -20.876 0.159 25.809 1.00 92.88 294 LYS A CA 1
ATOM 2426 C C . LYS A 1 294 ? -20.595 0.482 27.281 1.00 92.88 294 LYS A C 1
ATOM 2428 O O . LYS A 1 294 ? -19.445 0.398 27.722 1.00 92.88 294 LYS A O 1
ATOM 2433 N N . PRO A 1 295 ? -21.626 0.811 28.081 1.00 90.06 295 PRO A N 1
ATOM 2434 C CA . PRO A 1 295 ? -21.460 0.979 29.520 1.00 90.06 295 PRO A CA 1
ATOM 2435 C C . PRO A 1 295 ? -20.773 -0.240 30.152 1.00 90.06 295 PRO A C 1
ATOM 2437 O O . PRO A 1 295 ? -21.205 -1.371 29.942 1.00 90.06 295 PRO A O 1
ATOM 2440 N N . ASN A 1 296 ? -19.716 0.001 30.934 1.00 85.94 296 ASN A N 1
ATOM 2441 C CA . ASN A 1 296 ? -18.891 -1.015 31.609 1.00 85.94 296 ASN A CA 1
ATOM 2442 C C . ASN A 1 296 ? -18.126 -1.987 30.695 1.00 85.94 296 ASN A C 1
ATOM 2444 O O . ASN A 1 296 ? -17.523 -2.939 31.191 1.00 85.94 296 ASN A O 1
ATOM 2448 N N . GLU A 1 297 ? -18.106 -1.758 29.384 1.00 90.44 297 GLU A N 1
ATOM 2449 C CA . GLU A 1 297 ? -17.302 -2.557 28.470 1.00 90.44 297 GLU A CA 1
ATOM 2450 C C . GLU A 1 297 ? -15.859 -2.065 28.465 1.00 90.44 297 GLU A C 1
ATOM 2452 O O . GLU A 1 297 ? -15.586 -0.865 28.394 1.00 90.44 297 GLU A O 1
ATOM 2457 N N . LYS A 1 298 ? -14.926 -3.010 28.545 1.00 87.88 298 LYS A N 1
ATOM 2458 C CA . LYS A 1 298 ? -13.499 -2.726 28.493 1.00 87.88 298 LYS A CA 1
ATOM 2459 C C . LYS A 1 298 ? -12.920 -3.221 27.185 1.00 87.88 298 LYS A C 1
ATOM 2461 O O . LYS A 1 298 ? -13.426 -4.144 26.554 1.00 87.88 298 LYS A O 1
ATOM 2466 N N . GLN A 1 299 ? -11.842 -2.569 26.806 1.00 91.69 299 GLN A N 1
ATOM 2467 C CA . GLN A 1 299 ? -10.975 -3.026 25.749 1.00 91.69 299 GLN A CA 1
ATOM 2468 C C . GLN A 1 299 ? -10.026 -4.102 26.280 1.00 91.69 299 GLN A C 1
ATOM 2470 O O . GLN A 1 299 ? -9.534 -3.987 27.401 1.00 91.69 299 GLN A O 1
ATOM 2475 N N . GLU A 1 300 ? -9.768 -5.116 25.460 1.00 91.94 300 GLU A N 1
ATOM 2476 C CA . GLU A 1 300 ? -8.809 -6.180 25.751 1.00 91.94 300 GLU A CA 1
ATOM 2477 C C . GLU A 1 300 ? -7.568 -6.057 24.865 1.00 91.94 300 GLU A C 1
ATOM 2479 O O . GLU A 1 300 ? -7.648 -5.585 23.728 1.00 91.94 300 GLU A O 1
ATOM 2484 N N . ASP A 1 301 ? -6.422 -6.505 25.370 1.00 90.12 301 ASP A N 1
ATOM 2485 C CA . ASP A 1 301 ? -5.171 -6.519 24.615 1.00 90.12 301 ASP A CA 1
ATOM 2486 C C . ASP A 1 301 ? -5.134 -7.659 23.587 1.00 90.12 301 ASP A C 1
ATOM 2488 O O . ASP A 1 301 ? -5.732 -8.724 23.758 1.00 90.12 301 ASP A O 1
ATOM 2492 N N . TRP A 1 302 ? -4.401 -7.446 22.495 1.00 88.81 302 TRP A N 1
ATOM 2493 C CA . TRP A 1 302 ? -4.158 -8.471 21.481 1.00 88.81 302 TRP A CA 1
ATOM 2494 C C . TRP A 1 302 ? -3.316 -9.641 22.014 1.00 88.81 302 TRP A C 1
ATOM 2496 O O . TRP A 1 302 ? -2.183 -9.418 22.437 1.00 88.81 302 TRP A O 1
ATOM 2506 N N . THR A 1 303 ? -3.808 -10.886 21.921 1.00 81.69 303 THR A N 1
ATOM 2507 C CA . THR A 1 303 ? -3.151 -12.043 22.570 1.00 81.69 303 THR A CA 1
ATOM 2508 C C . THR A 1 303 ? -3.190 -13.436 21.898 1.00 81.69 303 THR A C 1
ATOM 2510 O O . THR A 1 303 ? -2.898 -14.373 22.593 1.00 81.69 303 THR A O 1
ATOM 2513 N N . LEU A 1 304 ? -3.507 -13.706 20.629 1.00 65.00 304 LEU A N 1
ATOM 2514 C CA . LEU A 1 304 ? -3.761 -15.064 20.041 1.00 65.00 304 LEU A CA 1
ATOM 2515 C C . LEU A 1 304 ? -4.541 -16.150 20.853 1.00 65.00 304 LEU A C 1
ATOM 2517 O O . LEU A 1 304 ? -4.855 -17.197 20.278 1.00 65.00 304 LEU A O 1
ATOM 2521 N N . SER A 1 305 ? -4.912 -15.955 22.120 1.00 60.91 305 SER A N 1
ATOM 2522 C CA . SER A 1 305 ? -5.657 -16.914 22.929 1.00 60.91 305 SER A CA 1
ATOM 2523 C C . SER A 1 305 ? -7.081 -17.057 22.383 1.00 60.91 305 SER A C 1
ATOM 2525 O O . SER A 1 305 ? -7.619 -16.158 21.728 1.00 60.91 305 SER A O 1
ATOM 2527 N N . GLY A 1 306 ? -7.710 -18.213 22.622 1.00 57.06 306 GLY A N 1
ATOM 2528 C CA . GLY A 1 306 ? -9.062 -18.504 22.125 1.00 57.06 306 GLY A CA 1
ATOM 2529 C C . GLY A 1 306 ? -10.106 -17.443 22.506 1.00 57.06 306 GLY A C 1
ATOM 2530 O O . GLY A 1 306 ? -11.062 -17.232 21.755 1.00 57.06 306 GLY A O 1
ATOM 2531 N N . ASP A 1 307 ? -9.869 -16.723 23.603 1.00 62.59 307 ASP A N 1
ATOM 2532 C CA . ASP A 1 307 ? -10.743 -15.683 24.147 1.00 62.59 307 ASP A CA 1
ATOM 2533 C C . ASP A 1 307 ? -10.927 -14.493 23.189 1.00 62.59 307 ASP A C 1
ATOM 2535 O O . ASP A 1 307 ? -12.032 -13.961 23.068 1.00 62.59 307 ASP A O 1
ATOM 2539 N N . MET A 1 308 ? -9.922 -14.166 22.366 1.00 71.06 308 MET A N 1
ATOM 2540 C CA . MET A 1 308 ? -9.987 -13.048 21.412 1.00 71.06 308 MET A CA 1
ATOM 2541 C C . MET A 1 308 ? -11.076 -13.172 20.345 1.00 71.06 308 MET A C 1
ATOM 2543 O O . MET A 1 308 ? -11.498 -12.171 19.753 1.00 71.06 308 MET A O 1
ATOM 2547 N N . ARG A 1 309 ? -11.509 -14.401 20.025 1.00 73.12 309 ARG A N 1
ATOM 2548 C CA . ARG A 1 309 ? -12.610 -14.612 19.068 1.00 73.12 309 ARG A CA 1
ATOM 2549 C C . ARG A 1 309 ? -13.942 -14.106 19.622 1.00 73.12 309 ARG A C 1
ATOM 2551 O O . ARG A 1 309 ? -14.836 -13.818 18.820 1.00 73.12 309 ARG A O 1
ATOM 2558 N N . ASN A 1 310 ? -14.046 -13.985 20.945 1.00 81.62 310 ASN A N 1
ATOM 2559 C CA . ASN A 1 310 ? -15.233 -13.536 21.660 1.00 81.62 310 ASN A CA 1
ATOM 2560 C C . ASN A 1 310 ? -15.147 -12.053 22.048 1.00 81.62 310 ASN A C 1
ATOM 2562 O O . ASN A 1 310 ? -16.180 -11.386 22.088 1.00 81.62 310 ASN A O 1
ATOM 2566 N N . SER A 1 311 ? -13.942 -11.505 22.239 1.00 90.25 311 SER A N 1
ATOM 2567 C CA . SER A 1 311 ? -13.738 -10.093 22.583 1.00 90.25 311 SER A CA 1
ATOM 2568 C C . SER A 1 311 ? -14.187 -9.166 21.456 1.00 90.25 311 SER A C 1
ATOM 2570 O O . SER A 1 311 ? -13.768 -9.295 20.297 1.00 90.25 311 SER A O 1
ATOM 2572 N N . ARG A 1 312 ? -15.028 -8.179 21.769 1.00 93.19 312 ARG A N 1
ATOM 2573 C CA . ARG A 1 312 ? -15.549 -7.254 20.756 1.00 93.19 312 ARG A CA 1
ATOM 2574 C C . ARG A 1 312 ? -14.578 -6.123 20.432 1.00 93.19 312 ARG A C 1
ATOM 2576 O O . ARG A 1 312 ? -14.444 -5.807 19.254 1.00 93.19 312 ARG A O 1
ATOM 2583 N N . ILE A 1 313 ? -13.882 -5.564 21.422 1.00 95.44 313 ILE A N 1
ATOM 2584 C CA . ILE A 1 313 ? -12.899 -4.485 21.241 1.00 95.44 313 ILE A CA 1
ATOM 2585 C C . ILE A 1 313 ? -11.504 -5.015 21.576 1.00 95.44 313 ILE A C 1
ATOM 2587 O O . ILE A 1 313 ? -11.261 -5.428 22.706 1.00 95.44 313 ILE A O 1
ATOM 2591 N N . LEU A 1 314 ? -10.590 -4.962 20.606 1.00 94.62 314 LEU A N 1
ATOM 2592 C CA . LEU A 1 314 ? -9.193 -5.364 20.790 1.00 94.62 314 LEU A CA 1
ATOM 2593 C C . LEU A 1 314 ? -8.233 -4.194 20.589 1.00 94.62 314 LEU A C 1
ATOM 2595 O O . LEU A 1 314 ? -8.374 -3.437 19.629 1.00 94.62 314 LEU A O 1
ATOM 2599 N N . GLN A 1 315 ? -7.234 -4.067 21.459 1.00 94.19 315 GLN A N 1
ATOM 2600 C CA . GLN A 1 315 ? -6.106 -3.155 21.298 1.00 94.19 315 GLN A CA 1
ATOM 2601 C C . GLN A 1 315 ? -4.963 -3.854 20.576 1.00 94.19 315 GLN A C 1
ATOM 2603 O O . GLN A 1 315 ? -4.384 -4.805 21.097 1.00 94.19 315 GLN A O 1
ATOM 2608 N N . LEU A 1 316 ? -4.612 -3.374 19.384 1.00 94.00 316 LEU A N 1
ATOM 2609 C CA . LEU A 1 316 ? -3.465 -3.899 18.657 1.00 94.00 316 LEU A CA 1
ATOM 2610 C C . LEU A 1 316 ? -2.201 -3.103 19.019 1.00 94.00 316 LEU A C 1
ATOM 2612 O O . LEU A 1 316 ? -2.179 -1.886 18.807 1.00 94.00 316 LEU A O 1
ATOM 2616 N N . PRO A 1 317 ? -1.139 -3.751 19.531 1.00 92.31 317 PRO A N 1
ATOM 2617 C CA . PRO A 1 317 ? 0.122 -3.078 19.796 1.00 92.31 317 PRO A CA 1
ATOM 2618 C C . PRO A 1 317 ? 0.904 -2.834 18.500 1.00 92.31 317 PRO A C 1
ATOM 2620 O O . PRO A 1 317 ? 0.574 -3.326 17.412 1.00 92.31 317 PRO A O 1
ATOM 2623 N N . VAL A 1 318 ? 2.007 -2.095 18.628 1.00 91.94 318 VAL A N 1
ATOM 2624 C CA . VAL A 1 318 ? 2.994 -1.972 17.553 1.00 91.94 318 VAL A CA 1
ATOM 2625 C C . VAL A 1 318 ? 3.529 -3.349 17.163 1.00 91.94 318 VAL A C 1
ATOM 2627 O O . VAL A 1 318 ? 3.739 -4.213 18.012 1.00 91.94 318 VAL A O 1
ATOM 2630 N N . VAL A 1 319 ? 3.785 -3.539 15.868 1.00 88.81 319 VAL A N 1
ATOM 2631 C CA . VAL A 1 319 ? 4.230 -4.829 15.311 1.00 88.81 319 VAL A CA 1
ATOM 2632 C C . VAL A 1 319 ? 5.499 -5.382 15.982 1.00 88.81 319 VAL A C 1
ATOM 2634 O O . VAL A 1 319 ? 5.667 -6.595 16.063 1.00 88.81 319 VAL A O 1
ATOM 2637 N N . ASP A 1 320 ? 6.369 -4.512 16.504 1.00 88.12 320 ASP A N 1
ATOM 2638 C CA . ASP A 1 320 ? 7.619 -4.900 17.175 1.00 88.12 320 ASP A CA 1
ATOM 2639 C C . ASP A 1 320 ? 7.376 -5.590 18.526 1.00 88.12 320 ASP A C 1
ATOM 2641 O O . ASP A 1 320 ? 8.196 -6.388 18.971 1.00 88.12 320 ASP A O 1
ATOM 2645 N N . SER A 1 321 ? 6.246 -5.292 19.171 1.00 87.06 321 SER A N 1
ATOM 2646 C CA . SER A 1 321 ? 5.844 -5.847 20.469 1.00 87.06 321 SER A CA 1
ATOM 2647 C C . SER A 1 321 ? 4.836 -6.988 20.333 1.00 87.06 321 SER A C 1
ATOM 2649 O O . SER A 1 321 ? 4.328 -7.484 21.334 1.00 87.06 321 SER A O 1
ATOM 2651 N N . LEU A 1 322 ? 4.525 -7.396 19.101 1.00 85.69 322 LEU A N 1
ATOM 2652 C CA . LEU A 1 322 ? 3.592 -8.475 18.828 1.00 85.69 322 LEU A CA 1
ATOM 2653 C C . LEU A 1 322 ? 4.296 -9.819 19.070 1.00 85.69 322 LEU A C 1
ATOM 2655 O O . LEU A 1 322 ? 5.037 -10.294 18.205 1.00 85.69 322 LEU A O 1
ATOM 2659 N N . SER A 1 323 ? 4.080 -10.411 20.250 1.00 77.69 323 SER A N 1
ATOM 2660 C CA . SER A 1 323 ? 4.587 -11.752 20.599 1.00 77.69 323 SER A CA 1
ATOM 2661 C C . SER A 1 323 ? 4.084 -12.809 19.618 1.00 77.69 323 SER A C 1
ATOM 2663 O O . SER A 1 323 ? 4.824 -13.683 19.177 1.00 77.69 323 SER A O 1
ATOM 2665 N N . ASP A 1 324 ? 2.826 -12.650 19.227 1.00 79.69 324 ASP A N 1
ATOM 2666 C CA . ASP A 1 324 ? 2.010 -13.660 18.590 1.00 79.69 324 ASP A CA 1
ATOM 2667 C C . ASP A 1 324 ? 1.469 -13.130 17.261 1.00 79.69 324 ASP A C 1
ATOM 2669 O O . ASP A 1 324 ? 0.445 -12.441 17.177 1.00 79.69 324 ASP A O 1
ATOM 2673 N N . ARG A 1 325 ? 2.240 -13.398 16.202 1.00 85.19 325 ARG A N 1
ATOM 2674 C CA . ARG A 1 325 ? 2.038 -12.809 14.876 1.00 85.19 325 ARG A CA 1
ATOM 2675 C C . ARG A 1 325 ? 0.947 -13.546 14.096 1.00 85.19 325 ARG A C 1
ATOM 2677 O O . ARG A 1 325 ? 1.087 -14.742 13.843 1.00 85.19 325 ARG A O 1
ATOM 2684 N N . PRO A 1 326 ? -0.111 -12.855 13.652 1.00 86.94 326 PRO A N 1
ATOM 2685 C CA . PRO A 1 326 ? -1.155 -13.485 12.867 1.00 86.94 326 PRO A CA 1
ATOM 2686 C C . PRO A 1 326 ? -0.744 -13.740 11.411 1.00 86.94 326 PRO A C 1
ATOM 2688 O O . PRO A 1 326 ? 0.177 -13.121 10.881 1.00 86.94 326 PRO A O 1
ATOM 2691 N N . SER A 1 327 ? -1.491 -14.609 10.727 1.00 88.44 327 SER A N 1
ATOM 2692 C CA . SER A 1 327 ? -1.225 -15.009 9.336 1.00 88.44 327 SER A CA 1
ATOM 2693 C C . SER A 1 327 ? -1.572 -13.955 8.277 1.00 88.44 327 SER A C 1
ATOM 2695 O O . SER A 1 327 ? -1.169 -14.098 7.128 1.00 88.44 327 SER A O 1
ATOM 2697 N N . TYR A 1 328 ? -2.300 -12.896 8.637 1.00 87.38 328 TYR A N 1
ATOM 2698 C CA . TYR A 1 328 ? -2.681 -11.809 7.722 1.00 87.38 328 TYR A CA 1
ATOM 2699 C C . TYR A 1 328 ? -1.629 -10.696 7.613 1.00 87.38 328 TYR A C 1
ATOM 2701 O O . TYR A 1 328 ? -1.901 -9.660 7.017 1.00 87.38 328 TYR A O 1
ATOM 2709 N N . LEU A 1 329 ? -0.425 -10.873 8.162 1.00 90.31 329 LEU A N 1
ATOM 2710 C CA . LEU A 1 329 ? 0.646 -9.892 7.984 1.00 90.31 329 LEU A CA 1
ATOM 2711 C C . LEU A 1 329 ? 1.257 -9.964 6.574 1.00 90.31 329 LEU A C 1
ATOM 2713 O O . LEU A 1 329 ? 1.375 -11.051 6.002 1.00 90.31 329 LEU A O 1
ATOM 2717 N N . PRO A 1 330 ? 1.716 -8.829 6.017 1.00 90.19 330 PRO A N 1
ATOM 2718 C CA . PRO A 1 330 ? 2.519 -8.837 4.800 1.00 90.19 330 PRO A CA 1
ATOM 2719 C C . PRO A 1 330 ? 3.728 -9.779 4.930 1.00 90.19 330 PRO A C 1
ATOM 2721 O O . PRO A 1 330 ? 4.333 -9.877 5.994 1.00 90.19 330 PRO A O 1
ATOM 2724 N N . LEU A 1 331 ? 4.139 -10.484 3.876 1.00 91.50 331 LEU A N 1
ATOM 2725 C CA . LEU A 1 331 ? 3.731 -10.342 2.470 1.00 91.50 331 LEU A CA 1
ATOM 2726 C C . LEU A 1 331 ? 2.516 -11.204 2.059 1.00 91.50 331 LEU A C 1
ATOM 2728 O O . LEU A 1 331 ? 2.346 -11.484 0.876 1.00 91.50 331 LEU A O 1
ATOM 2732 N N . ALA A 1 332 ? 1.670 -11.643 2.995 1.00 89.38 332 ALA A N 1
ATOM 2733 C CA . ALA A 1 332 ? 0.465 -12.393 2.649 1.00 89.38 332 ALA A CA 1
ATOM 2734 C C . ALA A 1 332 ? -0.541 -11.548 1.837 1.00 89.38 332 ALA A C 1
ATOM 2736 O O . ALA A 1 332 ? -0.650 -10.333 2.012 1.00 89.38 332 ALA A O 1
ATOM 2737 N N . ILE A 1 333 ? -1.304 -12.219 0.970 1.00 91.94 333 ILE A N 1
ATOM 2738 C CA . ILE A 1 333 ? -2.448 -11.663 0.231 1.00 91.94 333 ILE A CA 1
ATOM 2739 C C . ILE A 1 333 ? -3.691 -12.526 0.482 1.00 91.94 333 ILE A C 1
ATOM 2741 O O . ILE A 1 333 ? -3.543 -13.707 0.814 1.00 91.94 333 ILE A O 1
ATOM 2745 N N . PRO A 1 334 ? -4.914 -11.996 0.299 1.00 92.31 334 PRO A N 1
ATOM 2746 C CA . PRO A 1 334 ? -6.122 -12.793 0.478 1.00 92.31 334 PRO A CA 1
ATOM 2747 C C . PRO A 1 334 ? -6.172 -13.971 -0.503 1.00 92.31 334 PRO A C 1
ATOM 2749 O O . PRO A 1 334 ? -6.010 -13.800 -1.712 1.00 92.31 334 PRO A O 1
ATOM 2752 N N . GLN A 1 335 ? -6.425 -15.172 0.021 1.00 91.94 335 GLN A N 1
ATOM 2753 C CA . GLN A 1 335 ? -6.437 -16.408 -0.769 1.00 91.94 335 GLN A CA 1
ATOM 2754 C C . GLN A 1 335 ? -7.491 -16.394 -1.888 1.00 91.94 335 GLN A C 1
ATOM 2756 O O . GLN A 1 335 ? -7.253 -16.957 -2.950 1.00 91.94 335 GLN A O 1
ATOM 2761 N N . SER A 1 336 ? -8.630 -15.726 -1.683 1.00 90.94 336 SER A N 1
ATOM 2762 C CA . SER A 1 336 ? -9.720 -15.646 -2.666 1.00 90.94 336 SER A CA 1
ATOM 2763 C C . SER A 1 336 ? -9.324 -14.982 -3.987 1.00 90.94 336 SER A C 1
ATOM 2765 O O . SER A 1 336 ? -9.929 -15.285 -5.009 1.00 90.94 336 SER A O 1
ATOM 2767 N N . ILE A 1 337 ? -8.310 -14.112 -3.983 1.00 90.81 337 ILE A N 1
ATOM 2768 C CA . ILE A 1 337 ? -7.861 -13.370 -5.173 1.00 90.81 337 ILE A CA 1
ATOM 2769 C C . ILE A 1 337 ? -6.420 -13.696 -5.569 1.00 90.81 337 ILE A C 1
ATOM 2771 O O . ILE A 1 337 ? -5.879 -13.087 -6.492 1.00 90.81 337 ILE A O 1
ATOM 2775 N N . SER A 1 338 ? -5.756 -14.603 -4.849 1.00 91.12 338 SER A N 1
ATOM 2776 C CA . SER A 1 338 ? -4.314 -14.817 -4.992 1.00 91.12 338 SER A CA 1
ATOM 2777 C C . SER A 1 338 ? -3.942 -15.238 -6.412 1.00 91.12 338 SER A C 1
ATOM 2779 O O . SER A 1 338 ? -3.031 -14.660 -7.001 1.00 91.12 338 SER A O 1
ATOM 2781 N N . ASN A 1 339 ? -4.694 -16.179 -6.988 1.00 89.00 339 ASN A N 1
ATOM 2782 C CA . ASN A 1 339 ? -4.492 -16.669 -8.351 1.00 89.00 339 ASN A CA 1
ATOM 2783 C C . ASN A 1 339 ? -4.654 -15.555 -9.392 1.00 89.00 339 ASN A C 1
ATOM 2785 O O . ASN A 1 339 ? -3.870 -15.456 -10.334 1.00 89.00 339 ASN A O 1
ATOM 2789 N N . GLU A 1 340 ? -5.653 -14.694 -9.206 1.00 90.38 340 GLU A N 1
ATOM 2790 C CA . GLU A 1 340 ? -5.936 -13.593 -10.119 1.00 90.38 340 GLU A CA 1
ATOM 2791 C C . GLU A 1 340 ? -4.861 -12.501 -10.028 1.00 90.38 340 GLU A C 1
ATOM 2793 O O . GLU A 1 340 ? -4.326 -12.060 -11.045 1.00 90.38 340 GLU A O 1
ATOM 2798 N N . LEU A 1 341 ? -4.441 -12.126 -8.816 1.00 91.62 341 LEU A N 1
ATOM 2799 C CA . LEU A 1 341 ? -3.363 -11.154 -8.640 1.00 91.62 341 LEU A CA 1
ATOM 2800 C C . LEU A 1 341 ? -2.009 -11.670 -9.120 1.00 91.62 341 LEU A C 1
ATOM 2802 O O . LEU A 1 341 ? -1.269 -10.910 -9.738 1.00 91.62 341 LEU A O 1
ATOM 2806 N N . LEU A 1 342 ? -1.678 -12.940 -8.870 1.00 90.12 342 LEU A N 1
ATOM 2807 C CA . LEU A 1 342 ? -0.441 -13.556 -9.365 1.00 90.12 342 LEU A CA 1
ATOM 2808 C C . LEU A 1 342 ? -0.366 -13.529 -10.887 1.00 90.12 342 LEU A C 1
ATOM 2810 O O . LEU A 1 342 ? 0.721 -13.403 -11.448 1.00 90.12 342 LEU A O 1
ATOM 2814 N N . LYS A 1 343 ? -1.518 -13.618 -11.552 1.00 89.06 343 LYS A N 1
ATOM 2815 C CA . LYS A 1 343 ? -1.654 -13.495 -12.998 1.00 89.06 343 LYS A CA 1
ATOM 2816 C C . LYS A 1 343 ? -1.523 -12.046 -13.478 1.00 89.06 343 LYS A C 1
ATOM 2818 O O . LYS A 1 343 ? -0.886 -11.824 -14.508 1.00 89.06 343 LYS A O 1
ATOM 2823 N N . LEU A 1 344 ? -2.071 -11.075 -12.750 1.00 90.88 344 LEU A N 1
ATOM 2824 C CA . LEU A 1 344 ? -2.190 -9.683 -13.200 1.00 90.88 344 LEU A CA 1
ATOM 2825 C C . LEU A 1 344 ? -1.048 -8.752 -12.761 1.00 90.88 344 LEU A C 1
ATOM 2827 O O . LEU A 1 344 ? -0.774 -7.773 -13.453 1.00 90.88 344 LEU A O 1
ATOM 2831 N N . HIS A 1 345 ? -0.373 -9.034 -11.644 1.00 91.94 345 HIS A N 1
ATOM 2832 C CA . HIS A 1 345 ? 0.609 -8.134 -11.036 1.00 91.94 345 HIS A CA 1
ATOM 2833 C C . HIS A 1 345 ? 1.937 -8.844 -10.735 1.00 91.94 345 HIS A C 1
ATOM 2835 O O . HIS A 1 345 ? 1.966 -9.986 -10.284 1.00 91.94 345 HIS A O 1
ATOM 2841 N N . SER A 1 346 ? 3.062 -8.157 -10.955 1.00 89.62 346 SER A N 1
ATOM 2842 C CA . SER A 1 346 ? 4.409 -8.702 -10.707 1.00 89.62 346 SER A CA 1
ATOM 2843 C C . SER A 1 346 ? 4.765 -8.798 -9.220 1.00 89.62 346 SER A C 1
ATOM 2845 O O . SER A 1 346 ? 5.613 -9.597 -8.840 1.00 89.62 346 SER A O 1
ATOM 2847 N N . ASN A 1 347 ? 4.108 -8.000 -8.377 1.00 92.69 347 ASN A N 1
ATOM 2848 C CA . ASN A 1 347 ? 4.263 -8.013 -6.922 1.00 92.69 347 ASN A CA 1
ATOM 2849 C C . ASN A 1 347 ? 2.883 -7.946 -6.239 1.00 92.69 347 ASN A C 1
ATOM 2851 O O . ASN A 1 347 ? 2.430 -6.855 -5.879 1.00 92.69 347 ASN A O 1
ATOM 2855 N N . PRO A 1 348 ? 2.149 -9.068 -6.140 1.00 93.19 348 PRO A N 1
ATOM 2856 C CA . PRO A 1 348 ? 0.811 -9.088 -5.547 1.00 93.19 348 PRO A CA 1
ATOM 2857 C C . PRO A 1 348 ? 0.726 -8.515 -4.121 1.00 93.19 348 PRO A C 1
ATOM 2859 O O . PRO A 1 348 ? -0.211 -7.759 -3.860 1.00 93.19 348 PRO A O 1
ATOM 2862 N N . PRO A 1 349 ? 1.688 -8.779 -3.209 1.00 93.19 349 PRO A N 1
ATOM 2863 C CA . PRO A 1 349 ? 1.670 -8.180 -1.874 1.00 93.19 349 PRO A CA 1
ATOM 2864 C C . PRO A 1 349 ? 1.711 -6.651 -1.902 1.00 93.19 349 PRO A C 1
ATOM 2866 O O . PRO A 1 349 ? 0.932 -6.002 -1.206 1.00 93.19 349 PRO A O 1
ATOM 2869 N N . ALA A 1 350 ? 2.565 -6.059 -2.745 1.00 93.19 350 ALA A N 1
ATOM 2870 C CA . ALA A 1 350 ? 2.630 -4.606 -2.892 1.00 93.19 350 ALA A CA 1
ATOM 2871 C C . ALA A 1 350 ? 1.327 -4.023 -3.457 1.00 93.19 350 ALA A C 1
ATOM 2873 O O . ALA A 1 350 ? 0.870 -2.983 -2.987 1.00 93.19 350 ALA A O 1
ATOM 2874 N N . PHE A 1 351 ? 0.700 -4.707 -4.421 1.00 94.44 351 PHE A N 1
ATOM 2875 C CA . PHE A 1 351 ? -0.599 -4.293 -4.947 1.00 94.44 351 PHE A CA 1
ATOM 2876 C C . PHE A 1 351 ? -1.675 -4.305 -3.857 1.00 94.44 351 PHE A C 1
ATOM 2878 O O . PHE A 1 351 ? -2.391 -3.319 -3.703 1.00 94.44 351 PHE A O 1
ATOM 2885 N N . PHE A 1 352 ? -1.768 -5.370 -3.060 1.00 93.31 352 PHE A N 1
ATOM 2886 C CA . PHE A 1 352 ? -2.734 -5.447 -1.961 1.00 93.31 352 PHE A CA 1
ATOM 2887 C C . PHE A 1 352 ? -2.505 -4.342 -0.917 1.00 93.31 352 PHE A C 1
ATOM 2889 O O . PHE A 1 352 ? -3.434 -3.615 -0.568 1.00 93.31 352 PHE A O 1
ATOM 2896 N N . LEU A 1 353 ? -1.254 -4.148 -0.490 1.00 92.12 353 LEU A N 1
ATOM 2897 C CA . LEU A 1 353 ? -0.872 -3.063 0.416 1.00 92.12 353 LEU A CA 1
ATOM 2898 C C . LEU A 1 353 ? -1.222 -1.681 -0.136 1.00 92.12 353 LEU A C 1
ATOM 2900 O O . LEU A 1 353 ? -1.649 -0.802 0.613 1.00 92.12 353 LEU A O 1
ATOM 2904 N N . SER A 1 354 ? -1.081 -1.489 -1.449 1.00 91.25 354 SER A N 1
ATOM 2905 C CA . SER A 1 354 ? -1.429 -0.224 -2.086 1.00 91.25 354 SER A CA 1
ATOM 2906 C C . SER A 1 354 ? -2.919 0.097 -2.003 1.00 91.25 354 SER A C 1
ATOM 2908 O O . SER A 1 354 ? -3.238 1.275 -1.951 1.00 91.25 354 SER A O 1
ATOM 2910 N N . GLN A 1 355 ? -3.817 -0.892 -1.897 1.00 91.94 355 GLN A N 1
ATOM 2911 C CA . GLN A 1 355 ? -5.254 -0.632 -1.713 1.00 91.94 355 GLN A CA 1
ATOM 2912 C C . GLN A 1 355 ? -5.524 0.039 -0.362 1.00 91.94 355 GLN A C 1
ATOM 2914 O O . GLN A 1 355 ? -6.317 0.972 -0.261 1.00 91.94 355 GLN A O 1
ATOM 2919 N N . VAL A 1 356 ? -4.803 -0.386 0.681 1.00 86.56 356 VAL A N 1
ATOM 2920 C CA . VAL A 1 356 ? -4.868 0.238 2.011 1.00 86.56 356 VAL A CA 1
ATOM 2921 C C . VAL A 1 356 ? -4.286 1.649 1.960 1.00 86.56 356 VAL A C 1
ATOM 2923 O O . VAL A 1 356 ? -4.908 2.597 2.429 1.00 86.56 356 VAL A O 1
ATOM 2926 N N . SER A 1 357 ? -3.119 1.822 1.339 1.00 79.62 357 SER A N 1
ATOM 2927 C CA . SER A 1 357 ? -2.514 3.149 1.170 1.00 79.62 357 SER A CA 1
ATOM 2928 C C . SER A 1 357 ? -3.371 4.083 0.312 1.00 79.62 357 SER A C 1
ATOM 2930 O O . SER A 1 357 ? -3.401 5.283 0.563 1.00 79.62 357 SER A O 1
ATOM 2932 N N . LEU A 1 358 ? -4.077 3.556 -0.688 1.00 78.44 358 LEU A N 1
ATOM 2933 C CA . LEU A 1 358 ? -4.968 4.312 -1.558 1.00 78.44 358 LEU A CA 1
ATOM 2934 C C . LEU A 1 358 ? -6.224 4.751 -0.806 1.00 78.44 358 LEU A C 1
ATOM 2936 O O . LEU A 1 358 ? -6.599 5.912 -0.933 1.00 78.44 358 LEU A O 1
ATOM 2940 N N . LEU A 1 359 ? -6.793 3.901 0.057 1.00 76.12 359 LEU A N 1
ATOM 2941 C CA . LEU A 1 359 ? -7.813 4.311 1.028 1.00 76.12 359 LEU A CA 1
ATOM 2942 C C . LEU A 1 359 ? -7.308 5.487 1.885 1.00 76.12 359 LEU A C 1
ATOM 2944 O O . LEU A 1 359 ? -7.968 6.519 1.961 1.00 76.12 359 LEU A O 1
ATOM 2948 N N . LEU A 1 360 ? -6.104 5.379 2.460 1.00 69.56 360 LEU A N 1
ATOM 2949 C CA . LEU A 1 360 ? -5.508 6.451 3.273 1.00 69.56 360 LEU A CA 1
ATOM 2950 C C . LEU A 1 360 ? -5.205 7.723 2.458 1.00 69.56 360 LEU A C 1
ATOM 2952 O O . LEU A 1 360 ? -5.311 8.830 2.982 1.00 69.56 360 LEU A O 1
ATOM 2956 N N . LYS A 1 361 ? -4.864 7.587 1.171 1.00 64.12 361 LYS A N 1
ATOM 2957 C CA . LYS A 1 361 ? -4.671 8.711 0.244 1.00 64.12 361 LYS A CA 1
ATOM 2958 C C . LYS A 1 361 ? -5.992 9.383 -0.121 1.00 64.12 361 LYS A C 1
ATOM 2960 O O . LYS A 1 361 ? -6.030 10.605 -0.158 1.00 64.12 361 LYS A O 1
ATOM 2965 N N . PHE A 1 362 ? -7.065 8.627 -0.362 1.00 58.78 362 PHE A N 1
ATOM 2966 C CA . PHE A 1 362 ? -8.415 9.185 -0.516 1.00 58.78 362 PHE A CA 1
ATOM 2967 C C . PHE A 1 362 ? -8.876 9.887 0.756 1.00 58.78 362 PHE A C 1
ATOM 2969 O O . PHE A 1 362 ? -9.612 10.868 0.684 1.00 58.78 362 PHE A O 1
ATOM 2976 N N . CYS A 1 363 ? -8.393 9.431 1.913 1.00 54.62 363 CYS A N 1
ATOM 2977 C CA . CYS A 1 363 ? -8.562 10.167 3.142 1.00 54.62 363 CYS A CA 1
ATOM 2978 C C . CYS A 1 363 ? -7.755 11.470 3.166 1.00 54.62 363 CYS A C 1
ATOM 2980 O O . CYS A 1 363 ? -8.092 12.302 3.973 1.00 54.62 363 CYS A O 1
ATOM 2982 N N . MET A 1 364 ? -6.745 11.764 2.348 1.00 62.81 364 MET A N 1
ATOM 2983 C CA . MET A 1 364 ? -6.102 13.085 2.446 1.00 62.81 364 MET A CA 1
ATOM 2984 C C . MET A 1 364 ? -7.111 14.201 2.164 1.00 62.81 364 MET A C 1
ATOM 2986 O O . MET A 1 364 ? -7.695 14.257 1.085 1.00 62.81 364 MET A O 1
ATOM 2990 N N . ILE A 1 365 ? -7.302 15.103 3.131 1.00 59.94 365 ILE A N 1
ATOM 2991 C CA . ILE A 1 365 ? -8.081 16.317 2.907 1.00 59.94 365 ILE A CA 1
ATOM 2992 C C . ILE A 1 365 ? -7.258 17.134 1.914 1.00 59.94 365 ILE A C 1
ATOM 2994 O O . ILE A 1 365 ? -6.124 17.500 2.248 1.00 59.94 365 ILE A O 1
ATOM 2998 N N . PRO A 1 366 ? -7.768 17.431 0.705 1.00 53.81 366 PRO A N 1
ATOM 2999 C CA . PRO A 1 366 ? -7.108 18.391 -0.153 1.00 53.81 366 PRO A CA 1
ATOM 3000 C C . PRO A 1 366 ? -7.172 19.735 0.571 1.00 53.81 366 PRO A C 1
ATOM 3002 O O . PRO A 1 366 ? -8.178 20.441 0.542 1.00 53.81 366 PRO A O 1
ATOM 3005 N N . LEU A 1 367 ? -6.104 20.087 1.285 1.00 47.12 367 LEU A N 1
ATOM 3006 C CA . LEU A 1 367 ? -5.894 21.463 1.691 1.00 47.12 367 LEU A CA 1
ATOM 3007 C C . LEU A 1 367 ? -5.901 22.266 0.391 1.00 47.12 367 LEU A C 1
ATOM 3009 O O . LEU A 1 367 ? -5.144 21.945 -0.526 1.00 47.12 367 LEU A O 1
ATOM 3013 N N . ASN A 1 368 ? -6.721 23.318 0.319 1.00 42.19 368 ASN A N 1
ATOM 3014 C CA . ASN A 1 368 ? -6.800 24.249 -0.819 1.00 42.19 368 ASN A CA 1
ATOM 3015 C C . ASN A 1 368 ? -5.429 24.824 -1.255 1.00 42.19 368 ASN A C 1
ATOM 3017 O O . ASN A 1 368 ? -5.342 25.491 -2.278 1.00 42.19 368 ASN A O 1
ATOM 3021 N N . PHE A 1 369 ? -4.360 24.541 -0.506 1.00 42.16 369 PHE A N 1
ATOM 3022 C CA . PHE A 1 369 ? -2.960 24.768 -0.848 1.00 42.16 369 PHE A CA 1
ATOM 3023 C C . PHE A 1 369 ? -2.446 23.929 -2.040 1.00 42.16 369 PHE A C 1
ATOM 3025 O O . PHE A 1 369 ? -1.590 24.406 -2.772 1.00 42.16 369 PHE A O 1
ATOM 3032 N N . PHE A 1 370 ? -2.959 22.712 -2.275 1.00 44.56 370 PHE A N 1
ATOM 3033 C CA . PHE A 1 370 ? -2.470 21.812 -3.343 1.00 44.56 370 PHE A CA 1
ATOM 3034 C C . PHE A 1 370 ? -3.229 21.921 -4.676 1.00 44.56 370 PHE A C 1
ATOM 3036 O O . PHE A 1 370 ? -2.782 21.384 -5.690 1.00 44.56 370 PHE A O 1
ATOM 3043 N N . ASN A 1 371 ? -4.357 22.635 -4.709 1.00 37.69 371 ASN A N 1
ATOM 3044 C CA . ASN A 1 371 ? -5.165 22.786 -5.927 1.00 37.69 371 ASN A CA 1
ATOM 3045 C C . ASN A 1 371 ? -4.573 23.786 -6.938 1.00 37.69 371 ASN A C 1
ATOM 3047 O O . ASN A 1 371 ? -5.066 23.869 -8.057 1.00 37.69 371 ASN A O 1
ATOM 3051 N N . GLY A 1 372 ? -3.529 24.540 -6.572 1.00 35.59 372 GLY A N 1
ATOM 3052 C CA . GLY A 1 372 ? -2.893 25.522 -7.459 1.00 35.59 372 GLY A CA 1
ATOM 3053 C C . GLY A 1 372 ? -1.794 24.972 -8.378 1.00 35.59 372 GLY A C 1
ATOM 3054 O O . GLY A 1 372 ? -1.357 25.686 -9.273 1.00 35.59 372 GLY A O 1
ATOM 3055 N N . GLU A 1 373 ? -1.336 23.732 -8.174 1.00 40.31 373 GLU A N 1
ATOM 3056 C CA . GLU A 1 373 ? -0.082 23.230 -8.772 1.00 40.31 373 GLU A CA 1
ATOM 3057 C C . GLU A 1 373 ? -0.159 21.780 -9.287 1.00 40.31 373 GLU A C 1
ATOM 3059 O O . GLU A 1 373 ? 0.854 21.092 -9.379 1.00 40.31 373 GLU A O 1
ATOM 3064 N N . THR A 1 374 ? -1.347 21.277 -9.641 1.00 39.84 374 THR A N 1
ATOM 3065 C CA . THR A 1 374 ? -1.492 19.899 -10.162 1.00 39.84 374 THR A CA 1
ATOM 3066 C C . THR A 1 374 ? -1.908 19.786 -11.626 1.00 39.84 374 THR A C 1
ATOM 3068 O O . THR A 1 374 ? -1.973 18.671 -12.136 1.00 39.84 374 THR A O 1
ATOM 3071 N N . ASP A 1 375 ? -2.004 20.897 -12.363 1.00 37.56 375 ASP A N 1
ATOM 3072 C CA . ASP A 1 375 ? -1.957 20.874 -13.835 1.00 37.56 375 ASP A CA 1
ATOM 3073 C C . ASP A 1 375 ? -0.500 20.768 -14.323 1.00 37.56 375 ASP A C 1
ATOM 3075 O O . ASP A 1 375 ? 0.010 21.570 -15.111 1.00 37.56 375 ASP A O 1
ATOM 3079 N N . VAL A 1 376 ? 0.221 19.766 -13.818 1.00 46.34 376 VAL A N 1
ATOM 3080 C CA . VAL A 1 376 ? 1.534 19.414 -14.351 1.00 46.34 376 VAL A CA 1
ATOM 3081 C C . VAL A 1 376 ? 1.289 18.575 -15.595 1.00 46.34 376 VAL A C 1
ATOM 3083 O O . VAL A 1 376 ? 0.805 17.450 -15.517 1.00 46.34 376 VAL A O 1
ATOM 3086 N N . LEU A 1 377 ? 1.623 19.153 -16.750 1.00 41.12 377 LEU A N 1
ATOM 3087 C CA . LEU A 1 377 ? 1.763 18.462 -18.031 1.00 41.12 377 LEU A CA 1
ATOM 3088 C C . LEU A 1 377 ? 2.303 17.038 -17.816 1.00 41.12 377 LEU A C 1
ATOM 3090 O O . LEU A 1 377 ? 3.431 16.886 -17.345 1.00 41.12 377 LEU A O 1
ATOM 3094 N N . GLU A 1 378 ? 1.522 16.019 -18.191 1.00 47.09 378 GLU A N 1
ATOM 3095 C CA . GLU A 1 378 ? 1.942 14.612 -18.229 1.00 47.09 378 GLU A CA 1
ATOM 3096 C C . GLU A 1 378 ? 3.092 14.441 -19.239 1.00 47.09 378 GLU A C 1
ATOM 3098 O O . GLU A 1 378 ? 2.917 14.063 -20.400 1.00 47.09 378 GLU A O 1
ATOM 3103 N N . ALA A 1 379 ? 4.302 14.780 -18.809 1.00 50.31 379 ALA A N 1
ATOM 3104 C CA . ALA A 1 379 ? 5.544 14.413 -19.459 1.00 50.31 379 ALA A CA 1
ATOM 3105 C C . ALA A 1 379 ? 6.077 13.133 -18.797 1.00 50.31 379 ALA A C 1
ATOM 3107 O O . ALA A 1 379 ? 5.836 12.914 -17.608 1.00 50.31 379 ALA A O 1
ATOM 3108 N N . PRO A 1 380 ? 6.827 12.283 -19.520 1.00 55.03 380 PRO A N 1
ATOM 3109 C CA . PRO A 1 380 ? 7.569 11.211 -18.873 1.00 55.03 380 PRO A CA 1
ATOM 3110 C C . PRO A 1 380 ? 8.554 11.834 -17.876 1.00 55.03 380 PRO A C 1
ATOM 3112 O O . PRO A 1 380 ? 9.518 12.493 -18.266 1.00 55.03 380 PRO A O 1
ATOM 3115 N N . MET A 1 381 ? 8.273 11.658 -16.588 1.00 62.03 381 MET A N 1
ATOM 3116 C CA . MET A 1 381 ? 9.081 12.152 -15.481 1.00 62.03 381 MET A CA 1
ATOM 3117 C C . MET A 1 381 ? 9.655 10.955 -14.732 1.00 62.03 381 MET A C 1
ATOM 3119 O O . MET A 1 381 ? 8.919 10.059 -14.327 1.00 62.03 381 MET A O 1
ATOM 3123 N N . ILE A 1 382 ? 10.970 10.952 -14.533 1.00 66.69 382 ILE A N 1
ATOM 3124 C CA . ILE A 1 382 ? 11.629 10.040 -13.599 1.00 66.69 382 ILE A CA 1
ATOM 3125 C C . ILE A 1 382 ? 11.877 10.843 -12.325 1.00 66.69 382 ILE A C 1
ATOM 3127 O O . ILE A 1 382 ? 12.652 11.799 -12.335 1.00 66.69 382 ILE A O 1
ATOM 3131 N N . SER A 1 383 ? 11.190 10.491 -11.240 1.00 66.94 383 SER A N 1
ATOM 3132 C CA . SER A 1 383 ? 11.410 11.097 -9.927 1.00 66.94 383 SER A CA 1
ATOM 3133 C C . SER A 1 383 ? 12.529 10.361 -9.192 1.00 66.94 383 SER A C 1
ATOM 3135 O O . SER A 1 383 ? 12.434 9.153 -8.982 1.00 66.94 383 SER A O 1
ATOM 3137 N N . GLY A 1 384 ? 13.563 11.085 -8.769 1.00 68.62 384 GLY A N 1
ATOM 3138 C CA . GLY A 1 384 ? 14.565 10.579 -7.833 1.00 68.62 384 GLY A CA 1
ATOM 3139 C C . GLY A 1 384 ? 14.327 11.172 -6.451 1.00 68.62 384 GLY A C 1
ATOM 3140 O O . GLY A 1 384 ? 14.409 12.388 -6.303 1.00 68.62 384 GLY A O 1
ATOM 3141 N N . ASP A 1 385 ? 14.052 10.328 -5.457 1.00 69.88 385 ASP A N 1
ATOM 3142 C CA . ASP A 1 385 ? 14.026 10.745 -4.055 1.00 69.88 385 ASP A CA 1
ATOM 3143 C C . ASP A 1 385 ? 15.359 10.387 -3.387 1.00 69.88 385 ASP A C 1
ATOM 3145 O O . ASP A 1 385 ? 15.878 9.277 -3.530 1.00 69.88 385 ASP A O 1
ATOM 3149 N N . ARG A 1 386 ? 15.934 11.354 -2.675 1.00 72.44 386 ARG A N 1
ATOM 3150 C CA . ARG A 1 386 ? 17.184 11.207 -1.939 1.00 72.44 386 ARG A CA 1
ATOM 3151 C C . ARG A 1 386 ? 16.915 11.532 -0.484 1.00 72.44 386 ARG A C 1
ATOM 3153 O O . ARG A 1 386 ? 16.868 12.695 -0.090 1.00 72.44 386 ARG A O 1
ATOM 3160 N N . PHE A 1 387 ? 16.891 10.491 0.332 1.00 67.12 387 PHE A N 1
ATOM 3161 C CA . PHE A 1 387 ? 16.872 10.653 1.773 1.00 67.12 387 PHE A CA 1
ATOM 3162 C C . PHE A 1 387 ? 18.292 10.909 2.298 1.00 67.12 387 PHE A C 1
ATOM 3164 O O . PHE A 1 387 ? 19.167 10.050 2.200 1.00 67.12 387 PHE A O 1
ATOM 3171 N N . GLN A 1 388 ? 18.537 12.100 2.847 1.00 68.38 388 GLN A N 1
ATOM 3172 C CA . GLN A 1 388 ? 19.752 12.421 3.598 1.00 68.38 388 GLN A CA 1
ATOM 3173 C C . GLN A 1 388 ? 19.356 12.861 5.005 1.00 68.38 388 GLN A C 1
ATOM 3175 O O . GLN A 1 388 ? 18.887 13.977 5.206 1.00 68.38 388 GLN A O 1
ATOM 3180 N N . ALA A 1 389 ? 19.558 11.983 5.985 1.00 58.34 389 ALA A N 1
ATOM 3181 C CA . ALA A 1 389 ? 19.399 12.307 7.395 1.00 58.34 389 ALA A CA 1
ATOM 3182 C C . ALA A 1 389 ? 20.633 11.831 8.167 1.00 58.34 389 ALA A C 1
ATOM 3184 O O . ALA A 1 389 ? 21.078 10.705 7.974 1.00 58.34 389 ALA A O 1
ATOM 3185 N N . GLY A 1 390 ? 21.178 12.702 9.023 1.00 53.78 390 GLY A N 1
ATOM 3186 C CA . GLY A 1 390 ? 22.134 12.360 10.083 1.00 53.78 390 GLY A CA 1
ATOM 3187 C C . GLY A 1 390 ? 23.288 11.418 9.706 1.00 53.78 390 GLY A C 1
ATOM 3188 O O . GLY A 1 390 ? 23.275 10.252 10.076 1.00 53.78 390 GLY A O 1
ATOM 3189 N N . GLY A 1 391 ? 24.333 11.943 9.060 1.00 47.84 391 GLY A N 1
ATOM 3190 C CA . GLY A 1 391 ? 25.711 11.475 9.280 1.00 47.84 391 GLY A CA 1
ATOM 3191 C C . GLY A 1 391 ? 26.176 10.123 8.717 1.00 47.84 391 GLY A C 1
ATOM 3192 O O . GLY A 1 391 ? 27.313 9.759 9.000 1.00 47.84 391 GLY A O 1
ATOM 3193 N N . LEU A 1 392 ? 25.407 9.391 7.903 1.00 46.50 392 LEU A N 1
ATOM 3194 C CA . LEU A 1 392 ? 25.883 8.142 7.281 1.00 46.50 392 LEU A CA 1
ATOM 3195 C C . LEU A 1 392 ? 25.630 8.109 5.767 1.00 46.50 392 LEU A C 1
ATOM 3197 O O . LEU A 1 392 ? 24.494 8.161 5.311 1.00 46.50 392 LEU A O 1
ATOM 3201 N N . GLY A 1 393 ? 26.724 7.998 5.002 1.00 50.81 393 GLY A N 1
ATOM 3202 C CA . GLY A 1 393 ? 26.746 7.624 3.584 1.00 50.81 393 GLY A CA 1
ATOM 3203 C C . GLY A 1 393 ? 26.148 8.646 2.613 1.00 50.81 393 GLY A C 1
ATOM 3204 O O . GLY A 1 393 ? 24.983 8.564 2.232 1.00 50.81 393 GLY A O 1
ATOM 3205 N N . THR A 1 394 ? 26.961 9.573 2.102 1.00 48.41 394 THR A N 1
ATOM 3206 C CA . THR A 1 394 ? 26.559 10.405 0.961 1.00 48.41 394 THR A CA 1
ATOM 3207 C C . THR A 1 394 ? 26.589 9.581 -0.328 1.00 48.41 394 THR A C 1
ATOM 3209 O O . THR A 1 394 ? 27.598 9.494 -1.024 1.00 48.41 394 THR A O 1
ATOM 3212 N N . VAL A 1 395 ? 25.451 9.003 -0.716 1.00 53.00 395 VAL A N 1
ATOM 3213 C CA . VAL A 1 395 ? 25.270 8.572 -2.111 1.00 53.00 395 VAL A CA 1
ATOM 3214 C C . VAL A 1 395 ? 25.426 9.829 -2.980 1.00 53.00 395 VAL A C 1
ATOM 3216 O O . VAL A 1 395 ? 24.783 10.839 -2.704 1.00 53.00 395 VAL A O 1
ATOM 3219 N N . LYS A 1 396 ? 26.296 9.861 -3.998 1.00 57.56 396 LYS A N 1
ATOM 3220 C CA . LYS A 1 396 ? 26.515 11.067 -4.840 1.00 57.56 396 LYS A CA 1
ATOM 3221 C C . LYS A 1 396 ? 25.347 11.294 -5.802 1.00 57.56 396 LYS A C 1
ATOM 3223 O O . LYS A 1 396 ? 24.804 10.319 -6.311 1.00 57.56 396 LYS A O 1
ATOM 3228 N N . LEU A 1 397 ? 24.942 12.546 -6.055 1.00 52.47 397 LEU A N 1
ATOM 3229 C CA . LEU A 1 397 ? 23.836 12.877 -6.988 1.00 52.47 397 LEU A CA 1
ATOM 3230 C C . LEU A 1 397 ? 24.072 12.256 -8.369 1.00 52.47 397 LEU A C 1
ATOM 3232 O O . LEU A 1 397 ? 23.154 11.733 -8.987 1.00 52.47 397 LEU A O 1
ATOM 3236 N N . THR A 1 398 ? 25.335 12.183 -8.780 1.00 50.50 398 THR A N 1
ATOM 3237 C CA . THR A 1 398 ? 25.782 11.558 -10.028 1.00 50.50 398 THR A CA 1
ATOM 3238 C C . THR A 1 398 ? 25.448 10.071 -10.161 1.00 50.50 398 THR A C 1
ATOM 3240 O O . THR A 1 398 ? 25.378 9.586 -11.282 1.00 50.50 398 THR A O 1
ATOM 3243 N N . SER A 1 399 ? 25.205 9.340 -9.068 1.00 56.97 399 SER A N 1
ATOM 3244 C CA . SER A 1 399 ? 24.740 7.943 -9.147 1.00 56.97 399 SER A CA 1
ATOM 3245 C C . SER A 1 399 ? 23.299 7.815 -9.654 1.00 56.97 399 SER A C 1
ATOM 3247 O O . SER A 1 399 ? 22.975 6.809 -10.270 1.00 56.97 399 SER A O 1
ATOM 3249 N N . TYR A 1 400 ? 22.471 8.849 -9.469 1.00 52.25 400 TYR A N 1
ATOM 3250 C CA . TYR A 1 400 ? 21.078 8.881 -9.929 1.00 52.25 400 TYR A CA 1
ATOM 3251 C C . TYR A 1 400 ? 20.955 9.318 -11.398 1.00 52.25 400 TYR A C 1
ATOM 3253 O O . TYR A 1 400 ? 19.999 8.956 -12.071 1.00 52.25 400 TYR A O 1
ATOM 3261 N N . PHE A 1 401 ? 21.930 10.081 -11.906 1.00 51.47 401 PHE A N 1
ATOM 3262 C CA . PHE A 1 401 ? 21.913 10.661 -13.258 1.00 51.47 401 PHE A CA 1
ATOM 3263 C C . PHE A 1 401 ? 22.916 10.014 -14.223 1.00 51.47 401 PHE A C 1
ATOM 3265 O O . PHE A 1 401 ? 23.110 10.508 -15.330 1.00 51.47 401 PHE A O 1
ATOM 3272 N N . LYS A 1 402 ? 23.570 8.915 -13.826 1.00 50.81 402 LYS A N 1
ATOM 3273 C CA . LYS A 1 402 ? 24.697 8.332 -14.575 1.00 50.81 402 LYS A CA 1
ATOM 3274 C C . LYS A 1 402 ? 24.325 7.760 -15.955 1.00 50.81 402 LYS A C 1
ATOM 3276 O O . LYS A 1 402 ? 25.229 7.451 -16.720 1.00 50.81 402 LYS A O 1
ATOM 3281 N N . GLU A 1 403 ? 23.036 7.645 -16.276 1.00 44.75 403 GLU A N 1
ATOM 3282 C CA . GLU A 1 403 ? 22.543 7.074 -17.540 1.00 44.75 403 GLU A CA 1
ATOM 3283 C C . GLU A 1 403 ? 21.668 8.026 -18.378 1.00 44.75 403 GLU A C 1
ATOM 3285 O O . GLU A 1 403 ? 21.253 7.659 -19.473 1.00 44.75 403 GLU A O 1
ATOM 3290 N N . SER A 1 404 ? 21.407 9.271 -17.953 1.00 35.38 404 SER A N 1
ATOM 3291 C CA . SER A 1 404 ? 20.622 10.197 -18.794 1.00 35.38 404 SER A CA 1
ATOM 3292 C C . SER A 1 404 ? 21.410 10.741 -19.993 1.00 35.38 404 SER A C 1
ATOM 3294 O O . SER A 1 404 ? 20.810 11.145 -20.986 1.00 35.38 404 SER A O 1
ATOM 3296 N N . SER A 1 405 ? 22.743 10.717 -19.933 1.00 31.98 405 SER A N 1
ATOM 3297 C CA . SER A 1 405 ? 23.638 11.159 -21.009 1.00 31.98 405 SER A CA 1
ATOM 3298 C C . SER A 1 405 ? 23.986 10.068 -22.031 1.00 31.98 405 SER A C 1
ATOM 3300 O O . SER A 1 405 ? 24.536 10.391 -23.079 1.00 31.98 405 SER A O 1
ATOM 3302 N N . SER A 1 406 ? 23.654 8.798 -21.771 1.00 34.56 406 SER A N 1
ATOM 3303 C CA . SER A 1 406 ? 23.931 7.665 -22.673 1.00 34.56 406 SER A CA 1
ATOM 3304 C C . SER A 1 406 ? 22.697 7.131 -23.411 1.00 34.56 406 SER A C 1
ATOM 3306 O O . SER A 1 406 ? 22.842 6.297 -24.297 1.00 34.56 406 SER A O 1
ATOM 3308 N N . ILE A 1 407 ? 21.494 7.625 -23.095 1.00 32.19 407 ILE A N 1
ATOM 3309 C CA . ILE A 1 407 ? 20.233 7.216 -23.749 1.00 32.19 407 ILE A CA 1
ATOM 3310 C C . ILE A 1 407 ? 19.909 8.078 -24.995 1.00 32.19 407 ILE A C 1
ATOM 3312 O O . ILE A 1 407 ? 18.983 7.765 -25.739 1.00 32.19 407 ILE A O 1
ATOM 3316 N N . VAL A 1 408 ? 20.671 9.148 -25.267 1.00 30.30 408 VAL A N 1
ATOM 3317 C CA . VAL A 1 408 ? 20.396 10.098 -26.375 1.00 30.30 408 VAL A CA 1
ATOM 3318 C C . VAL A 1 408 ? 21.588 10.272 -27.336 1.00 30.30 408 VAL A C 1
ATOM 3320 O O . VAL A 1 408 ? 21.676 11.283 -28.027 1.00 30.30 408 VAL A O 1
ATOM 3323 N N . ALA A 1 409 ? 22.506 9.304 -27.401 1.00 27.89 409 ALA A N 1
ATOM 3324 C CA . ALA A 1 409 ? 23.532 9.262 -28.450 1.00 27.89 409 ALA A CA 1
ATOM 3325 C C . ALA A 1 409 ? 23.102 8.349 -29.603 1.00 27.89 409 ALA A C 1
ATOM 3327 O O . ALA A 1 409 ? 22.768 7.175 -29.318 1.00 27.89 409 ALA A O 1
#

Radius of gyration: 39.34 Å; chains: 1; bounding box: 94×84×132 Å

Secondary structure (DSSP, 8-state):
----------S-S---SSSHHHHHHHHHHHHHHHHHHHHHHHHHHHHHHHHTSSSHHHHHHHHHHHHHHHHHHHHHHHHHHHHHHHHHHHHHHHHHHHHHHHHHHHHHHHHHHHHHHHTTS---TTSSS-S-S---SS-HHHHHHHHHHHHHHHHHHHHHHHHHHHSTT-TTHHHHHHHHHHHHHHHHHHTTGGGHHHHHHHHHHHHHHHHHHHHHHHHS-S-TTTS-EEEE----SS-HHHHHHHHHHHHHHHHHTT-EEEEGGGGTT-TT-TT-GGGTB--SSSS-TTTSPPTT---EE---SGGGGT-SEEEEPPGGG-SS--TTSTT---GGGHHHHHHH-S-HHHHHHHHHHHHHHHTB---TTSTTS----------------TTS----GGGTSTTTTTS--

Foldseek 3Di:
DDYDDDDDDDDDPPPPDDDVPPVVVVVVVVVVVVVVVVVVVVVVVVVVVVVVDDDPCVVVVVVVVVVVVVVVVVVVVVVVVVVVVLVVVVVVVVVVVVVVVVVVVVVVVVVVVVVVVCVVVPDDPPPPDPDPPDDPPDALVRLLVLVVQLVVLVVVLVVLVVVPVVDPDDVCSLVVNVVSVVVNVVSVVVCPPPNNVVVLVVVLVVVLVVLVVVQQPLQEDPALQPAAAEEEELDDPDDPVVSVVQVLQSSLVCVVLSHHYAYAQQQCPPPVDVRGPLVFFARSHPDHPVRNDDVPQDEDEDDPDPCVNVRRYYYDYGPVPCPDDDPSGPPDDDPVCPSVQSSSDPRSSVSRSVSSVVSRVVRGDPPPVPPVPPPPPPGPDDDDDDDDDPDDDDPDPCVVCVCVVVVPD

Sequence (409 aa):
MLAGVHYDDMVRRERAACACCSMGRLVFAAFTFWILIFLYLAISLFTVQLREKDTNEQKDFSMEHERAAQDLMKLRRENDGLRKLLRKETQKKIEIKKKYEHVRAKLTNAWEKRQKTDRRAGTSLDDAFGQEALHPHFSTEYEMARRAVHNSIWELYYYLNSQFSWHKNLPFENHARNQMLSLLGQSAALGNIDSADYWRTKELANISANFHEYFNKMQNPDDCQAVRILTCDLNKRCGFGCQLHHVAYCFIVAYGSNRTLVLTYDGRSWNYASRGWNYAFLPISKCSFSQIFKPNEKQEDWTLSGDMRNSRILQLPVVDSLSDRPSYLPLAIPQSISNELLKLHSNPPAFFLSQVSLLLKFCMIPLNFFNGETDVLEAPMISGDRFQAGGLGTVKLTSYFKESSSIVA

InterPro domains:
  IPR027350 Glycosyltransferase family 23 (GT23) domain [PS51659] (226-356)
  IPR045573 Alpha-(1,6)-fucosyltransferase, N- and catalytic domain [PF19745] (20-360)

pLDDT: mean 76.58, std 18.56, range [27.89, 97.44]

Organism: NCBI:txid637853